Protein 8ZPU (pdb70)

Sequence (477 aa):
QSLEESGGRLVTPGTPLTLTCTVSGFSLNNNAMTWVRQAPGKGLEWIGLISRSGITHYANWAKGRFTISKTSTTVDLKITTSTTEDTATYFCARVDYDDYRDWGSFNVWGPGTLVTVSAAVLTQTPSSVSSAVGGTVTINCQASQSLYNNKNLAWYQQKPGQRPKLLIYSASTLASGVPSRFSGSGSGTQFTLTINGVQSDDAATYYCQGEFSCSSADCNAFGGGTEVVVKGFPQFYSQSLEESGGRLVTPGTPLTLTCTVSGFSLNNNAMTWVRQAPGKGLEWIGLISRSGITHYANWAKGRFTISKTSTTVDLKITTSTTEDTATYFCARVDYDDYRDWGSFNVWGPGTLVTVSAAVLTQTPSSVSSAVGGTVTINCQASQSLYNNKNLAWYQQKPGQRPKLLIYSASTLASGVPSRFSGSGSGTQFTLTINGVQSDDAATYYCQGEFSCSSADCNAFGGGTEVVVKGHFPQFYS

Foldseek 3Di:
DAKEKDAADEAEFFDKDKIKIFAPDAWLLFWKKFKWKAAPPFDIWGAWIAHNVGDIAGAPVNPPQWDWGDDGGMIMIMGNTDDQVNFTWMKMFIQDDGDPDGQRDTAYIYFTYGYGHCQKAWAKPDQEDEAEQQGKDKIKIFIPWQFVVFFQKWKWWAAPSGDTHTAGISFFRGDPPHDPQWGKHDTGGMIMIMRRRDHQVSQTKMKMKGAHPRVVGRRMTIHRIYGYHYDD/DPPVPD/DAKAKDAAEEDEFFDKDKIKIFAPDAWLLFWKKFKWKAAPPFAIWGAWIAHNVGDIAGAPVNPPQWDWGDDTGMIMIMGRTDDQVNFTWMKMFIQDDGDPDHQRDTAYIYFTYGYGHCAKAWAKPDQEDEAEQQGKDKIKIFIPWAFVVQQQKWKWWAAPSGDTHTAGISFFRGDPPRDPQWGKHDTTGIIMIMRRRDDQVSQTKMKMKTAHDRVPGRRMGIHRIYGYHYDD/DPPPVPD

Nearest PDB structures (foldseek):
  8zpu-assembly2_B  TM=1.004E+00  e=3.214E-50  Oryctolagus cuniculus
  8jow-assembly1_A  TM=9.549E-01  e=3.912E-35  Oryctolagus cuniculus
  8zxw-assembly2_B  TM=9.984E-01  e=8.115E-18  Oryctolagus cuniculus
  8zxw-assembly1_H  TM=5.656E-01  e=1.067E-22  Oryctolagus cuniculus
  8zxw-assembly2_A  TM=5.657E-01  e=1.394E-22  Oryctolagus cuniculus

Structure (mmCIF, N/CA/C/O backbone):
data_8ZPU
#
_entry.id   8ZPU
#
_cell.length_a   126.610
_cell.length_b   126.610
_cell.length_c   82.360
_cell.angle_alpha   90.000
_cell.angle_beta   90.000
_cell.angle_gamma   120.000
#
_symmetry.space_group_name_H-M   'P 32 2 1'
#
loop_
_entity.id
_entity.type
_entity.pdbx_description
1 polymer scFv
2 polymer PHE-PRO-GLN-PHE-SEP-TYR-SER
3 non-polymer 'SULFATE ION'
4 non-polymer 'CHLORIDE ION'
5 water water
#
loop_
_atom_site.group_PDB
_atom_site.id
_atom_site.type_symbol
_atom_site.label_atom_id
_atom_site.label_alt_id
_atom_site.label_comp_id
_atom_site.label_asym_id
_atom_site.label_entity_id
_atom_site.label_seq_id
_atom_site.pdbx_PDB_ins_code
_atom_site.Cartn_x
_atom_site.Cartn_y
_atom_site.Cartn_z
_atom_site.occupancy
_atom_site.B_iso_or_equiv
_atom_site.auth_seq_id
_atom_site.auth_comp_id
_atom_site.auth_asym_id
_atom_site.auth_atom_id
_atom_site.pdbx_PDB_model_num
ATOM 1 N N . GLN A 1 1 ? 43.879 -3.271 -4.465 1.000 69.684 1 GLN A N 1
ATOM 2 C CA . GLN A 1 1 ? 42.938 -4.293 -5.001 1.000 68.490 1 GLN A CA 1
ATOM 3 C C . GLN A 1 1 ? 43.545 -5.027 -6.198 1.000 64.768 1 GLN A C 1
ATOM 4 O O . GLN A 1 1 ? 42.975 -6.025 -6.636 1.000 63.168 1 GLN A O 1
ATOM 10 N N . SER A 1 2 ? 44.687 -4.547 -6.729 1.000 59.293 2 SER A N 1
ATOM 11 C CA . SER A 1 2 ? 45.371 -5.225 -7.821 1.000 53.220 2 SER A CA 1
ATOM 12 C C . SER A 1 2 ? 46.890 -5.091 -7.680 1.000 49.505 2 SER A C 1
ATOM 13 O O . SER A 1 2 ? 47.404 -4.076 -7.209 1.000 51.324 2 SER A O 1
ATOM 16 N N . LEU A 1 3 ? 47.596 -6.132 -8.134 1.000 44.738 3 LEU A N 1
ATOM 17 C CA . LEU A 1 3 ? 49.046 -6.172 -8.151 1.000 43.243 3 LEU A CA 1
ATOM 18 C C . LEU A 1 3 ? 49.552 -6.275 -9.586 1.000 44.482 3 LEU A C 1
ATOM 19 O O . LEU A 1 3 ? 48.994 -7.024 -10.379 1.000 43.158 3 LEU A O 1
ATOM 24 N N . GLU A 1 4 ? 50.650 -5.563 -9.878 1.000 48.104 4 GLU A N 1
ATOM 25 C CA . GLU A 1 4 ? 51.294 -5.576 -11.188 1.000 51.379 4 GLU A CA 1
ATOM 26 C C . GLU A 1 4 ? 52.751 -6.048 -11.088 1.000 47.793 4 GLU A C 1
ATOM 27 O O . GLU A 1 4 ? 53.441 -5.698 -10.123 1.000 46.121 4 GLU A O 1
ATOM 33 N N . GLU A 1 5 ? 53.198 -6.830 -12.088 1.000 43.682 5 GLU A N 1
ATOM 34 C CA . GLU A 1 5 ? 54.524 -7.429 -12.064 1.000 43.250 5 GLU A CA 1
ATOM 35 C C . GLU A 1 5 ? 55.289 -7.129 -13.345 1.000 42.204 5 GLU A C 1
ATOM 36 O O . GLU A 1 5 ? 54.697 -7.083 -14.418 1.000 39.077 5 GLU A O 1
ATOM 42 N N . SER A 1 6 ? 56.622 -7.061 -13.199 1.000 43.240 6 SER A N 1
ATOM 43 C CA . SER A 1 6 ? 57.551 -6.786 -14.289 1.000 44.218 6 SER A CA 1
ATOM 44 C C . SER A 1 6 ? 57.506 -7.883 -15.361 1.000 44.801 6 SER A C 1
ATOM 45 O O . SER A 1 6 ? 56.902 -8.945 -15.160 1.000 47.581 6 SER A O 1
ATOM 48 N N . GLY A 1 7 ? 58.175 -7.627 -16.496 1.000 41.846 7 GLY A N 1
ATOM 49 C CA . GLY A 1 7 ? 58.135 -8.536 -17.629 1.000 41.466 7 GLY A CA 1
ATOM 50 C C . GLY A 1 7 ? 58.963 -9.807 -17.421 1.000 41.314 7 GLY A C 1
ATOM 51 O O . GLY A 1 7 ? 59.607 -9.990 -16.380 1.000 47.000 7 GLY A O 1
ATOM 52 N N . GLY A 1 8 ? 58.930 -10.676 -18.441 1.000 38.904 8 GLY A N 1
ATOM 53 C CA . GLY A 1 8 ? 59.632 -11.947 -18.430 1.000 38.810 8 GLY A CA 1
ATOM 54 C C . GLY A 1 8 ? 61.107 -11.775 -18.791 1.000 40.589 8 GLY A C 1
ATOM 55 O O . GLY A 1 8 ? 61.430 -11.046 -19.720 1.000 40.619 8 GLY A O 1
ATOM 56 N N . ARG A 1 9 ? 61.996 -12.465 -18.053 1.000 41.048 9 ARG A N 1
ATOM 57 C CA . ARG A 1 9 ? 63.422 -12.196 -18.138 1.000 41.593 9 ARG A CA 1
ATOM 58 C C . ARG A 1 9 ? 64.176 -13.476 -18.493 1.000 40.380 9 ARG A C 1
ATOM 59 O O . ARG A 1 9 ? 64.051 -14.493 -17.830 1.000 36.560 9 ARG A O 1
ATOM 67 N N . LEU A 1 10 ? 64.905 -13.410 -19.612 1.000 43.775 10 LEU A N 1
ATOM 68 C CA . LEU A 1 10 ? 65.767 -14.489 -20.051 1.000 45.509 10 LEU A CA 1
ATOM 69 C C . LEU A 1 10 ? 67.187 -14.118 -19.667 1.000 44.478 10 LEU A C 1
ATOM 70 O O . LEU A 1 10 ? 67.719 -13.142 -20.181 1.000 46.726 10 LEU A O 1
ATOM 75 N N . VAL A 1 11 ? 67.779 -14.907 -18.773 1.000 43.490 11 VAL A N 1
ATOM 76 C CA . VAL A 1 11 ? 69.001 -14.519 -18.096 1.000 44.832 11 VAL A CA 1
ATOM 77 C C . VAL A 1 11 ? 70.033 -15.639 -18.231 1.000 46.808 11 VAL A C 1
ATOM 78 O O . VAL A 1 11 ? 69.673 -16.773 -18.572 1.000 45.312 11 VAL A O 1
ATOM 82 N N . THR A 1 12 ? 71.314 -15.299 -18.005 1.000 49.969 12 THR A N 1
ATOM 83 C CA . THR A 1 12 ? 72.395 -16.280 -17.947 1.000 53.443 12 THR A CA 1
ATOM 84 C C . THR A 1 12 ? 72.506 -16.820 -16.523 1.000 54.613 12 THR A C 1
ATOM 85 O O . THR A 1 12 ? 72.188 -16.111 -15.567 1.000 52.878 12 THR A O 1
ATOM 89 N N . PRO A 1 13 ? 72.960 -18.084 -16.340 1.000 58.317 13 PRO A N 1
ATOM 90 C CA . PRO A 1 13 ? 73.310 -18.593 -15.016 1.000 58.352 13 PRO A CA 1
ATOM 91 C C . PRO A 1 13 ? 74.355 -17.689 -14.382 1.000 57.718 13 PRO A C 1
ATOM 92 O O . PRO A 1 13 ? 75.300 -17.289 -15.044 1.000 57.195 13 PRO A O 1
ATOM 96 N N . GLY A 1 14 ? 74.120 -17.345 -13.111 1.000 56.874 14 GLY A N 1
ATOM 97 C CA . GLY A 1 14 ? 75.112 -16.694 -12.276 1.000 57.430 14 GLY A CA 1
ATOM 98 C C . GLY A 1 14 ? 74.892 -15.188 -12.183 1.000 55.869 14 GLY A C 1
ATOM 99 O O . GLY A 1 14 ? 75.664 -14.494 -11.541 1.000 56.941 14 GLY A O 1
ATOM 100 N N . THR A 1 15 ? 73.817 -14.682 -12.781 1.000 56.342 15 THR A N 1
ATOM 101 C CA . THR A 1 15 ? 73.655 -13.243 -12.908 1.000 59.191 15 THR A CA 1
ATOM 102 C C . THR A 1 15 ? 72.488 -12.759 -12.043 1.000 55.902 15 THR A C 1
ATOM 103 O O . THR A 1 15 ? 71.425 -13.369 -12.026 1.000 53.662 15 THR A O 1
ATOM 107 N N . PRO A 1 16 ? 72.673 -11.667 -11.261 1.000 57.276 16 PRO A N 1
ATOM 108 C CA . PRO A 1 16 ? 71.637 -11.173 -10.342 1.000 54.646 16 PRO A CA 1
ATOM 109 C C . PRO A 1 16 ? 70.489 -10.473 -11.056 1.000 48.554 16 PRO A C 1
ATOM 110 O O . PRO A 1 16 ? 70.692 -9.870 -12.096 1.000 47.949 16 PRO A O 1
ATOM 114 N N . LEU A 1 17 ? 69.311 -10.508 -10.439 1.000 44.404 17 LEU A N 1
ATOM 115 C CA . LEU A 1 17 ? 68.063 -10.234 -11.129 1.000 44.267 17 LEU A CA 1
ATOM 116 C C . LEU A 1 17 ? 67.022 -9.751 -10.119 1.000 42.580 17 LEU A C 1
ATOM 117 O O . LEU A 1 17 ? 66.950 -10.266 -9.013 1.000 41.824 17 LEU A O 1
ATOM 122 N N . THR A 1 18 ? 66.229 -8.739 -10.480 1.000 42.744 18 THR A N 1
ATOM 123 C CA . THR A 1 18 ? 65.285 -8.161 -9.530 1.000 42.451 18 THR A CA 1
ATOM 124 C C . THR A 1 18 ? 63.893 -8.188 -10.153 1.000 41.396 18 THR A C 1
ATOM 125 O O . THR A 1 18 ? 63.716 -7.716 -11.267 1.000 42.818 18 THR A O 1
ATOM 129 N N . LEU A 1 19 ? 62.921 -8.755 -9.431 1.000 39.812 19 LEU A N 1
ATOM 130 C CA . LEU A 1 19 ? 61.532 -8.771 -9.871 1.000 40.616 19 LEU A CA 1
ATOM 131 C C . LEU A 1 19 ? 60.738 -7.735 -9.076 1.000 40.909 19 LEU A C 1
ATOM 132 O O . LEU A 1 19 ? 60.900 -7.643 -7.863 1.000 39.152 19 LEU A O 1
ATOM 137 N N . THR A 1 20 ? 59.834 -7.011 -9.752 1.000 42.082 20 THR A N 1
ATOM 138 C CA . THR A 1 20 ? 59.053 -5.977 -9.093 1.000 43.716 20 THR A CA 1
ATOM 139 C C . THR A 1 20 ? 57.578 -6.355 -9.057 1.000 44.886 20 THR A C 1
ATOM 140 O O . THR A 1 20 ? 57.062 -6.934 -10.017 1.000 44.264 20 THR A O 1
ATOM 144 N N . CYS A 1 21 ? 56.937 -5.984 -7.935 1.000 44.566 21 CYS A N 1
ATOM 145 C CA . CYS A 1 21 ? 55.507 -6.143 -7.740 1.000 45.920 21 CYS A CA 1
ATOM 146 C C . CYS A 1 21 ? 54.873 -4.823 -7.305 1.000 47.212 21 CYS A C 1
ATOM 147 O O . CYS A 1 21 ? 55.007 -4.423 -6.146 1.000 47.836 21 CYS A O 1
ATOM 150 N N . THR A 1 22 ? 54.155 -4.185 -8.234 1.000 47.163 22 THR A N 1
ATOM 151 C CA . THR A 1 22 ? 53.588 -2.858 -8.036 1.000 48.896 22 THR A CA 1
ATOM 152 C C . THR A 1 22 ? 52.156 -2.989 -7.525 1.000 49.171 22 THR A C 1
ATOM 153 O O . THR A 1 22 ? 51.390 -3.812 -8.015 1.000 48.534 22 THR A O 1
ATOM 157 N N . VAL A 1 23 ? 51.784 -2.148 -6.560 1.000 50.238 23 VAL A N 1
ATOM 158 C CA . VAL A 1 23 ? 50.533 -2.325 -5.842 1.000 52.442 23 VAL A CA 1
ATOM 159 C C . VAL A 1 23 ? 49.579 -1.193 -6.200 1.000 57.650 23 VAL A C 1
ATOM 160 O O . VAL A 1 23 ? 49.949 -0.031 -6.086 1.000 64.020 23 VAL A O 1
ATOM 164 N N . SER A 1 24 ? 48.360 -1.534 -6.635 1.000 60.309 24 SER A N 1
ATOM 165 C CA . SER A 1 24 ? 47.327 -0.533 -6.868 1.000 67.538 24 SER A CA 1
ATOM 166 C C . SER A 1 24 ? 46.208 -0.697 -5.848 1.000 68.057 24 SER A C 1
ATOM 167 O O . SER A 1 24 ? 45.668 -1.788 -5.693 1.000 68.402 24 SER A O 1
ATOM 170 N N . GLY A 1 25 ? 45.888 0.393 -5.143 1.000 69.700 25 GLY A N 1
ATOM 171 C CA . GLY A 1 25 ? 44.682 0.460 -4.334 1.000 69.456 25 GLY A CA 1
ATOM 172 C C . GLY A 1 25 ? 44.876 -0.062 -2.911 1.000 66.728 25 GLY A C 1
ATOM 173 O O . GLY A 1 25 ? 43.931 -0.604 -2.340 1.000 66.605 25 GLY A O 1
ATOM 174 N N . PHE A 1 26 ? 46.089 0.109 -2.356 1.000 64.584 26 PHE A N 1
ATOM 175 C CA . PHE A 1 26 ? 46.344 -0.062 -0.928 1.000 63.596 26 PHE A CA 1
ATOM 176 C C . PHE A 1 26 ? 47.803 0.305 -0.674 1.000 61.886 26 PHE A C 1
ATOM 177 O O . PHE A 1 26 ? 48.556 0.468 -1.629 1.000 59.771 26 PHE A O 1
ATOM 185 N N . SER A 1 27 ? 48.171 0.481 0.606 1.000 61.364 27 SER A N 1
ATOM 186 C CA . SER A 1 27 ? 49.534 0.826 0.987 1.000 60.421 27 SER A CA 1
ATOM 187 C C . SER A 1 27 ? 50.207 -0.387 1.627 1.000 57.463 27 SER A C 1
ATOM 188 O O . SER A 1 27 ? 49.554 -1.144 2.344 1.000 56.130 27 SER A O 1
ATOM 191 N N . LEU A 1 28 ? 51.511 -0.566 1.359 1.000 56.149 28 LEU A N 1
ATOM 192 C CA . LEU A 1 28 ? 52.272 -1.653 1.958 1.000 53.308 28 LEU A CA 1
ATOM 193 C C . LEU A 1 28 ? 52.612 -1.287 3.401 1.000 54.868 28 LEU A C 1
ATOM 194 O O . LEU A 1 28 ? 53.068 -2.136 4.157 1.000 56.853 28 LEU A O 1
ATOM 199 N N . ASN A 1 29 ? 52.377 -0.029 3.781 1.000 56.743 29 ASN A N 1
ATOM 200 C CA . ASN A 1 29 ? 52.479 0.393 5.169 1.000 59.335 29 ASN A CA 1
ATOM 201 C C . ASN A 1 29 ? 51.535 -0.421 6.054 1.000 60.085 29 ASN A C 1
ATOM 202 O O . ASN A 1 29 ? 51.857 -0.682 7.209 1.000 59.897 29 ASN A O 1
ATOM 207 N N . ASN A 1 30 ? 50.370 -0.801 5.510 1.000 61.205 30 ASN A N 1
ATOM 208 C CA . ASN A 1 30 ? 49.340 -1.488 6.275 1.000 62.329 30 ASN A CA 1
ATOM 209 C C . ASN A 1 30 ? 49.141 -2.913 5.771 1.000 57.291 30 ASN A C 1
ATOM 210 O O . ASN A 1 30 ? 48.191 -3.577 6.176 1.000 56.742 30 ASN A O 1
ATOM 215 N N . ASN A 1 31 ? 50.035 -3.397 4.899 1.000 53.334 31 ASN A N 1
ATOM 216 C CA . ASN A 1 31 ? 49.854 -4.712 4.310 1.000 49.552 31 ASN A CA 1
ATOM 217 C C . ASN A 1 31 ? 51.194 -5.429 4.160 1.000 47.528 31 ASN A C 1
ATOM 218 O O . ASN A 1 31 ? 52.218 -4.825 3.842 1.000 46.332 31 ASN A O 1
ATOM 223 N N . ALA A 1 32 ? 51.164 -6.743 4.424 1.000 46.177 32 ALA A N 1
ATOM 224 C CA . ALA A 1 32 ? 52.321 -7.593 4.212 1.000 43.176 32 ALA A CA 1
ATOM 225 C C . ALA A 1 32 ? 52.241 -8.164 2.811 1.000 39.822 32 ALA A C 1
ATOM 226 O O . ALA A 1 32 ? 51.149 -8.430 2.321 1.000 39.122 32 ALA A O 1
ATOM 228 N N . MET A 1 33 ? 53.407 -8.348 2.189 1.000 38.192 33 MET A N 1
ATOM 229 C CA . MET A 1 33 ? 53.477 -8.935 0.863 1.000 36.887 33 MET A CA 1
ATOM 230 C C . MET A 1 33 ? 54.323 -10.207 0.922 1.000 35.928 33 MET A C 1
ATOM 231 O O . MET A 1 33 ? 55.249 -10.282 1.730 1.000 37.315 33 MET A O 1
ATOM 236 N N . THR A 1 34 ? 53.973 -11.209 0.090 1.000 34.135 34 THR A N 1
ATOM 237 C CA . THR A 1 34 ? 54.707 -12.466 0.032 1.000 33.991 34 THR A CA 1
ATOM 238 C C . THR A 1 34 ? 55.018 -12.813 -1.419 1.000 33.129 34 THR A C 1
ATOM 239 O O . THR A 1 34 ? 54.229 -12.488 -2.293 1.000 32.417 34 THR A O 1
ATOM 243 N N . TRP A 1 35 ? 56.144 -13.514 -1.635 1.000 33.092 35 TRP A N 1
ATOM 244 C CA . TRP A 1 35 ? 56.527 -14.083 -2.920 1.000 31.334 35 TRP A CA 1
ATOM 245 C C . TRP A 1 35 ? 56.404 -15.604 -2.915 1.000 32.305 35 TRP A C 1
ATOM 246 O O . TRP A 1 35 ? 56.714 -16.245 -1.915 1.000 34.594 35 TRP A O 1
ATOM 257 N N . VAL A 1 36 ? 55.982 -16.147 -4.070 1.000 32.496 36 VAL A N 1
ATOM 258 C CA . VAL A 1 36 ? 55.700 -17.556 -4.304 1.000 31.801 36 VAL A CA 1
ATOM 259 C C . VAL A 1 36 ? 56.201 -17.874 -5.708 1.000 31.233 36 VAL A C 1
ATOM 260 O O . VAL A 1 36 ? 55.924 -17.124 -6.625 1.000 31.960 36 VAL A O 1
ATOM 264 N N . ARG A 1 37 ? 56.909 -18.979 -5.908 1.000 32.708 37 ARG A N 1
ATOM 265 C CA . ARG A 1 37 ? 57.314 -19.308 -7.261 1.000 33.828 37 ARG A CA 1
ATOM 266 C C . ARG A 1 37 ? 56.681 -20.628 -7.692 1.000 33.122 37 ARG A C 1
ATOM 267 O O . ARG A 1 37 ? 56.200 -21.409 -6.870 1.000 31.737 37 ARG A O 1
ATOM 275 N N . GLN A 1 38 ? 56.719 -20.873 -9.002 1.000 32.241 38 GLN A N 1
ATOM 276 C CA . GLN A 1 38 ? 56.181 -22.091 -9.586 1.000 31.145 38 GLN A CA 1
ATOM 277 C C . GLN A 1 38 ? 56.976 -22.408 -10.843 1.000 30.952 38 GLN A C 1
ATOM 278 O O . GLN A 1 38 ? 56.870 -21.683 -11.823 1.000 31.068 38 GLN A O 1
ATOM 284 N N . ALA A 1 39 ? 57.803 -23.455 -10.782 1.000 31.295 39 ALA A N 1
ATOM 285 C CA . ALA A 1 39 ? 58.537 -23.904 -11.954 1.000 34.676 39 ALA A CA 1
ATOM 286 C C . ALA A 1 39 ? 57.570 -24.537 -12.952 1.000 36.375 39 ALA A C 1
ATOM 287 O O . ALA A 1 39 ? 56.515 -25.029 -12.560 1.000 37.356 39 ALA A O 1
ATOM 289 N N . PRO A 1 40 ? 57.892 -24.556 -14.267 1.000 37.967 40 PRO A N 1
ATOM 290 C CA . PRO A 1 40 ? 56.927 -25.013 -15.270 1.000 38.096 40 PRO A CA 1
ATOM 291 C C . PRO A 1 40 ? 56.497 -26.459 -15.004 1.000 36.707 40 PRO A 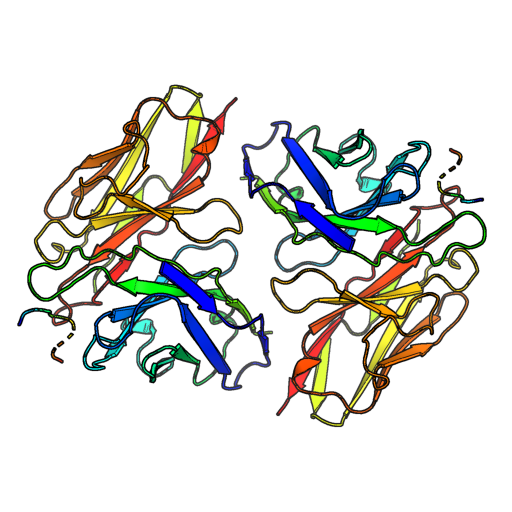C 1
ATOM 292 O O . PRO A 1 40 ? 57.344 -27.331 -14.753 1.000 36.669 40 PRO A O 1
ATOM 296 N N . GLY A 1 41 ? 55.168 -26.662 -14.997 1.000 33.311 41 GLY A N 1
ATOM 297 C CA . GLY A 1 41 ? 54.555 -27.969 -14.829 1.000 33.134 41 GLY A CA 1
ATOM 298 C C . GLY A 1 41 ? 54.452 -28.417 -13.369 1.000 31.267 41 GLY A C 1
ATOM 299 O O . GLY A 1 41 ? 53.879 -29.467 -13.087 1.000 29.431 41 GLY A O 1
ATOM 300 N N . LYS A 1 42 ? 55.008 -27.616 -12.453 1.000 29.847 42 LYS A N 1
ATOM 301 C CA . LYS A 1 42 ? 55.177 -28.011 -11.065 1.000 29.838 42 LYS A CA 1
ATOM 302 C C . LYS A 1 42 ? 54.224 -27.172 -10.217 1.000 28.558 42 LYS A C 1
ATOM 303 O O . LYS A 1 42 ? 53.373 -26.471 -10.779 1.000 27.359 42 LYS A O 1
ATOM 309 N N . GLY A 1 43 ? 54.408 -27.234 -8.888 1.000 27.702 43 GLY A N 1
ATOM 310 C CA . GLY A 1 43 ? 53.475 -26.663 -7.928 1.000 27.961 43 GLY A CA 1
ATOM 311 C C . GLY A 1 43 ? 53.991 -25.376 -7.284 1.000 27.013 43 GLY A C 1
ATOM 312 O O . GLY A 1 43 ? 55.111 -24.949 -7.521 1.000 25.395 43 GLY A O 1
ATOM 313 N N . LEU A 1 44 ? 53.133 -24.771 -6.466 1.000 28.543 44 LEU A N 1
ATOM 314 C CA . LEU A 1 44 ? 53.462 -23.564 -5.731 1.000 29.184 44 LEU A CA 1
ATOM 315 C C . LEU A 1 44 ? 54.410 -23.900 -4.588 1.000 31.017 44 LEU A C 1
ATOM 316 O O . LEU A 1 44 ? 54.223 -24.898 -3.891 1.000 30.975 44 LEU A O 1
ATOM 321 N N . GLU A 1 45 ? 55.365 -22.988 -4.376 1.000 32.928 45 GLU A N 1
ATOM 322 C CA . GLU A 1 45 ? 56.378 -23.093 -3.345 1.000 33.610 45 GLU A CA 1
ATOM 323 C C . GLU A 1 45 ? 56.594 -21.689 -2.781 1.000 34.413 45 GLU A C 1
ATOM 324 O O . GLU A 1 45 ? 56.802 -20.737 -3.539 1.000 34.518 45 GLU A O 1
ATOM 330 N N . TRP A 1 46 ? 56.522 -21.573 -1.449 1.000 35.437 46 TRP A N 1
ATOM 331 C CA . TRP A 1 46 ? 56.690 -20.299 -0.763 1.000 37.221 46 TRP A CA 1
ATOM 332 C C . TRP A 1 46 ? 58.161 -19.891 -0.719 1.000 38.927 46 TRP A C 1
ATOM 333 O O . TRP A 1 46 ? 59.015 -20.718 -0.423 1.000 41.552 46 TRP A O 1
ATOM 344 N N . ILE A 1 47 ? 58.435 -18.610 -1.003 1.000 41.020 47 ILE A N 1
ATOM 345 C CA . ILE A 1 47 ? 59.776 -18.035 -0.936 1.000 40.669 47 ILE A CA 1
ATOM 346 C C . ILE A 1 47 ? 59.949 -17.266 0.374 1.000 42.450 47 ILE A C 1
ATOM 347 O O . ILE A 1 47 ? 60.871 -17.553 1.130 1.000 42.424 47 ILE A O 1
ATOM 352 N N . GLY A 1 48 ? 59.096 -16.260 0.622 1.000 44.733 48 GLY A N 1
ATOM 353 C CA . GLY A 1 48 ? 59.219 -15.445 1.827 1.000 46.105 48 GLY A CA 1
ATOM 354 C C . GLY A 1 48 ? 58.195 -14.314 1.885 1.000 45.314 48 GLY A C 1
ATOM 355 O O . GLY A 1 48 ? 57.306 -14.244 1.044 1.000 46.830 48 GLY A O 1
ATOM 356 N N . LEU A 1 49 ? 58.295 -13.439 2.891 1.000 45.166 49 LEU A N 1
ATOM 357 C CA . LEU A 1 49 ? 57.362 -12.323 2.979 1.000 45.710 49 LEU A CA 1
ATOM 358 C C . LEU A 1 49 ? 57.968 -11.172 3.770 1.000 45.601 49 LEU A C 1
ATOM 359 O O . LEU A 1 49 ? 58.990 -11.337 4.437 1.000 45.422 49 LEU A O 1
ATOM 364 N N . ILE A 1 50 ? 57.309 -10.014 3.647 1.000 43.985 50 ILE A N 1
ATOM 365 C CA . ILE A 1 50 ? 57.725 -8.794 4.314 1.000 46.295 50 ILE A CA 1
ATOM 366 C C . ILE A 1 50 ? 56.545 -8.261 5.119 1.000 45.608 50 ILE A C 1
ATOM 367 O O . ILE A 1 50 ? 55.454 -8.087 4.585 1.000 45.869 50 ILE A O 1
ATOM 372 N N . SER A 1 51 ? 56.779 -8.015 6.409 1.000 46.355 51 SER A N 1
ATOM 373 C CA . SER A 1 51 ? 55.750 -7.506 7.302 1.000 47.950 51 SER A CA 1
ATOM 374 C C . SER A 1 51 ? 55.503 -6.013 7.040 1.000 48.601 51 SER A C 1
ATOM 375 O O . SER A 1 51 ? 56.185 -5.382 6.239 1.000 46.625 51 SER A O 1
ATOM 378 N N . ARG A 1 52 ? 54.509 -5.450 7.730 1.000 51.708 52 ARG A N 1
ATOM 379 C CA . ARG A 1 52 ? 54.100 -4.064 7.540 1.000 54.525 52 ARG A CA 1
ATOM 380 C C . ARG A 1 52 ? 55.240 -3.108 7.891 1.000 57.730 52 ARG A C 1
ATOM 381 O O . ARG A 1 52 ? 55.436 -2.104 7.200 1.000 57.996 52 ARG A O 1
ATOM 389 N N . SER A 1 53 ? 55.966 -3.418 8.975 1.000 58.983 53 SER A N 1
ATOM 390 C CA . SER A 1 53 ? 57.068 -2.589 9.433 1.000 61.081 53 SER A CA 1
ATOM 391 C C . SER A 1 53 ? 58.322 -2.853 8.598 1.000 61.489 53 SER A C 1
ATOM 392 O O . SER A 1 53 ? 59.197 -1.985 8.512 1.000 64.640 53 SER A O 1
ATOM 395 N N . GLY A 1 54 ? 58.414 -4.057 8.004 1.000 57.101 54 GLY A N 1
ATOM 396 C CA . GLY A 1 54 ? 59.435 -4.350 7.006 1.000 55.346 54 GLY A CA 1
ATOM 397 C C . GLY A 1 54 ? 60.324 -5.538 7.373 1.000 54.537 54 GLY A C 1
ATOM 398 O O . GLY A 1 54 ? 61.371 -5.721 6.756 1.000 52.523 54 GLY A O 1
ATOM 399 N N . ILE A 1 55 ? 59.887 -6.343 8.355 1.000 55.431 55 ILE A N 1
ATOM 400 C CA . ILE A 1 55 ? 60.606 -7.526 8.806 1.000 53.417 55 ILE A CA 1
ATOM 401 C C . ILE A 1 55 ? 60.441 -8.624 7.758 1.000 50.305 55 ILE A C 1
ATOM 402 O O . ILE A 1 55 ? 59.320 -8.930 7.367 1.000 50.737 55 ILE A O 1
ATOM 407 N N . THR A 1 56 ? 61.558 -9.223 7.322 1.000 49.645 56 THR A N 1
ATOM 408 C CA . THR A 1 56 ? 61.527 -10.262 6.304 1.000 48.219 56 THR A CA 1
ATOM 409 C C . THR A 1 56 ? 61.574 -11.650 6.947 1.000 46.416 56 THR A C 1
ATOM 410 O O . THR A 1 56 ? 62.120 -11.847 8.027 1.000 45.684 56 THR A O 1
ATOM 414 N N . HIS A 1 57 ? 60.951 -12.599 6.248 1.000 45.538 57 HIS A N 1
ATOM 415 C CA . HIS A 1 57 ? 60.930 -14.003 6.613 1.000 47.873 57 HIS A CA 1
ATOM 416 C C . HIS A 1 57 ? 61.055 -14.810 5.326 1.000 47.525 57 HIS A C 1
ATOM 417 O O . HIS A 1 57 ? 60.378 -14.502 4.354 1.000 50.550 57 HIS A O 1
ATOM 424 N N . TYR A 1 58 ? 61.914 -15.836 5.325 1.000 47.491 58 TYR A N 1
ATOM 425 C CA . TYR A 1 58 ? 62.127 -16.670 4.152 1.000 45.689 58 TYR A CA 1
ATOM 426 C C . TYR A 1 58 ? 61.840 -18.126 4.510 1.000 45.316 58 TYR A C 1
ATOM 427 O O . TYR A 1 58 ? 61.859 -18.512 5.673 1.000 47.976 58 TYR A O 1
ATOM 436 N N . ALA A 1 59 ? 61.524 -18.939 3.501 1.000 44.782 59 ALA A N 1
ATOM 437 C CA . ALA A 1 59 ? 61.635 -20.382 3.639 1.000 43.334 59 ALA A CA 1
ATOM 438 C C . ALA A 1 59 ? 63.109 -20.727 3.817 1.000 46.019 59 ALA A C 1
ATOM 439 O O . ALA A 1 59 ? 63.974 -19.964 3.406 1.000 47.505 59 ALA A O 1
ATOM 441 N N . ASN A 1 60 ? 63.377 -21.887 4.409 1.000 49.144 60 ASN A N 1
ATOM 442 C CA . ASN A 1 60 ? 64.725 -22.310 4.739 1.000 55.340 60 ASN A CA 1
ATOM 443 C C . ASN A 1 60 ? 65.543 -22.517 3.464 1.000 53.407 60 ASN A C 1
ATOM 444 O O . ASN A 1 60 ? 66.738 -22.222 3.445 1.000 54.407 60 ASN A O 1
ATOM 449 N N . TRP A 1 61 ? 64.900 -23.036 2.406 1.000 51.526 61 TRP A N 1
ATOM 450 C CA . TRP A 1 61 ? 65.585 -23.310 1.151 1.000 47.921 61 TRP A CA 1
ATOM 451 C C . TRP A 1 61 ? 66.105 -22.010 0.547 1.000 47.287 61 TRP A C 1
ATOM 452 O O . TRP A 1 61 ? 67.185 -21.986 -0.034 1.000 48.873 61 TRP A O 1
ATOM 463 N N . ALA A 1 62 ? 65.370 -20.916 0.775 1.000 47.593 62 ALA A N 1
ATOM 464 C CA . ALA A 1 62 ? 65.560 -19.674 0.046 1.000 45.931 62 ALA A CA 1
ATOM 465 C C . ALA A 1 62 ? 66.512 -18.735 0.775 1.000 46.621 62 ALA A C 1
ATOM 466 O O . ALA A 1 62 ? 67.078 -17.850 0.137 1.000 48.651 62 ALA A O 1
ATOM 468 N N . LYS A 1 63 ? 66.666 -18.913 2.096 1.000 46.642 63 LYS A N 1
ATOM 469 C CA . LYS A 1 63 ? 67.398 -17.963 2.925 1.000 47.352 63 LYS A CA 1
ATOM 470 C C . LYS A 1 63 ? 68.738 -17.643 2.263 1.000 51.441 63 LYS A C 1
ATOM 471 O O . LYS A 1 63 ? 69.507 -18.544 1.933 1.000 50.655 63 LYS A O 1
ATOM 477 N N . GLY A 1 64 ? 68.970 -16.348 2.018 1.000 58.243 64 GLY A N 1
ATOM 478 C CA . GLY A 1 64 ? 70.278 -15.844 1.621 1.000 65.489 64 GLY A CA 1
ATOM 479 C C . GLY A 1 64 ? 70.411 -15.630 0.112 1.000 69.812 64 GLY A C 1
ATOM 480 O O . GLY A 1 64 ? 71.168 -14.767 -0.332 1.000 67.763 64 GLY A O 1
ATOM 481 N N . ARG A 1 65 ? 69.690 -16.438 -0.676 1.000 77.296 65 ARG A N 1
ATOM 482 C CA . ARG A 1 65 ? 69.759 -16.353 -2.128 1.000 79.688 65 ARG A CA 1
ATOM 483 C C . ARG A 1 65 ? 68.610 -15.510 -2.697 1.000 66.839 65 ARG A C 1
ATOM 484 O O . ARG A 1 65 ? 68.584 -15.217 -3.892 1.000 59.563 65 ARG A O 1
ATOM 492 N N . PHE A 1 66 ? 67.669 -15.111 -1.835 1.000 59.473 66 PHE A N 1
ATOM 493 C CA . PHE A 1 66 ? 66.642 -14.153 -2.200 1.000 55.477 66 PHE A CA 1
ATOM 494 C C . PHE A 1 66 ? 66.591 -13.060 -1.144 1.000 54.290 66 PHE A C 1
ATOM 495 O O . PHE A 1 66 ? 66.749 -13.341 0.038 1.000 56.023 66 PHE A O 1
ATOM 503 N N . THR A 1 67 ? 66.367 -11.817 -1.591 1.000 54.415 67 THR A N 1
ATOM 504 C CA . THR A 1 67 ? 66.145 -10.683 -0.705 1.000 50.972 67 THR A CA 1
ATOM 505 C C . THR A 1 67 ? 64.831 -10.003 -1.086 1.000 47.068 67 THR A C 1
ATOM 506 O O . THR A 1 67 ? 64.575 -9.729 -2.253 1.000 43.826 67 THR A O 1
ATOM 510 N N . ILE A 1 68 ? 63.990 -9.747 -0.088 1.000 47.159 68 ILE A N 1
ATOM 511 C CA . ILE A 1 68 ? 62.758 -9.014 -0.299 1.000 47.457 68 ILE A CA 1
ATOM 512 C C . ILE A 1 68 ? 62.939 -7.630 0.299 1.000 46.995 68 ILE A C 1
ATOM 513 O O . ILE A 1 68 ? 63.301 -7.518 1.471 1.000 47.833 68 ILE A O 1
ATOM 518 N N . SER A 1 69 ? 62.685 -6.604 -0.520 1.000 45.760 69 SER A N 1
ATOM 519 C CA . SER A 1 69 ? 62.675 -5.228 -0.051 1.000 47.117 69 SER A CA 1
ATOM 520 C C . SER A 1 69 ? 61.434 -4.565 -0.628 1.000 48.741 69 SER A C 1
ATOM 521 O O . SER A 1 69 ? 60.777 -5.141 -1.503 1.000 47.783 69 SER A O 1
ATOM 524 N N . LYS A 1 70 ? 61.145 -3.351 -0.156 1.000 50.363 70 LYS A N 1
ATOM 525 C CA . LYS A 1 70 ? 59.962 -2.650 -0.619 1.000 50.603 70 LYS A CA 1
ATOM 526 C C . LYS A 1 70 ? 60.133 -1.141 -0.483 1.000 53.878 70 LYS A C 1
ATOM 527 O O . LYS A 1 70 ? 61.038 -0.680 0.206 1.000 54.237 70 LYS A O 1
ATOM 533 N N . THR A 1 71 ? 59.239 -0.413 -1.173 1.000 55.776 71 THR A N 1
ATOM 534 C CA . THR A 1 71 ? 58.775 0.904 -0.764 1.000 59.267 71 THR A CA 1
ATOM 535 C C . THR A 1 71 ? 57.272 0.787 -0.487 1.000 59.404 71 THR A C 1
ATOM 536 O O . THR A 1 71 ? 56.731 -0.318 -0.454 1.000 54.780 71 THR A O 1
ATOM 540 N N . SER A 1 72 ? 56.592 1.927 -0.301 1.000 64.623 72 SER A N 1
ATOM 541 C CA . SER A 1 72 ? 55.196 1.942 0.115 1.000 68.942 72 SER A CA 1
ATOM 542 C C . SER A 1 72 ? 54.260 1.364 -0.952 1.000 72.320 72 SER A C 1
ATOM 543 O O . SER A 1 72 ? 53.167 0.905 -0.627 1.000 75.136 72 SER A O 1
ATOM 546 N N . THR A 1 73 ? 54.682 1.360 -2.225 1.000 74.584 73 THR A N 1
ATOM 547 C CA . THR A 1 73 ? 53.810 0.996 -3.335 1.000 74.313 73 THR A CA 1
ATOM 548 C C . THR A 1 73 ? 54.324 -0.232 -4.095 1.000 68.589 73 THR A C 1
ATOM 549 O O . THR A 1 73 ? 53.603 -0.770 -4.939 1.000 67.230 73 THR A O 1
ATOM 553 N N . THR A 1 74 ? 55.575 -0.639 -3.836 1.000 64.130 74 THR A N 1
ATOM 554 C CA . THR A 1 74 ? 56.241 -1.657 -4.635 1.000 60.001 74 THR A CA 1
ATOM 555 C C . THR A 1 74 ? 57.030 -2.567 -3.704 1.000 55.882 74 THR A C 1
ATOM 556 O O . THR A 1 74 ? 57.653 -2.094 -2.758 1.000 56.613 74 THR A O 1
ATOM 560 N N . VAL A 1 75 ? 56.997 -3.871 -3.990 1.000 51.719 75 VAL A N 1
ATOM 561 C CA . VAL A 1 75 ? 57.850 -4.825 -3.305 1.000 51.078 75 VAL A CA 1
ATOM 562 C C . VAL A 1 75 ? 58.717 -5.516 -4.356 1.000 50.847 75 VAL A C 1
ATOM 563 O O . VAL A 1 75 ? 58.296 -5.676 -5.503 1.000 51.654 75 VAL A O 1
ATOM 567 N N . ASP A 1 76 ? 59.951 -5.866 -3.968 1.000 50.632 76 ASP A N 1
ATOM 568 C CA . ASP A 1 76 ? 60.911 -6.482 -4.878 1.000 49.477 76 ASP A CA 1
ATOM 569 C C . ASP A 1 76 ? 61.310 -7.874 -4.395 1.000 45.113 76 ASP A C 1
ATOM 570 O O . ASP A 1 76 ? 61.143 -8.219 -3.226 1.000 48.532 76 ASP A O 1
ATOM 575 N N . LEU A 1 77 ? 61.851 -8.655 -5.330 1.000 40.407 77 LEU A N 1
ATOM 576 C CA . LEU A 1 77 ? 62.523 -9.915 -5.059 1.000 36.639 77 LEU A CA 1
ATOM 577 C C . LEU A 1 77 ? 63.828 -9.888 -5.841 1.000 35.073 77 LEU A C 1
ATOM 578 O O . LEU A 1 77 ? 63.806 -9.977 -7.063 1.000 33.723 77 LEU A O 1
ATOM 583 N N . LYS A 1 78 ? 64.945 -9.667 -5.134 1.000 34.929 78 LYS A N 1
ATOM 584 C CA . LYS A 1 78 ? 66.257 -9.868 -5.712 1.000 34.259 78 LYS A CA 1
ATOM 585 C C . LYS A 1 78 ? 66.643 -11.345 -5.586 1.000 33.988 78 LYS A C 1
ATOM 586 O O . LYS A 1 78 ? 66.669 -11.910 -4.490 1.000 32.507 78 LYS A O 1
ATOM 592 N N . ILE A 1 79 ? 66.931 -11.949 -6.742 1.000 34.930 79 ILE A N 1
ATOM 593 C CA . ILE A 1 79 ? 67.625 -13.220 -6.839 1.000 36.675 79 ILE A CA 1
ATOM 594 C C . ILE A 1 79 ? 69.118 -12.920 -6.895 1.000 39.170 79 ILE A C 1
ATOM 595 O O . ILE A 1 79 ? 69.568 -12.314 -7.860 1.000 39.242 79 ILE A O 1
ATOM 600 N N . THR A 1 80 ? 69.866 -13.351 -5.867 1.000 42.851 80 THR A N 1
ATOM 601 C CA . THR A 1 80 ? 71.287 -13.049 -5.761 1.000 45.978 80 THR A CA 1
ATOM 602 C C . THR A 1 80 ? 72.011 -13.696 -6.937 1.000 47.331 80 THR A C 1
ATOM 603 O O . THR A 1 80 ? 72.629 -12.997 -7.726 1.000 47.947 80 THR A O 1
ATOM 607 N N . THR A 1 81 ? 71.914 -15.027 -7.053 1.000 49.874 81 THR A N 1
ATOM 608 C CA . THR A 1 81 ? 72.555 -15.770 -8.128 1.000 54.376 81 THR A CA 1
ATOM 609 C C . THR A 1 81 ? 71.509 -16.670 -8.766 1.000 53.578 81 THR A C 1
ATOM 610 O O . THR A 1 81 ? 70.759 -17.339 -8.057 1.000 59.932 81 THR A O 1
ATOM 614 N N . SER A 1 82 ? 71.475 -16.677 -10.099 1.000 51.292 82 SER A N 1
ATOM 615 C CA . SER A 1 82 ? 70.430 -17.391 -10.807 1.000 50.279 82 SER A CA 1
ATOM 616 C C . SER A 1 82 ? 70.985 -18.712 -11.333 1.000 50.714 82 SER A C 1
ATOM 617 O O . SER A 1 82 ? 72.003 -18.725 -12.026 1.000 50.539 82 SER A O 1
ATOM 620 N N . THR A 1 83 ? 70.320 -19.810 -10.938 1.000 48.382 83 THR A N 1
ATOM 621 C CA . THR A 1 83 ? 70.639 -21.157 -11.382 1.000 48.295 83 THR A CA 1
ATOM 622 C C . THR A 1 83 ? 69.481 -21.626 -12.251 1.000 46.283 83 THR A C 1
ATOM 623 O O . THR A 1 83 ? 68.461 -20.960 -12.291 1.000 44.416 83 THR A O 1
ATOM 627 N N . THR A 1 84 ? 69.631 -22.788 -12.892 1.000 48.720 84 THR A N 1
ATOM 628 C CA . THR A 1 84 ? 68.567 -23.368 -13.695 1.000 49.201 84 THR A CA 1
ATOM 629 C C . THR A 1 84 ? 67.346 -23.630 -12.825 1.000 46.609 84 THR A C 1
ATOM 630 O O . THR A 1 84 ? 66.231 -23.597 -13.339 1.000 47.623 84 THR A O 1
ATOM 634 N N . GLU A 1 85 ? 67.565 -23.858 -11.519 1.000 45.621 85 GLU A N 1
ATOM 635 C CA . GLU A 1 85 ? 66.500 -24.182 -10.581 1.000 45.786 85 GLU A CA 1
ATOM 636 C C . GLU A 1 85 ? 65.663 -22.939 -10.240 1.000 41.887 85 GLU A C 1
ATOM 637 O O . GLU A 1 85 ? 64.650 -23.042 -9.558 1.000 37.880 85 GLU A O 1
ATOM 643 N N . ASP A 1 86 ? 66.057 -21.764 -10.750 1.000 41.600 86 ASP A N 1
ATOM 644 C CA . ASP A 1 86 ? 65.291 -20.540 -10.575 1.000 39.242 86 ASP A CA 1
ATOM 645 C C . ASP A 1 86 ? 64.379 -20.291 -11.775 1.000 38.866 86 ASP A C 1
ATOM 646 O O . ASP A 1 86 ? 63.666 -19.285 -11.793 1.000 39.413 86 ASP A O 1
ATOM 651 N N . THR A 1 87 ? 64.378 -21.203 -12.760 1.000 37.171 87 THR A N 1
ATOM 652 C CA . THR A 1 87 ? 63.435 -21.114 -13.864 1.000 36.699 87 THR A CA 1
ATOM 653 C C . THR A 1 87 ? 62.033 -21.309 -13.304 1.000 36.967 87 THR A C 1
ATOM 654 O O . THR A 1 87 ? 61.639 -22.429 -12.995 1.000 38.273 87 THR A O 1
ATOM 658 N N . ALA A 1 88 ? 61.280 -20.215 -13.171 1.000 38.432 88 ALA A N 1
ATOM 659 C CA . ALA A 1 88 ? 59.925 -20.303 -12.646 1.000 36.952 88 ALA A CA 1
ATOM 660 C C . ALA A 1 88 ? 59.146 -19.029 -12.911 1.000 34.583 88 ALA A C 1
ATOM 661 O O . ALA A 1 88 ? 59.706 -17.998 -13.271 1.000 33.242 88 ALA A O 1
ATOM 663 N N . THR A 1 89 ? 57.830 -19.145 -12.723 1.000 36.749 89 THR A N 1
ATOM 664 C CA . THR A 1 89 ? 56.954 -17.992 -12.636 1.000 34.940 89 THR A CA 1
ATOM 665 C C . THR A 1 89 ? 56.932 -17.579 -11.177 1.000 34.548 89 THR A C 1
ATOM 666 O O . THR A 1 89 ? 56.732 -18.424 -10.303 1.000 37.423 89 THR A O 1
ATOM 670 N N . TYR A 1 90 ? 57.210 -16.297 -10.942 1.000 32.453 90 TYR A N 1
ATOM 671 C CA . TYR A 1 90 ? 57.240 -15.733 -9.604 1.000 32.401 90 TYR A CA 1
ATOM 672 C C . TYR A 1 90 ? 56.007 -14.849 -9.406 1.000 30.576 90 TYR A C 1
ATOM 673 O O . TYR A 1 90 ? 55.857 -13.848 -10.094 1.000 30.190 90 TYR A O 1
ATOM 682 N N . PHE A 1 91 ? 55.151 -15.210 -8.448 1.000 30.327 91 PHE A N 1
ATOM 683 C CA . PHE A 1 91 ? 53.991 -14.410 -8.090 1.000 33.775 91 PHE A CA 1
ATOM 684 C C . PHE A 1 91 ? 54.260 -13.667 -6.786 1.000 35.148 91 PHE A C 1
ATOM 685 O O . PHE A 1 91 ? 54.914 -14.190 -5.898 1.000 34.765 91 PHE A O 1
ATOM 693 N N . CYS A 1 92 ? 53.733 -12.445 -6.694 1.000 38.293 92 CYS A N 1
ATOM 694 C CA . CYS A 1 92 ? 53.585 -11.714 -5.446 1.000 40.796 92 CYS A CA 1
ATOM 695 C C . CYS A 1 92 ? 52.140 -11.857 -4.976 1.000 45.830 92 CYS A C 1
ATOM 696 O O . CYS A 1 92 ? 51.258 -12.176 -5.775 1.000 46.406 92 CYS A O 1
ATOM 699 N N . ALA A 1 93 ? 51.899 -11.630 -3.678 1.000 49.484 93 ALA A N 1
ATOM 700 C CA . ALA A 1 93 ? 50.548 -11.707 -3.142 1.000 49.377 93 ALA A CA 1
ATOM 701 C C . ALA A 1 93 ? 50.451 -10.962 -1.817 1.000 50.530 93 ALA A C 1
ATOM 702 O O . ALA A 1 93 ? 51.410 -10.924 -1.058 1.000 54.216 93 ALA A O 1
ATOM 704 N N . ARG A 1 94 ? 49.278 -10.376 -1.558 1.000 51.259 94 ARG A N 1
ATOM 705 C CA . ARG A 1 94 ? 48.987 -9.688 -0.309 1.000 52.264 94 ARG A CA 1
ATOM 706 C C . ARG A 1 94 ? 48.744 -10.726 0.780 1.000 51.414 94 ARG A C 1
ATOM 707 O O . ARG A 1 94 ? 48.023 -11.705 0.568 1.000 44.992 94 ARG A O 1
ATOM 715 N N . VAL A 1 95 ? 49.344 -10.489 1.950 1.000 54.638 95 VAL A N 1
ATOM 716 C CA . VAL A 1 95 ? 49.203 -11.409 3.061 1.000 59.292 95 VAL A CA 1
ATOM 717 C C . VAL A 1 95 ? 48.046 -10.918 3.921 1.000 59.966 95 VAL A C 1
ATOM 718 O O . VAL A 1 95 ? 48.051 -9.781 4.368 1.000 60.926 95 VAL A O 1
ATOM 722 N N . ASP A 1 96 ? 47.065 -11.804 4.121 1.000 63.168 96 ASP A N 1
ATOM 723 C CA . ASP A 1 96 ? 45.802 -11.475 4.759 1.000 66.236 96 ASP A CA 1
ATOM 724 C C . ASP A 1 96 ? 45.992 -11.530 6.281 1.000 65.823 96 ASP A C 1
ATOM 725 O O . ASP A 1 96 ? 45.827 -12.580 6.892 1.000 69.117 96 ASP A O 1
ATOM 730 N N . TYR A 1 97 ? 46.390 -10.400 6.883 1.000 61.308 97 TYR A N 1
ATOM 731 C CA . TYR A 1 97 ? 46.263 -10.196 8.321 1.000 59.827 97 TYR A CA 1
ATOM 732 C C . TYR A 1 97 ? 46.143 -8.699 8.621 1.000 60.731 97 TYR A C 1
ATOM 733 O O . TYR A 1 97 ? 46.379 -7.870 7.748 1.000 55.644 97 TYR A O 1
ATOM 742 N N . ASP A 1 98 ? 45.760 -8.381 9.866 1.000 64.968 98 ASP A N 1
ATOM 743 C CA . ASP A 1 98 ? 45.755 -7.019 10.390 1.000 69.892 98 ASP A CA 1
ATOM 744 C C . ASP A 1 98 ? 46.053 -7.069 11.893 1.000 73.765 98 ASP A C 1
ATOM 745 O O . ASP A 1 98 ? 46.530 -8.089 12.388 1.000 71.754 98 ASP A O 1
ATOM 750 N N . ASP A 1 99 ? 45.743 -5.978 12.617 1.000 79.267 99 ASP A N 1
ATOM 751 C CA . ASP A 1 99 ? 46.121 -5.828 14.015 1.000 81.834 99 ASP A CA 1
ATOM 752 C C . ASP A 1 99 ? 45.327 -6.749 14.938 1.000 85.819 99 ASP A C 1
ATOM 753 O O . ASP A 1 99 ? 45.775 -7.005 16.051 1.000 88.632 99 ASP A O 1
ATOM 758 N N . TYR A 1 100 ? 44.160 -7.237 14.501 1.000 88.638 100 TYR A N 1
ATOM 759 C CA . TYR A 1 100 ? 43.306 -8.024 15.384 1.000 94.516 100 TYR A CA 1
ATOM 760 C C . TYR A 1 100 ? 43.528 -9.517 15.123 1.000 93.595 100 TYR A C 1
ATOM 761 O O . TYR A 1 100 ? 43.784 -10.280 16.053 1.000 96.860 100 TYR A O 1
ATOM 770 N N . ARG A 1 101 ? 43.446 -9.941 13.858 1.000 90.413 101 ARG A N 1
ATOM 771 C CA . ARG A 1 101 ? 43.501 -11.360 13.553 1.000 87.457 101 ARG A CA 1
ATOM 772 C C . ARG A 1 101 ? 44.313 -11.603 12.284 1.000 77.345 101 ARG A C 1
ATOM 773 O O . ARG A 1 101 ? 44.563 -10.696 11.492 1.000 73.406 101 ARG A O 1
ATOM 781 N N . ASP A 1 102 ? 44.686 -12.875 12.125 1.000 71.250 102 ASP A N 1
ATOM 782 C CA . ASP A 1 102 ? 45.602 -13.339 11.101 1.000 66.079 102 ASP A CA 1
ATOM 783 C C . ASP A 1 102 ? 44.887 -14.491 10.402 1.000 64.068 102 ASP A C 1
ATOM 784 O O . ASP A 1 102 ? 44.699 -15.543 11.001 1.000 66.026 102 ASP A O 1
ATOM 789 N N . TRP A 1 103 ? 44.447 -14.265 9.159 1.000 61.546 103 TRP A N 1
ATOM 790 C CA . TRP A 1 103 ? 43.679 -15.248 8.405 1.000 60.902 103 TRP A CA 1
ATOM 791 C C . TRP A 1 103 ? 44.618 -16.280 7.769 1.000 56.421 103 TRP A C 1
ATOM 792 O O . TRP A 1 103 ? 44.191 -17.376 7.402 1.000 56.400 103 TRP A O 1
ATOM 803 N N . GLY A 1 104 ? 45.900 -15.912 7.621 1.000 51.815 104 GLY A N 1
ATOM 804 C CA . GLY A 1 104 ? 46.938 -16.833 7.182 1.000 46.794 104 GLY A CA 1
ATOM 805 C C . GLY A 1 104 ? 47.090 -16.863 5.666 1.000 42.128 104 GLY A C 1
ATOM 806 O O . GLY A 1 104 ? 48.133 -17.229 5.142 1.000 39.213 104 GLY A O 1
ATOM 807 N N . SER A 1 105 ? 46.054 -16.407 4.969 1.000 42.117 105 SER A N 1
ATOM 808 C CA . SER A 1 105 ? 45.920 -16.603 3.539 1.000 39.864 105 SER A CA 1
ATOM 809 C C . SER A 1 105 ? 46.592 -15.486 2.735 1.000 38.320 105 SER A C 1
ATOM 810 O O . SER A 1 105 ? 47.051 -14.476 3.271 1.000 35.561 105 SER A O 1
ATOM 813 N N . PHE A 1 106 ? 46.654 -15.727 1.420 1.000 37.490 106 PHE A N 1
ATOM 814 C CA . PHE A 1 106 ? 47.085 -14.756 0.431 1.000 39.345 106 PHE A CA 1
ATOM 815 C C . PHE A 1 106 ? 45.886 -14.519 -0.486 1.000 41.313 106 PHE A C 1
ATOM 816 O O . PHE A 1 106 ? 45.412 -15.467 -1.088 1.000 42.738 106 PHE A O 1
ATOM 824 N N . ASN A 1 107 ? 45.349 -13.293 -0.565 1.000 44.949 107 ASN A N 1
ATOM 825 C CA . ASN A 1 107 ? 44.013 -13.117 -1.138 1.000 45.422 107 ASN A CA 1
ATOM 826 C C . ASN A 1 107 ? 44.009 -12.253 -2.394 1.000 45.479 107 ASN A C 1
ATOM 827 O O . ASN A 1 107 ? 42.996 -12.212 -3.093 1.000 46.248 107 ASN A O 1
ATOM 832 N N . VAL A 1 108 ? 45.108 -11.534 -2.647 1.000 41.697 108 VAL A N 1
ATOM 833 C CA . VAL A 1 108 ? 45.236 -10.788 -3.881 1.000 39.267 108 VAL A CA 1
ATOM 834 C C . VAL A 1 108 ? 46.537 -11.243 -4.520 1.000 36.160 108 VAL A C 1
ATOM 835 O O . VAL A 1 108 ? 47.564 -11.315 -3.847 1.000 35.532 108 VAL A O 1
ATOM 839 N N . TRP A 1 109 ? 46.468 -11.561 -5.818 1.000 33.101 109 TRP A N 1
ATOM 840 C CA . TRP A 1 109 ? 47.606 -12.136 -6.510 1.000 29.109 109 TRP A CA 1
ATOM 841 C C . TRP A 1 109 ? 48.002 -11.311 -7.739 1.000 29.336 109 TRP A C 1
ATOM 842 O O . TRP A 1 109 ? 47.155 -10.793 -8.452 1.000 29.171 109 TRP A O 1
ATOM 853 N N . GLY A 1 110 ? 49.316 -11.206 -7.984 1.000 28.824 110 GLY A N 1
ATOM 854 C CA . GLY A 1 110 ? 49.820 -10.648 -9.225 1.000 28.904 110 GLY A CA 1
ATOM 855 C C . GLY A 1 110 ? 49.709 -11.671 -10.350 1.000 28.880 110 GLY A C 1
ATOM 856 O O . GLY A 1 110 ? 49.447 -12.848 -10.111 1.000 26.587 110 GLY A O 1
ATOM 857 N N . PRO A 1 111 ? 49.868 -11.249 -11.622 1.000 32.002 111 PRO A N 1
ATOM 858 C CA . PRO A 1 111 ? 49.745 -12.173 -12.752 1.000 33.107 111 PRO A CA 1
ATOM 859 C C . PRO A 1 111 ? 50.960 -13.067 -12.994 1.000 32.464 111 PRO A C 1
ATOM 860 O O . PRO A 1 111 ? 50.945 -13.910 -13.890 1.000 32.245 111 PRO A O 1
ATOM 864 N N . GLY A 1 112 ? 52.017 -12.852 -12.203 1.000 33.577 112 GLY A N 1
ATOM 865 C CA . GLY A 1 112 ? 53.231 -13.652 -12.298 1.000 32.756 112 GLY A CA 1
ATOM 866 C C . GLY A 1 112 ? 54.164 -13.143 -13.391 1.000 31.333 112 GLY A C 1
ATOM 867 O O . GLY A 1 112 ? 53.716 -12.603 -14.400 1.000 31.566 112 GLY A O 1
ATOM 868 N N . THR A 1 113 ? 55.458 -13.350 -13.166 1.000 30.325 113 THR A N 1
ATOM 869 C CA . THR A 1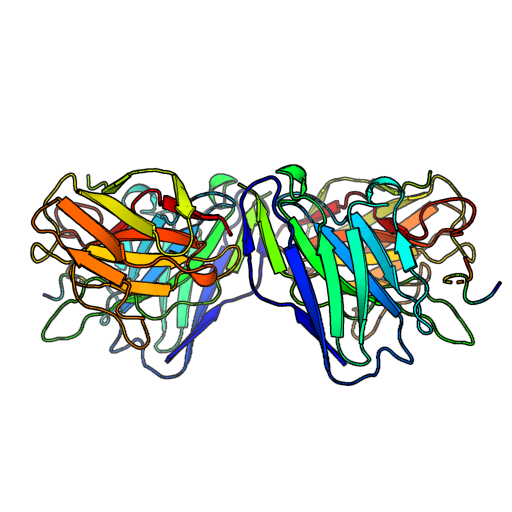 113 ? 56.494 -12.947 -14.101 1.000 31.511 113 THR A CA 1
ATOM 870 C C . THR A 1 113 ? 57.439 -14.134 -14.283 1.000 31.329 113 THR A C 1
ATOM 871 O O . THR A 1 113 ? 58.016 -14.633 -13.315 1.000 30.701 113 THR A O 1
ATOM 875 N N . LEU A 1 114 ? 57.532 -14.630 -15.525 1.000 33.554 114 LEU A N 1
ATOM 876 C CA . LEU A 1 114 ? 58.305 -15.830 -15.836 1.000 33.285 114 LEU A CA 1
ATOM 877 C C . LEU A 1 114 ? 59.784 -15.466 -15.882 1.000 32.522 114 LEU A C 1
ATOM 878 O O . LEU A 1 114 ? 60.163 -14.472 -16.489 1.000 32.481 114 LEU A O 1
ATOM 883 N N . VAL A 1 115 ? 60.598 -16.309 -15.248 1.000 33.192 115 VAL A N 1
ATOM 884 C CA . VAL A 1 115 ? 62.049 -16.204 -15.313 1.000 35.117 115 VAL A CA 1
ATOM 885 C C . VAL A 1 115 ? 62.582 -17.501 -15.912 1.000 36.109 115 VAL A C 1
ATOM 886 O O . VAL A 1 115 ? 62.456 -18.553 -15.298 1.000 34.680 115 VAL A O 1
ATOM 890 N N . THR A 1 116 ? 63.142 -17.420 -17.123 1.000 40.182 116 THR A N 1
ATOM 891 C CA . THR A 1 116 ? 63.827 -18.555 -17.725 1.000 41.314 116 THR A CA 1
ATOM 892 C C . THR A 1 116 ? 65.317 -18.335 -17.559 1.000 41.464 116 THR A C 1
ATOM 893 O O . THR A 1 116 ? 65.859 -17.432 -18.178 1.000 41.354 116 THR A O 1
ATOM 897 N N . VAL A 1 117 ? 65.945 -19.138 -16.692 1.000 42.009 117 VAL A N 1
ATOM 898 C CA . VAL A 1 117 ? 67.397 -19.166 -16.598 1.000 42.949 117 VAL A CA 1
ATOM 899 C C . VAL A 1 117 ? 67.875 -20.229 -17.570 1.000 43.639 117 VAL A C 1
ATOM 900 O O . VAL A 1 117 ? 67.470 -21.378 -17.471 1.000 43.364 117 VAL A O 1
ATOM 904 N N . SER A 1 118 ? 68.704 -19.852 -18.534 1.000 46.890 118 SER A N 1
ATOM 905 C CA . SER A 1 118 ? 69.171 -20.844 -19.488 1.000 51.041 118 SER A CA 1
ATOM 906 C C . SER A 1 118 ? 70.464 -20.379 -20.161 1.000 48.439 118 SER A C 1
ATOM 907 O O . SER A 1 118 ? 71.034 -21.230 -20.845 1.000 46.917 118 SER A O 1
ATOM 910 N N . ALA A 1 135 ? 60.787 -28.824 10.579 1.000 64.254 135 ALA A N 1
ATOM 911 C CA . ALA A 1 135 ? 60.320 -28.660 9.177 1.000 62.902 135 ALA A CA 1
ATOM 912 C C . ALA A 1 135 ? 58.803 -28.795 9.124 1.000 63.199 135 ALA A C 1
ATOM 913 O O . ALA A 1 135 ? 58.196 -29.418 9.993 1.000 64.622 135 ALA A O 1
ATOM 915 N N . ALA A 1 136 ? 58.208 -28.201 8.087 1.000 61.320 136 ALA A N 1
ATOM 916 C CA . ALA A 1 136 ? 56.762 -28.173 7.944 1.000 62.577 136 ALA A CA 1
ATOM 917 C C . ALA A 1 136 ? 56.387 -28.541 6.512 1.000 59.764 136 ALA A C 1
ATOM 918 O O . ALA A 1 136 ? 56.696 -27.788 5.599 1.000 66.721 136 ALA A O 1
ATOM 920 N N . VAL A 1 137 ? 55.695 -29.668 6.307 1.000 56.693 137 VAL A N 1
ATOM 921 C CA . VAL A 1 137 ? 55.231 -30.028 4.976 1.000 57.024 137 VAL A CA 1
ATOM 922 C C . VAL A 1 137 ? 53.720 -30.257 5.010 1.000 58.387 137 VAL A C 1
ATOM 923 O O . VAL A 1 137 ? 53.169 -30.641 6.035 1.000 64.167 137 VAL A O 1
ATOM 927 N N . LEU A 1 138 ? 53.068 -29.981 3.873 1.000 54.722 138 LEU A N 1
ATOM 928 C CA . LEU A 1 138 ? 51.683 -30.341 3.632 1.000 55.598 138 LEU A CA 1
ATOM 929 C C . LEU A 1 138 ? 51.690 -31.486 2.625 1.000 52.570 138 LEU A C 1
ATOM 930 O O . LEU A 1 138 ? 52.170 -31.317 1.512 1.000 56.393 138 LEU A O 1
ATOM 935 N N . THR A 1 139 ? 51.162 -32.650 3.006 1.000 50.111 139 THR A N 1
ATOM 936 C CA . THR A 1 139 ? 50.994 -33.734 2.055 1.000 49.531 139 THR A CA 1
ATOM 937 C C . THR A 1 139 ? 49.555 -33.680 1.554 1.000 47.820 139 THR A C 1
ATOM 938 O O . THR A 1 139 ? 48.610 -33.730 2.330 1.000 50.097 139 THR A O 1
ATOM 942 N N . GLN A 1 140 ? 49.408 -33.565 0.233 1.000 46.608 140 GLN A N 1
ATOM 943 C CA . GLN A 1 140 ? 48.114 -33.350 -0.388 1.000 42.882 140 GLN A CA 1
ATOM 944 C C . GLN A 1 140 ? 47.772 -34.534 -1.282 1.000 41.162 140 GLN A C 1
ATOM 945 O O . GLN A 1 140 ? 48.590 -34.945 -2.099 1.000 41.255 140 GLN A O 1
ATOM 951 N N . THR A 1 141 ? 46.568 -35.090 -1.100 1.000 40.475 141 THR A N 1
ATOM 952 C CA . THR A 1 141 ? 46.181 -36.304 -1.805 1.000 41.824 141 THR A CA 1
ATOM 953 C C . THR A 1 141 ? 44.712 -36.230 -2.208 1.000 43.110 141 THR A C 1
ATOM 954 O O . THR A 1 141 ? 43.869 -35.775 -1.432 1.000 44.491 141 THR A O 1
ATOM 958 N N . PRO A 1 142 ? 44.351 -36.722 -3.412 1.000 42.803 142 PRO A N 1
ATOM 959 C CA . PRO A 1 142 ? 45.291 -37.394 -4.313 1.000 43.065 142 PRO A CA 1
ATOM 960 C C . PRO A 1 142 ? 46.045 -36.381 -5.175 1.000 41.942 142 PRO A C 1
ATOM 961 O O . PRO A 1 142 ? 45.751 -35.188 -5.113 1.000 41.391 142 PRO A O 1
ATOM 965 N N . SER A 1 143 ? 47.011 -36.858 -5.975 1.000 39.286 143 SER A N 1
ATOM 966 C CA . SER A 1 143 ? 47.768 -35.961 -6.827 1.000 37.238 143 SER A CA 1
ATOM 967 C C . SER A 1 143 ? 46.926 -35.551 -8.039 1.000 35.758 143 SER A C 1
ATOM 968 O O . SER A 1 143 ? 47.187 -34.511 -8.660 1.000 33.410 143 SER A O 1
ATOM 971 N N . SER A 1 144 ? 45.905 -36.355 -8.346 1.000 36.350 144 SER A N 1
ATOM 972 C CA . SER A 1 144 ? 45.012 -36.078 -9.461 1.000 37.314 144 SER A CA 1
ATOM 973 C C . SER A 1 144 ? 43.713 -36.862 -9.298 1.000 39.818 144 SER A C 1
ATOM 974 O O . SER A 1 144 ? 43.693 -37.928 -8.693 1.000 41.294 144 SER A O 1
ATOM 977 N N . VAL A 1 145 ? 42.636 -36.354 -9.886 1.000 40.656 145 VAL A N 1
ATOM 978 C CA . VAL A 1 145 ? 41.356 -37.026 -9.787 1.000 43.776 145 VAL A CA 1
ATOM 979 C C . VAL A 1 145 ? 40.495 -36.566 -10.954 1.000 44.691 145 VAL A C 1
ATOM 980 O O . VAL A 1 145 ? 40.595 -35.427 -11.398 1.000 41.457 145 VAL A O 1
ATOM 984 N N . SER A 1 146 ? 39.664 -37.495 -11.429 1.000 47.869 146 SER A N 1
ATOM 985 C CA . SER A 1 146 ? 38.748 -37.268 -12.527 1.000 47.936 146 SER A CA 1
ATOM 986 C C . SER A 1 146 ? 37.343 -37.389 -11.959 1.000 48.787 146 SER A C 1
ATOM 987 O O . SER A 1 146 ? 37.063 -38.318 -11.213 1.000 50.599 146 SER A O 1
ATOM 990 N N . SER A 1 147 ? 36.475 -36.443 -12.315 1.000 49.683 147 SER A N 1
ATOM 991 C CA . SER A 1 147 ? 35.119 -36.421 -11.805 1.000 51.500 147 SER A CA 1
ATOM 992 C C . SER A 1 147 ? 34.104 -36.236 -12.929 1.000 51.415 147 SER A C 1
ATOM 993 O O . SER A 1 147 ? 34.302 -35.452 -13.853 1.000 49.143 147 SER A O 1
ATOM 996 N N . ALA A 1 148 ? 32.994 -36.966 -12.810 1.000 54.493 148 ALA A N 1
ATOM 997 C CA . ALA A 1 148 ? 31.818 -36.718 -13.623 1.000 55.253 148 ALA A CA 1
ATOM 998 C C . ALA A 1 148 ? 31.172 -35.418 -13.148 1.000 52.512 148 ALA A C 1
ATOM 999 O O . ALA A 1 148 ? 31.164 -35.113 -11.956 1.000 49.195 148 ALA A O 1
ATOM 1001 N N . VAL A 1 149 ? 30.680 -34.638 -14.116 1.000 51.642 149 VAL A N 1
ATOM 1002 C CA . VAL A 1 149 ? 29.934 -33.432 -13.830 1.000 49.916 149 VAL A CA 1
ATOM 1003 C C . VAL A 1 149 ? 28.807 -33.830 -12.884 1.000 49.942 149 VAL A C 1
ATOM 1004 O O . VAL A 1 149 ? 28.097 -34.795 -13.145 1.000 50.321 149 VAL A O 1
ATOM 1008 N N . GLY A 1 150 ? 28.694 -33.106 -11.768 1.000 49.279 150 GLY A N 1
ATOM 1009 C CA . GLY A 1 150 ? 27.673 -33.377 -10.773 1.000 50.586 150 GLY A CA 1
ATOM 1010 C C . GLY A 1 150 ? 28.205 -34.270 -9.661 1.000 50.484 150 GLY A C 1
ATOM 1011 O O . GLY A 1 150 ? 27.536 -34.423 -8.638 1.000 51.946 150 GLY A O 1
ATOM 1012 N N . GLY A 1 151 ? 29.403 -34.841 -9.868 1.000 49.413 151 GLY A N 1
ATOM 1013 C CA . GLY A 1 151 ? 30.046 -35.698 -8.881 1.000 49.522 151 GLY A CA 1
ATOM 1014 C C . GLY A 1 151 ? 30.582 -34.916 -7.678 1.000 48.504 151 GLY A C 1
ATOM 1015 O O . GLY A 1 151 ? 30.466 -33.689 -7.614 1.000 47.109 151 GLY A O 1
ATOM 1016 N N . THR A 1 152 ? 31.162 -35.658 -6.721 1.000 48.881 152 THR A N 1
ATOM 1017 C CA . THR A 1 152 ? 31.704 -35.079 -5.500 1.000 47.927 152 THR A CA 1
ATOM 1018 C C . THR A 1 152 ? 33.208 -35.330 -5.451 1.000 46.721 152 THR A C 1
ATOM 1019 O O . THR A 1 152 ? 33.661 -36.457 -5.652 1.000 45.563 152 THR A O 1
ATOM 1023 N N . VAL A 1 153 ? 33.974 -34.270 -5.164 1.000 46.559 153 VAL A N 1
ATOM 1024 C CA . VAL A 1 153 ? 35.423 -34.377 -5.141 1.000 46.232 153 VAL A CA 1
ATOM 1025 C C . VAL A 1 153 ? 35.922 -33.983 -3.763 1.000 42.804 153 VAL A C 1
ATOM 1026 O O . VAL A 1 153 ? 35.659 -32.873 -3.332 1.000 41.246 153 VAL A O 1
ATOM 1030 N N . THR A 1 154 ? 36.648 -34.896 -3.113 1.000 42.311 154 THR A N 1
ATOM 1031 C CA . THR A 1 154 ? 37.321 -34.586 -1.868 1.000 43.685 154 THR A CA 1
ATOM 1032 C C . THR A 1 154 ? 38.829 -34.558 -2.119 1.000 42.596 154 THR A C 1
ATOM 1033 O O . THR A 1 154 ? 39.374 -35.417 -2.821 1.000 44.384 154 THR A O 1
ATOM 1037 N N . ILE A 1 155 ? 39.487 -33.555 -1.528 1.000 39.784 155 ILE A N 1
ATOM 1038 C CA . ILE A 1 155 ? 40.933 -33.435 -1.533 1.000 38.269 155 ILE A CA 1
ATOM 1039 C C . ILE A 1 155 ? 41.411 -33.308 -0.091 1.000 39.303 155 ILE A C 1
ATOM 1040 O O . ILE A 1 155 ? 40.868 -32.530 0.691 1.000 40.481 155 ILE A O 1
ATOM 1045 N N . ASN A 1 156 ? 42.456 -34.063 0.250 1.000 41.563 156 ASN A N 1
ATOM 1046 C CA . ASN A 1 156 ? 42.950 -34.104 1.620 1.000 42.988 156 ASN A CA 1
ATOM 1047 C C . ASN A 1 156 ? 44.279 -33.367 1.717 1.000 42.051 156 ASN A C 1
ATOM 1048 O O . ASN A 1 156 ? 45.113 -33.444 0.812 1.000 43.066 156 ASN A O 1
ATOM 1053 N N . CYS A 1 157 ? 44.442 -32.641 2.819 1.000 42.577 157 CYS A N 1
ATOM 1054 C CA . CYS A 1 157 ? 45.682 -31.965 3.154 1.000 43.425 157 CYS A CA 1
ATOM 1055 C C . CYS A 1 157 ? 46.041 -32.322 4.586 1.000 42.225 157 CYS A C 1
ATOM 1056 O O . CYS A 1 157 ? 45.204 -32.174 5.472 1.000 42.225 157 CYS A O 1
ATOM 1059 N N . GLN A 1 158 ? 47.279 -32.780 4.777 1.000 41.927 158 GLN A N 1
ATOM 1060 C CA . GLN A 1 158 ? 47.739 -33.374 6.018 1.000 42.376 158 GLN A CA 1
ATOM 1061 C C . GLN A 1 158 ? 49.022 -32.688 6.468 1.000 41.223 158 GLN A C 1
ATOM 1062 O O . GLN A 1 158 ? 50.040 -32.780 5.794 1.000 40.445 158 GLN A O 1
ATOM 1068 N N . ALA A 1 159 ? 48.969 -31.994 7.606 1.000 43.016 159 ALA A N 1
ATOM 1069 C CA . ALA A 1 159 ? 50.130 -31.281 8.117 1.000 43.284 159 ALA A CA 1
ATOM 1070 C C . ALA A 1 159 ? 51.006 -32.246 8.908 1.000 44.070 159 ALA A C 1
ATOM 1071 O O . ALA A 1 159 ? 50.538 -33.283 9.371 1.000 43.624 159 ALA A O 1
ATOM 1073 N N . SER A 1 160 ? 52.287 -31.877 9.014 1.000 44.927 160 SER A N 1
ATOM 1074 C CA . SER A 1 160 ? 53.297 -32.602 9.775 1.000 46.399 160 SER A CA 1
ATOM 1075 C C . SER A 1 160 ? 53.451 -31.980 11.158 1.000 47.119 160 SER A C 1
ATOM 1076 O O . SER A 1 160 ? 54.284 -32.399 11.948 1.000 47.329 160 SER A O 1
ATOM 1079 N N . GLN A 1 161 ? 52.656 -30.938 11.404 1.000 48.778 161 GLN A N 1
ATOM 1080 C CA . GLN A 1 161 ? 52.754 -30.079 12.573 1.000 51.889 161 GLN A CA 1
ATOM 1081 C C . GLN A 1 161 ? 51.533 -29.160 12.545 1.000 51.075 161 GLN A C 1
ATOM 1082 O O . GLN A 1 161 ? 51.144 -28.698 11.469 1.000 49.371 161 GLN A O 1
ATOM 1088 N N . SER A 1 162 ? 50.967 -28.888 13.726 1.000 52.229 162 SER A N 1
ATOM 1089 C CA . SER A 1 162 ? 49.759 -28.088 13.822 1.000 51.649 162 SER A CA 1
ATOM 1090 C C . SER A 1 162 ? 50.028 -26.691 13.278 1.000 50.418 162 SER A C 1
ATOM 1091 O O . SER A 1 162 ? 51.144 -26.181 13.324 1.000 50.320 162 SER A O 1
ATOM 1094 N N . LEU A 1 163 ? 48.986 -26.104 12.702 1.000 51.011 163 LEU A N 1
ATOM 1095 C CA . LEU A 1 163 ? 49.120 -24.855 11.977 1.000 54.554 163 LEU A CA 1
ATOM 1096 C C . LEU A 1 163 ? 48.893 -23.695 12.936 1.000 55.630 163 LEU A C 1
ATOM 1097 O O . LEU A 1 163 ? 48.267 -23.858 13.976 1.000 52.849 163 LEU A O 1
ATOM 1102 N N . TYR A 1 164 ? 49.368 -22.512 12.528 1.000 56.709 164 TYR A N 1
ATOM 1103 C CA . TYR A 1 164 ? 49.201 -21.295 13.306 1.000 58.741 164 TYR A CA 1
ATOM 1104 C C . TYR A 1 164 ? 47.713 -21.040 13.531 1.000 59.479 164 TYR A C 1
ATOM 1105 O O . TYR A 1 164 ? 46.942 -20.986 12.573 1.000 58.182 164 TYR A O 1
ATOM 1114 N N . ASN A 1 165 ? 47.328 -20.902 14.807 1.000 60.222 165 ASN A N 1
ATOM 1115 C CA . ASN A 1 165 ? 45.944 -20.704 15.190 1.000 63.708 165 ASN A CA 1
ATOM 1116 C C . ASN A 1 165 ? 45.160 -22.017 15.106 1.000 67.045 165 ASN A C 1
ATOM 1117 O O . ASN A 1 165 ? 43.972 -22.036 15.421 1.000 71.827 165 ASN A O 1
ATOM 1122 N N . ASN A 1 166 ? 45.810 -23.119 14.708 1.000 66.047 166 ASN A N 1
ATOM 1123 C CA . ASN A 1 166 ? 45.175 -24.430 14.661 1.000 66.491 166 ASN A CA 1
ATOM 1124 C C . ASN A 1 166 ? 44.419 -24.653 13.354 1.000 65.355 166 ASN A C 1
ATOM 1125 O O . ASN A 1 166 ? 44.006 -25.794 13.086 1.000 64.396 166 ASN A O 1
ATOM 1130 N N . LYS A 1 167 ? 44.211 -23.581 12.567 1.000 62.197 167 LYS A N 1
ATOM 1131 C CA . LYS A 1 167 ? 43.223 -23.641 11.500 1.000 60.738 167 LYS A CA 1
ATOM 1132 C C . LYS A 1 167 ? 43.559 -22.769 10.289 1.000 56.023 167 LYS A C 1
ATOM 1133 O O . LYS A 1 167 ? 42.721 -22.655 9.396 1.000 53.627 167 LYS A O 1
ATOM 1139 N N . ASN A 1 168 ? 44.768 -22.194 10.210 1.000 53.162 168 ASN A N 1
ATOM 1140 C CA . ASN A 1 168 ? 45.095 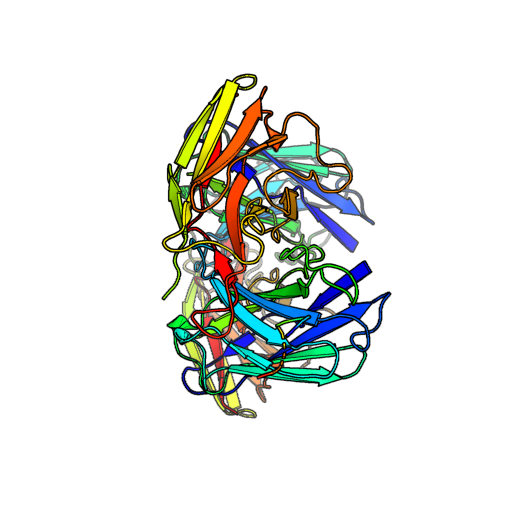-21.317 9.097 1.000 50.550 168 ASN A CA 1
ATOM 1141 C C . ASN A 1 168 ? 45.594 -22.124 7.905 1.000 47.076 168 ASN A C 1
ATOM 1142 O O . ASN A 1 168 ? 46.711 -21.935 7.433 1.000 46.045 168 ASN A O 1
ATOM 1147 N N . LEU A 1 169 ? 44.688 -22.966 7.404 1.000 45.963 169 LEU A N 1
ATOM 1148 C CA . LEU A 1 169 ? 44.848 -23.740 6.190 1.000 43.101 169 LEU A CA 1
ATOM 1149 C C . LEU A 1 169 ? 43.914 -23.122 5.151 1.000 41.203 169 LEU A C 1
ATOM 1150 O O . LEU A 1 169 ? 42.727 -22.942 5.422 1.000 42.283 169 LEU A O 1
ATOM 1155 N N . ALA A 1 170 ? 44.468 -22.758 3.990 1.000 38.141 170 ALA A N 1
ATOM 1156 C CA . ALA A 1 170 ? 43.700 -22.129 2.933 1.000 35.489 170 ALA A CA 1
ATOM 1157 C C . ALA A 1 170 ? 43.821 -22.993 1.689 1.000 33.343 170 ALA A C 1
ATOM 1158 O O . ALA A 1 170 ? 44.796 -23.728 1.551 1.000 31.216 170 ALA A O 1
ATOM 1160 N N . TRP A 1 171 ? 42.801 -22.917 0.826 1.000 33.225 171 TRP A N 1
ATOM 1161 C CA . TRP A 1 171 ? 42.807 -23.609 -0.449 1.000 32.089 171 TRP A CA 1
ATOM 1162 C C . TRP A 1 171 ? 42.822 -22.576 -1.567 1.000 31.544 171 TRP A C 1
ATOM 1163 O O . TRP A 1 171 ? 42.144 -21.556 -1.464 1.000 33.637 171 TRP A O 1
ATOM 1174 N N . TYR A 1 172 ? 43.603 -22.848 -2.619 1.000 31.691 172 TYR A N 1
ATOM 1175 C CA . TYR A 1 172 ? 43.609 -22.031 -3.829 1.000 31.618 172 TYR A CA 1
ATOM 1176 C C . TYR A 1 172 ? 43.300 -22.897 -5.045 1.000 31.163 172 TYR A C 1
ATOM 1177 O O . TYR A 1 172 ? 43.664 -24.059 -5.089 1.000 29.347 172 TYR A O 1
ATOM 1186 N N . GLN A 1 173 ? 42.647 -22.276 -6.028 1.000 34.597 173 GLN A N 1
ATOM 1187 C CA . GLN A 1 173 ? 42.365 -22.843 -7.335 1.000 34.125 173 GLN A CA 1
ATOM 1188 C C . GLN A 1 173 ? 43.334 -22.190 -8.319 1.000 34.271 173 GLN A C 1
ATOM 1189 O O . GLN A 1 173 ? 43.634 -21.012 -8.164 1.000 33.901 173 GLN A O 1
ATOM 1195 N N . GLN A 1 174 ? 43.837 -22.959 -9.298 1.000 35.123 174 GLN A N 1
ATOM 1196 C CA . GLN A 1 174 ? 44.694 -22.427 -10.350 1.000 37.019 174 GLN A CA 1
ATOM 1197 C C . GLN A 1 174 ? 44.435 -23.157 -11.670 1.000 38.042 174 GLN A C 1
ATOM 1198 O O . GLN A 1 174 ? 44.848 -24.312 -11.841 1.000 35.425 174 GLN A O 1
ATOM 1204 N N . LYS A 1 175 ? 43.762 -22.455 -12.598 1.000 39.879 175 LYS A N 1
ATOM 1205 C CA . LYS A 1 175 ? 43.526 -22.949 -13.946 1.000 41.667 175 LYS A CA 1
ATOM 1206 C C . LYS A 1 175 ? 44.828 -22.756 -14.731 1.000 40.548 175 LYS A C 1
ATOM 1207 O O . LYS A 1 175 ? 45.589 -21.829 -14.442 1.000 40.424 175 LYS A O 1
ATOM 1213 N N . PRO A 1 176 ? 45.115 -23.597 -15.756 1.000 38.812 176 PRO A N 1
ATOM 1214 C CA . PRO A 1 176 ? 46.411 -23.586 -16.443 1.000 35.692 176 PRO A CA 1
ATOM 1215 C C . PRO A 1 176 ? 46.780 -22.229 -17.023 1.000 35.239 176 PRO A C 1
ATOM 1216 O O . PRO A 1 176 ? 46.043 -21.696 -17.850 1.000 38.666 176 PRO A O 1
ATOM 1220 N N . GLY A 1 177 ? 47.932 -21.690 -16.597 1.000 32.199 177 GLY A N 1
ATOM 1221 C CA . GLY A 1 177 ? 48.478 -20.474 -17.184 1.000 31.095 177 GLY A CA 1
ATOM 1222 C C . GLY A 1 177 ? 47.903 -19.209 -16.547 1.000 30.849 177 GLY A C 1
ATOM 1223 O O . GLY A 1 177 ? 48.238 -18.107 -16.959 1.000 28.159 177 GLY A O 1
ATOM 1224 N N . GLN A 1 178 ? 47.042 -19.384 -15.529 1.000 32.295 178 GLN A N 1
ATOM 1225 C CA . GLN A 1 178 ? 46.462 -18.293 -14.762 1.000 33.013 178 GLN A CA 1
ATOM 1226 C C . GLN A 1 178 ? 47.046 -18.336 -13.355 1.000 30.921 178 GLN A C 1
ATOM 1227 O O . GLN A 1 178 ? 47.609 -19.349 -12.957 1.000 31.046 178 GLN A O 1
ATOM 1233 N N . ARG A 1 179 ? 46.945 -17.223 -12.622 1.000 30.615 179 ARG A N 1
ATOM 1234 C CA . ARG A 1 179 ? 47.463 -17.140 -11.268 1.000 30.758 179 ARG A CA 1
ATOM 1235 C C . ARG A 1 179 ? 46.587 -17.979 -10.344 1.000 31.582 179 ARG A C 1
ATOM 1236 O O . ARG A 1 179 ? 45.525 -18.411 -10.750 1.000 33.006 179 ARG A O 1
ATOM 1244 N N . PRO A 1 180 ? 47.000 -18.249 -9.090 1.000 34.147 180 PRO A N 1
ATOM 1245 C CA . PRO A 1 180 ? 46.127 -18.882 -8.100 1.000 35.957 180 PRO A CA 1
ATOM 1246 C C . PRO A 1 180 ? 45.022 -17.969 -7.583 1.000 37.396 180 PRO A C 1
ATOM 1247 O O . PRO A 1 180 ? 45.244 -16.778 -7.424 1.000 41.923 180 PRO A O 1
ATOM 1251 N N . LYS A 1 181 ? 43.848 -18.548 -7.314 1.000 38.642 181 LYS A N 1
ATOM 1252 C CA . LYS A 1 181 ? 42.708 -17.823 -6.766 1.000 40.707 181 LYS A CA 1
ATOM 1253 C C . LYS A 1 181 ? 42.275 -18.449 -5.443 1.000 38.387 181 LYS A C 1
ATOM 1254 O O . LYS A 1 181 ? 42.052 -19.658 -5.370 1.000 35.039 181 LYS A O 1
ATOM 1260 N N . LEU A 1 182 ? 42.093 -17.592 -4.425 1.000 40.099 182 LEU A N 1
ATOM 1261 C CA . LEU A 1 182 ? 41.738 -18.022 -3.075 1.000 40.411 182 LEU A CA 1
ATOM 1262 C C . LEU A 1 182 ? 40.262 -18.422 -2.997 1.000 40.525 182 LEU A C 1
ATOM 1263 O O . LEU A 1 182 ? 39.396 -17.674 -3.455 1.000 40.679 182 LEU A O 1
ATOM 1268 N N . LEU A 1 183 ? 39.997 -19.597 -2.397 1.000 40.701 183 LEU A N 1
ATOM 1269 C CA . LEU A 1 183 ? 38.654 -20.143 -2.256 1.000 42.128 183 LEU A CA 1
ATOM 1270 C C . LEU A 1 183 ? 38.237 -20.164 -0.788 1.000 43.036 183 LEU A C 1
ATOM 1271 O O . LEU A 1 183 ? 37.164 -19.682 -0.450 1.000 45.705 183 LEU A O 1
ATOM 1276 N N . ILE A 1 184 ? 39.053 -20.815 0.049 1.000 42.710 184 ILE A N 1
ATOM 1277 C CA . ILE A 1 184 ? 38.743 -21.122 1.439 1.000 43.570 184 ILE A CA 1
ATOM 1278 C C . ILE A 1 184 ? 39.904 -20.610 2.296 1.000 44.591 184 ILE A C 1
ATOM 1279 O O . ILE A 1 184 ? 41.063 -20.831 1.942 1.000 45.406 184 ILE A O 1
ATOM 1284 N N . TYR A 1 185 ? 39.606 -19.955 3.425 1.000 44.789 185 TYR A N 1
ATOM 1285 C CA . TYR A 1 185 ? 40.646 -19.582 4.373 1.000 44.235 185 TYR A CA 1
ATOM 1286 C C . TYR A 1 185 ? 40.129 -19.792 5.798 1.000 47.347 185 TYR A C 1
ATOM 1287 O O . TYR A 1 185 ? 38.922 -19.757 6.051 1.000 47.417 185 TYR A O 1
ATOM 1296 N N . SER A 1 186 ? 41.089 -20.021 6.706 1.000 47.364 186 SER A N 1
ATOM 1297 C CA . SER A 1 186 ? 40.841 -20.493 8.064 1.000 50.250 186 SER A CA 1
ATOM 1298 C C . SER A 1 186 ? 40.132 -21.851 8.080 1.000 50.007 186 SER A C 1
ATOM 1299 O O . SER A 1 186 ? 39.419 -22.161 9.035 1.000 48.772 186 SER A O 1
ATOM 1302 N N . ALA A 1 187 ? 40.383 -22.673 7.047 1.000 47.293 187 ALA A N 1
ATOM 1303 C CA . ALA A 1 187 ? 39.914 -24.051 7.000 1.000 47.850 187 ALA A CA 1
ATOM 1304 C C . ALA A 1 187 ? 38.546 -24.149 6.334 1.000 47.218 187 ALA A C 1
ATOM 1305 O O . ALA A 1 187 ? 38.341 -25.034 5.516 1.000 48.716 187 ALA A O 1
ATOM 1307 N N . SER A 1 188 ? 37.615 -23.259 6.690 1.000 48.849 188 SER A N 1
ATOM 1308 C CA . SER A 1 188 ? 36.220 -23.448 6.318 1.000 50.099 188 SER A CA 1
ATOM 1309 C C . SER A 1 188 ? 35.512 -22.161 5.874 1.000 51.179 188 SER A C 1
ATOM 1310 O O . SER A 1 188 ? 34.299 -22.185 5.656 1.000 51.024 188 SER A O 1
ATOM 1313 N N . THR A 1 189 ? 36.244 -21.054 5.694 1.000 49.587 189 THR A N 1
ATOM 1314 C CA . THR A 1 189 ? 35.598 -19.805 5.332 1.000 52.007 189 THR A CA 1
ATOM 1315 C C . THR A 1 189 ? 35.731 -19.579 3.825 1.000 50.520 189 THR A C 1
ATOM 1316 O O . THR A 1 189 ? 36.821 -19.500 3.276 1.000 48.393 189 THR A O 1
ATOM 1320 N N . LEU A 1 190 ? 34.572 -19.461 3.177 1.000 52.434 190 LEU A N 1
ATOM 1321 C CA . LEU A 1 190 ? 34.437 -19.253 1.750 1.000 51.943 190 LEU A CA 1
ATOM 1322 C C . LEU A 1 190 ? 34.794 -17.808 1.416 1.000 53.841 190 LEU A C 1
ATOM 1323 O O . LEU A 1 190 ? 34.227 -16.883 1.994 1.000 56.810 190 LEU A O 1
ATOM 1328 N N . ALA A 1 191 ? 35.729 -17.627 0.479 1.000 52.684 191 ALA A N 1
ATOM 1329 C CA . ALA A 1 191 ? 36.170 -16.301 0.070 1.000 53.043 191 ALA A CA 1
ATOM 1330 C C . ALA A 1 191 ? 35.078 -15.613 -0.730 1.000 57.016 191 ALA A C 1
ATOM 1331 O O . ALA A 1 191 ? 34.168 -16.261 -1.240 1.000 58.104 191 ALA A O 1
ATOM 1333 N N . SER A 1 192 ? 35.261 -14.301 -0.889 1.000 60.496 192 SER A N 1
ATOM 1334 C CA . SER A 1 192 ? 34.408 -13.446 -1.694 1.000 65.417 192 SER A CA 1
ATOM 1335 C C . SER A 1 192 ? 34.230 -14.007 -3.109 1.000 66.669 192 SER A C 1
ATOM 1336 O O . SER A 1 192 ? 35.213 -14.330 -3.777 1.000 66.788 192 SER A O 1
ATOM 1339 N N . GLY A 1 193 ? 32.965 -14.115 -3.545 1.000 64.879 193 GLY A N 1
ATOM 1340 C CA . GLY A 1 193 ? 32.623 -14.468 -4.914 1.000 65.882 193 GLY A CA 1
ATOM 1341 C C . GLY A 1 193 ? 32.874 -15.942 -5.241 1.000 65.783 193 GLY A C 1
ATOM 1342 O O . GLY A 1 193 ? 32.917 -16.320 -6.416 1.000 70.490 193 GLY A O 1
ATOM 1343 N N . VAL A 1 194 ? 33.032 -16.782 -4.209 1.000 61.453 194 VAL A N 1
ATOM 1344 C CA . VAL A 1 194 ? 33.307 -18.196 -4.418 1.000 55.933 194 VAL A CA 1
ATOM 1345 C C . VAL A 1 194 ? 31.998 -18.966 -4.271 1.000 52.630 194 VAL A C 1
ATOM 1346 O O . VAL A 1 194 ? 31.277 -18.783 -3.293 1.000 49.925 194 VAL A O 1
ATOM 1350 N N . PRO A 1 195 ? 31.686 -19.888 -5.206 1.000 50.159 195 PRO A N 1
ATOM 1351 C CA . PRO A 1 195 ? 30.422 -20.619 -5.179 1.000 50.929 195 PRO A CA 1
ATOM 1352 C C . PRO A 1 195 ? 30.362 -21.538 -3.965 1.000 50.458 195 PRO A C 1
ATOM 1353 O O . PRO A 1 195 ? 31.376 -22.091 -3.543 1.000 46.415 195 PRO A O 1
ATOM 1357 N N . SER A 1 196 ? 29.151 -21.701 -3.420 1.000 51.951 196 SER A N 1
ATOM 1358 C CA . SER A 1 196 ? 28.969 -22.395 -2.155 1.000 51.736 196 SER A CA 1
ATOM 1359 C C . SER A 1 196 ? 29.130 -23.905 -2.341 1.000 49.543 196 SER A C 1
ATOM 1360 O O . SER A 1 196 ? 29.130 -24.657 -1.366 1.000 50.357 196 SER A O 1
ATOM 1363 N N . ARG A 1 197 ? 29.276 -24.343 -3.599 1.000 46.857 197 ARG A N 1
ATOM 1364 C CA . ARG A 1 197 ? 29.500 -25.748 -3.904 1.000 44.747 197 ARG A CA 1
ATOM 1365 C C . ARG A 1 197 ? 30.866 -26.193 -3.368 1.000 41.807 197 ARG A C 1
ATOM 1366 O O . ARG A 1 197 ? 31.082 -27.389 -3.161 1.000 40.115 197 ARG A O 1
ATOM 1374 N N . PHE A 1 198 ? 31.764 -25.228 -3.131 1.000 40.180 198 PHE A N 1
ATOM 1375 C CA . PHE A 1 198 ? 33.020 -25.480 -2.438 1.000 40.851 198 PHE A CA 1
ATOM 1376 C C . PHE A 1 198 ? 32.791 -25.366 -0.928 1.000 42.065 198 PHE A C 1
ATOM 1377 O O . PHE A 1 198 ? 32.091 -24.460 -0.479 1.000 42.788 198 PHE A O 1
ATOM 1385 N N . SER A 1 199 ? 33.365 -26.302 -0.163 1.000 42.292 199 SER A N 1
ATOM 1386 C CA . SER A 1 199 ? 33.422 -26.170 1.286 1.000 45.263 199 SER A CA 1
ATOM 1387 C C . SER A 1 199 ? 34.620 -26.940 1.827 1.000 43.993 199 SER A C 1
ATOM 1388 O O . SER A 1 199 ? 35.001 -27.969 1.287 1.000 44.969 199 SER A O 1
ATOM 1391 N N . GLY A 1 200 ? 35.156 -26.457 2.946 1.000 43.450 200 GLY A N 1
ATOM 1392 C CA . GLY A 1 200 ? 36.383 -26.982 3.511 1.000 41.393 200 GLY A CA 1
ATOM 1393 C C . GLY A 1 200 ? 36.204 -27.284 4.988 1.000 41.273 200 GLY A C 1
ATOM 1394 O O . GLY A 1 200 ? 35.418 -26.643 5.663 1.000 41.711 200 GLY A O 1
ATOM 1395 N N . SER A 1 201 ? 36.949 -28.268 5.479 1.000 41.700 201 SER A N 1
ATOM 1396 C CA . SER A 1 201 ? 36.807 -28.684 6.861 1.000 43.275 201 SER A CA 1
ATOM 1397 C C . SER A 1 201 ? 38.149 -29.190 7.382 1.000 42.594 201 SER A C 1
ATOM 1398 O O . SER A 1 201 ? 39.133 -29.196 6.643 1.000 40.350 201 SER A O 1
ATOM 1401 N N . GLY A 1 202 ? 38.174 -29.567 8.669 1.000 44.007 202 GLY A N 1
ATOM 1402 C CA . GLY A 1 202 ? 39.367 -30.075 9.320 1.000 44.625 202 GLY A CA 1
ATOM 1403 C C . GLY A 1 202 ? 39.799 -29.223 10.515 1.000 46.313 202 GLY A C 1
ATOM 1404 O O . GLY A 1 202 ? 39.191 -28.209 10.825 1.000 46.533 202 GLY A O 1
ATOM 1405 N N . SER A 1 203 ? 40.885 -29.655 11.166 1.000 48.186 203 SER A N 1
ATOM 1406 C CA . SER A 1 203 ? 41.418 -29.032 12.367 1.000 50.345 203 SER A CA 1
ATOM 1407 C C . SER A 1 203 ? 42.702 -29.751 12.773 1.000 51.594 203 SER A C 1
ATOM 1408 O O . SER A 1 203 ? 42.868 -30.934 12.493 1.000 51.289 203 SER A O 1
ATOM 1411 N N . GLY A 1 204 ? 43.604 -29.040 13.447 1.000 54.146 204 GLY A N 1
ATOM 1412 C CA . GLY A 1 204 ? 44.889 -29.620 13.802 1.000 54.647 204 GLY A CA 1
ATOM 1413 C C . GLY A 1 204 ? 45.767 -29.796 12.566 1.000 52.211 204 GLY A C 1
ATOM 1414 O O . GLY A 1 204 ? 46.407 -28.840 12.130 1.000 53.287 204 GLY A O 1
ATOM 1415 N N . THR A 1 205 ? 45.773 -31.011 12.002 1.000 50.202 205 THR A N 1
ATOM 1416 C CA . THR A 1 205 ? 46.694 -31.348 10.926 1.000 47.607 205 THR A CA 1
ATOM 1417 C C . THR A 1 205 ? 45.987 -32.102 9.803 1.000 48.068 205 THR A C 1
ATOM 1418 O O . THR A 1 205 ? 46.660 -32.593 8.901 1.000 47.342 205 THR A O 1
ATOM 1422 N N . GLN A 1 206 ? 44.649 -32.208 9.851 1.000 50.903 206 GLN A N 1
ATOM 1423 C CA . GLN A 1 206 ? 43.885 -32.823 8.768 1.000 51.154 206 GLN A CA 1
ATOM 1424 C C . GLN A 1 206 ? 42.807 -31.851 8.298 1.000 50.769 206 GLN A C 1
ATOM 1425 O O . GLN A 1 206 ? 42.026 -31.353 9.099 1.000 52.085 206 GLN A O 1
ATOM 1431 N N . PHE A 1 207 ? 42.804 -31.574 6.986 1.000 51.816 207 PHE A N 1
ATOM 1432 C CA . PHE A 1 207 ? 41.857 -30.659 6.355 1.000 50.693 207 PHE A CA 1
ATOM 1433 C C . PHE A 1 207 ? 41.408 -31.286 5.037 1.000 49.351 207 PHE A C 1
ATOM 1434 O O . PHE A 1 207 ? 42.192 -31.976 4.400 1.000 48.497 207 PHE A O 1
ATOM 1442 N N . THR A 1 208 ? 40.148 -31.063 4.643 1.000 49.525 208 THR A N 1
ATOM 1443 C CA . THR A 1 208 ? 39.667 -31.516 3.346 1.000 47.798 208 THR A CA 1
ATOM 1444 C C . THR A 1 208 ? 38.956 -30.369 2.625 1.000 43.660 208 THR A C 1
ATOM 1445 O O . THR A 1 208 ? 38.283 -29.549 3.245 1.000 41.637 208 THR A O 1
ATOM 1449 N N . LEU A 1 209 ? 39.168 -30.321 1.306 1.000 41.226 209 LEU A N 1
ATOM 1450 C CA . LEU A 1 209 ? 38.382 -29.517 0.384 1.000 40.821 209 LEU A CA 1
ATOM 1451 C C . LEU A 1 209 ? 37.392 -30.447 -0.308 1.000 39.649 209 LEU A C 1
ATOM 1452 O O . LEU A 1 209 ? 37.778 -31.501 -0.800 1.000 42.465 209 LEU A O 1
ATOM 1457 N N . THR A 1 210 ? 36.110 -30.072 -0.294 1.000 37.934 210 THR A N 1
ATOM 1458 C CA . THR A 1 210 ? 35.075 -30.839 -0.955 1.000 37.345 210 THR A CA 1
ATOM 1459 C C . THR A 1 210 ? 34.475 -29.945 -2.033 1.000 37.352 210 THR A C 1
ATOM 1460 O O . THR A 1 210 ? 34.326 -28.740 -1.815 1.000 37.096 210 THR A O 1
ATOM 1464 N N . ILE A 1 211 ? 34.160 -30.552 -3.184 1.000 37.685 211 ILE A N 1
ATOM 1465 C CA . ILE A 1 211 ? 33.376 -29.917 -4.230 1.000 39.655 211 ILE A CA 1
ATOM 1466 C C . ILE A 1 211 ? 32.093 -30.743 -4.402 1.000 43.156 211 ILE A C 1
ATOM 1467 O O . ILE A 1 211 ? 32.139 -31.856 -4.928 1.000 43.268 211 ILE A O 1
ATOM 1472 N N . ASN A 1 212 ? 30.948 -30.205 -3.938 1.000 46.893 212 ASN A N 1
ATOM 1473 C CA . ASN A 1 212 ? 29.664 -30.898 -4.013 1.000 48.744 212 ASN A CA 1
ATOM 1474 C C . ASN A 1 212 ? 28.874 -30.492 -5.257 1.000 50.195 212 ASN A C 1
ATOM 1475 O O . ASN A 1 212 ? 28.202 -29.466 -5.240 1.000 51.449 212 ASN A O 1
ATOM 1480 N N . GLY A 1 213 ? 28.924 -31.315 -6.311 1.000 50.014 213 GLY A N 1
ATOM 1481 C CA . GLY A 1 213 ? 28.363 -30.937 -7.599 1.000 51.366 213 GLY A CA 1
ATOM 1482 C C . GLY A 1 213 ? 29.413 -30.215 -8.443 1.000 51.551 213 GLY A C 1
ATOM 1483 O O . GLY A 1 213 ? 29.365 -28.998 -8.622 1.000 52.411 213 GLY A O 1
ATOM 1484 N N . VAL A 1 214 ? 30.374 -30.998 -8.945 1.000 51.740 214 VAL A N 1
ATOM 1485 C CA . VAL A 1 214 ? 31.505 -30.476 -9.700 1.000 51.138 214 VAL A CA 1
ATOM 1486 C C . VAL A 1 214 ? 31.032 -30.057 -11.089 1.000 53.252 214 VAL A C 1
ATOM 1487 O O . VAL A 1 214 ? 30.217 -30.756 -11.700 1.000 53.060 214 VAL A O 1
ATOM 1491 N N . GLN A 1 215 ? 31.577 -28.925 -11.566 1.000 51.116 215 GLN A N 1
ATOM 1492 C CA . GLN A 1 215 ? 31.183 -28.337 -12.832 1.000 53.484 215 GLN A CA 1
ATOM 1493 C C . GLN A 1 215 ? 32.405 -28.205 -13.733 1.000 53.332 215 GLN A C 1
ATOM 1494 O O . GLN A 1 215 ? 33.533 -28.131 -13.247 1.000 50.965 215 GLN A O 1
ATOM 1500 N N . SER A 1 216 ? 32.154 -28.154 -15.050 1.000 54.382 216 SER A N 1
ATOM 1501 C CA . SER A 1 216 ? 33.200 -28.157 -16.062 1.000 54.726 216 SER A CA 1
ATOM 1502 C C . SER A 1 216 ? 34.229 -27.060 -15.812 1.000 50.904 216 SER A C 1
ATOM 1503 O O . SER A 1 216 ? 35.407 -27.222 -16.116 1.000 49.549 216 SER A O 1
ATOM 1506 N N . ASP A 1 217 ? 33.763 -25.948 -15.248 1.000 49.874 217 ASP A N 1
ATOM 1507 C CA . ASP A 1 217 ? 34.613 -24.814 -14.922 1.000 46.497 217 ASP A CA 1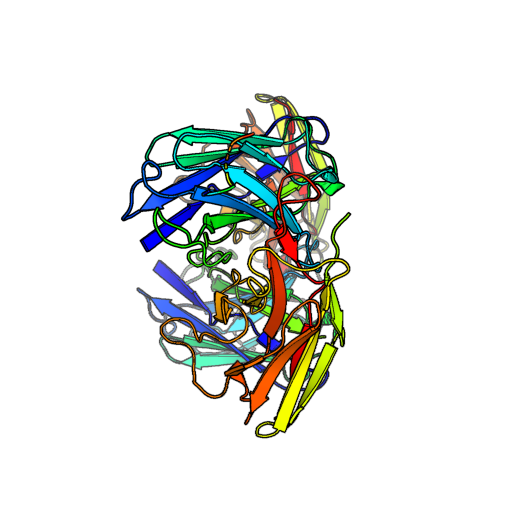
ATOM 1508 C C . ASP A 1 217 ? 35.411 -25.057 -13.641 1.000 40.829 217 ASP A C 1
ATOM 1509 O O . ASP A 1 217 ? 36.251 -24.233 -13.307 1.000 40.047 217 ASP A O 1
ATOM 1514 N N . ASP A 1 218 ? 35.195 -26.170 -12.931 1.000 38.152 218 ASP A N 1
ATOM 1515 C CA . ASP A 1 218 ? 35.976 -26.429 -11.726 1.000 35.934 218 ASP A CA 1
ATOM 1516 C C . ASP A 1 218 ? 37.262 -27.170 -12.086 1.000 35.188 218 ASP A C 1
ATOM 1517 O O . ASP A 1 218 ? 38.102 -27.389 -11.220 1.000 33.073 218 ASP A O 1
ATOM 1522 N N . ALA A 1 219 ? 37.430 -27.532 -13.366 1.000 35.924 219 ALA A N 1
ATOM 1523 C CA . ALA A 1 219 ? 38.665 -28.165 -13.796 1.000 35.425 219 ALA A CA 1
ATOM 1524 C C . ALA A 1 219 ? 39.849 -27.229 -13.530 1.000 33.825 219 ALA A C 1
ATOM 1525 O O . ALA A 1 219 ? 39.997 -26.182 -14.185 1.000 32.949 219 ALA A O 1
ATOM 1527 N N . ALA A 1 220 ? 40.676 -27.622 -12.554 1.000 31.918 220 ALA A N 1
ATOM 1528 C CA . ALA A 1 220 ? 41.871 -26.872 -12.205 1.000 31.422 220 ALA A CA 1
ATOM 1529 C C . ALA A 1 220 ? 42.811 -27.719 -11.354 1.000 31.652 220 ALA A C 1
ATOM 1530 O O . ALA A 1 220 ? 42.552 -28.891 -11.104 1.000 33.605 220 ALA A O 1
ATOM 1532 N N . THR A 1 221 ? 43.914 -27.105 -10.930 1.000 32.174 221 THR A N 1
ATOM 1533 C CA . THR A 1 221 ? 44.760 -27.641 -9.877 1.000 33.424 221 THR A CA 1
ATOM 1534 C C . THR A 1 221 ? 44.421 -26.914 -8.577 1.000 35.271 221 THR A C 1
ATOM 1535 O O . THR A 1 221 ? 44.277 -25.696 -8.562 1.000 36.994 221 THR A O 1
ATOM 1539 N N . TYR A 1 222 ? 44.304 -27.661 -7.477 1.000 35.428 222 TYR A N 1
ATOM 1540 C CA . TYR A 1 222 ? 43.996 -27.081 -6.180 1.000 31.482 222 TYR A CA 1
ATOM 1541 C C . TYR A 1 222 ? 45.181 -27.266 -5.237 1.000 30.399 222 TYR A C 1
ATOM 1542 O O . TYR A 1 222 ? 45.649 -28.379 -5.048 1.000 30.549 222 TYR A O 1
ATOM 1551 N N . TYR A 1 223 ? 45.629 -26.168 -4.627 1.000 31.121 223 TYR A N 1
ATOM 1552 C CA . TYR A 1 223 ? 46.678 -26.199 -3.618 1.000 32.059 223 TYR A CA 1
ATOM 1553 C C . TYR A 1 223 ? 46.092 -25.884 -2.239 1.000 34.127 223 TYR A C 1
ATOM 1554 O O . TYR A 1 223 ? 45.280 -24.971 -2.123 1.000 37.405 223 TYR A O 1
ATOM 1563 N N . CYS A 1 224 ? 46.500 -26.654 -1.218 1.000 34.302 224 CYS A N 1
ATOM 1564 C CA . CYS A 1 224 ? 46.333 -26.265 0.176 1.000 36.132 224 CYS A CA 1
ATOM 1565 C C . CYS A 1 224 ? 47.551 -25.461 0.618 1.000 34.734 224 CYS A C 1
ATOM 1566 O O . CYS A 1 224 ? 48.625 -25.624 0.061 1.000 36.348 224 CYS A O 1
ATOM 1569 N N . GLN A 1 225 ? 47.358 -24.544 1.575 1.000 35.185 225 GLN A N 1
ATOM 1570 C CA . GLN A 1 225 ? 48.444 -23.733 2.128 1.000 34.041 225 GLN A CA 1
ATOM 1571 C C . GLN A 1 225 ? 48.185 -23.464 3.614 1.000 32.967 225 GLN A C 1
ATOM 1572 O O . GLN A 1 225 ? 47.086 -23.061 4.000 1.000 29.738 225 GLN A O 1
ATOM 1578 N N . GLY A 1 226 ? 49.237 -23.713 4.413 1.000 32.770 226 GLY A N 1
ATOM 1579 C CA . GLY A 1 226 ? 49.190 -23.648 5.861 1.000 33.462 226 GLY A CA 1
ATOM 1580 C C . GLY A 1 226 ? 50.184 -22.609 6.366 1.000 34.331 226 GLY A C 1
ATOM 1581 O O . GLY A 1 226 ? 51.306 -22.537 5.868 1.000 34.025 226 GLY A O 1
ATOM 1582 N N . GLU A 1 227 ? 49.735 -21.785 7.322 1.000 35.674 227 GLU A N 1
ATOM 1583 C CA . GLU A 1 227 ? 50.603 -20.903 8.081 1.000 36.717 227 GLU A CA 1
ATOM 1584 C C . GLU A 1 227 ? 51.051 -21.653 9.327 1.000 38.919 227 GLU A C 1
ATOM 1585 O O . GLU A 1 227 ? 50.221 -22.202 10.054 1.000 40.578 227 GLU A O 1
ATOM 1591 N N . PHE A 1 228 ? 52.366 -21.677 9.559 1.000 39.691 228 PHE A N 1
ATOM 1592 C CA . PHE A 1 228 ? 52.931 -22.325 10.729 1.000 41.845 228 PHE A CA 1
ATOM 1593 C C . PHE A 1 228 ? 53.404 -21.228 11.669 1.000 44.428 228 PHE A C 1
ATOM 1594 O O . PHE A 1 228 ? 53.168 -20.052 11.394 1.000 44.719 228 PHE A O 1
ATOM 1602 N N . SER A 1 229 ? 54.039 -21.627 12.780 1.000 46.602 229 SER A N 1
ATOM 1603 C CA . SER A 1 229 ? 54.710 -20.684 13.657 1.000 48.584 229 SER A CA 1
ATOM 1604 C C . SER A 1 229 ? 56.113 -20.415 13.121 1.000 49.560 229 SER A C 1
ATOM 1605 O O . SER A 1 229 ? 56.912 -21.349 12.999 1.000 51.643 229 SER A O 1
ATOM 1608 N N . CYS A 1 230 ? 56.406 -19.135 12.834 1.000 48.634 230 CYS A N 1
ATOM 1609 C CA . CYS A 1 230 ? 57.645 -18.738 12.189 1.000 47.959 230 CYS A CA 1
ATOM 1610 C C . CYS A 1 230 ? 58.875 -19.221 12.965 1.000 48.497 230 CYS A C 1
ATOM 1611 O O . CYS A 1 230 ? 59.851 -19.618 12.326 1.000 46.737 230 CYS A O 1
ATOM 1614 N N . SER A 1 231 ? 58.806 -19.239 14.314 1.000 49.835 231 SER A N 1
ATOM 1615 C CA . SER A 1 231 ? 59.964 -19.510 15.168 1.000 51.250 231 SER A CA 1
ATOM 1616 C C . SER A 1 231 ? 60.221 -21.011 15.383 1.000 53.143 231 SER A C 1
ATOM 1617 O O . SER A 1 231 ? 61.099 -21.381 16.170 1.000 54.462 231 SER A O 1
ATOM 1620 N N . SER A 1 232 ? 59.495 -21.886 14.669 1.000 52.762 232 SER A N 1
ATOM 1621 C CA . SER A 1 232 ? 59.766 -23.317 14.727 1.000 54.118 232 SER A CA 1
ATOM 1622 C C . SER A 1 232 ? 59.739 -23.958 13.337 1.000 53.381 232 SER A C 1
ATOM 1623 O O . SER A 1 232 ? 59.825 -25.180 13.241 1.000 51.611 232 SER A O 1
ATOM 1626 N N . ALA A 1 233 ? 59.612 -23.149 12.273 1.000 54.158 233 ALA A N 1
ATOM 1627 C CA . ALA A 1 233 ? 59.350 -23.671 10.934 1.000 53.667 233 ALA A CA 1
ATOM 1628 C C . ALA A 1 233 ? 59.290 -22.532 9.917 1.000 53.442 233 ALA A C 1
ATOM 1629 O O . ALA A 1 233 ? 59.406 -21.357 10.270 1.000 51.615 233 ALA A O 1
ATOM 1631 N N . ASP A 1 234 ? 59.143 -22.914 8.643 1.000 53.946 234 ASP A N 1
ATOM 1632 C CA . ASP A 1 234 ? 58.805 -21.980 7.583 1.000 51.699 234 ASP A CA 1
ATOM 1633 C C . ASP A 1 234 ? 57.427 -21.416 7.889 1.000 50.940 234 ASP A C 1
ATOM 1634 O O . ASP A 1 234 ? 56.540 -22.160 8.292 1.000 50.331 234 ASP A O 1
ATOM 1639 N N . CYS A 1 235 ? 57.259 -20.104 7.691 1.000 51.143 235 CYS A N 1
ATOM 1640 C CA . CYS A 1 235 ? 56.037 -19.428 8.101 1.000 51.180 235 CYS A CA 1
ATOM 1641 C C . CYS A 1 235 ? 54.828 -19.912 7.311 1.000 49.725 235 CYS A C 1
ATOM 1642 O O . CYS A 1 235 ? 53.700 -19.838 7.817 1.000 50.968 235 CYS A O 1
ATOM 1645 N N . ASN A 1 236 ? 55.084 -20.361 6.070 1.000 45.801 236 ASN A N 1
ATOM 1646 C CA . ASN A 1 236 ? 54.058 -20.930 5.214 1.000 42.934 236 ASN A CA 1
ATOM 1647 C C . ASN A 1 236 ? 54.640 -22.086 4.410 1.000 41.716 236 ASN A C 1
ATOM 1648 O O . ASN A 1 236 ? 55.848 -22.185 4.221 1.000 41.620 236 ASN A O 1
ATOM 1653 N N . ALA A 1 237 ? 53.753 -22.983 3.968 1.000 41.693 237 ALA A N 1
ATOM 1654 C CA . ALA A 1 237 ? 54.094 -23.972 2.961 1.000 40.779 237 ALA A CA 1
ATOM 1655 C C . ALA A 1 237 ? 52.824 -24.387 2.216 1.000 39.977 237 ALA A C 1
ATOM 1656 O O . ALA A 1 237 ? 51.706 -24.168 2.696 1.000 41.981 237 ALA A O 1
ATOM 1658 N N . PHE A 1 238 ? 53.013 -24.958 1.019 1.000 37.995 238 PHE A N 1
ATOM 1659 C CA . PHE A 1 238 ? 51.906 -25.411 0.196 1.000 36.825 238 PHE A CA 1
ATOM 1660 C C . PHE A 1 238 ? 51.999 -26.922 0.041 1.000 34.630 238 PHE A C 1
ATOM 1661 O O . PHE A 1 238 ? 53.077 -27.488 0.102 1.000 32.664 238 PHE A O 1
ATOM 1669 N N . GLY A 1 239 ? 50.853 -27.553 -0.202 1.000 35.517 239 GLY A N 1
ATOM 1670 C CA . GLY A 1 239 ? 50.813 -28.925 -0.672 1.000 36.759 239 GLY A CA 1
ATOM 1671 C C . GLY A 1 239 ? 51.340 -29.005 -2.100 1.000 35.279 239 GLY A C 1
ATOM 1672 O O . GLY A 1 239 ? 51.667 -27.980 -2.699 1.000 35.319 239 GLY A O 1
ATOM 1673 N N . GLY A 1 240 ? 51.437 -30.235 -2.614 1.000 32.929 240 GLY A N 1
ATOM 1674 C CA . GLY A 1 240 ? 51.946 -30.489 -3.949 1.000 32.128 240 GLY A CA 1
ATOM 1675 C C . GLY A 1 240 ? 50.867 -30.318 -5.020 1.000 30.473 240 GLY A C 1
ATOM 1676 O O . GLY A 1 240 ? 51.162 -30.409 -6.222 1.000 28.339 240 GLY A O 1
ATOM 1677 N N . GLY A 1 241 ? 49.622 -30.110 -4.564 1.000 29.120 241 GLY A N 1
ATOM 1678 C CA . GLY A 1 241 ? 48.516 -29.788 -5.443 1.000 29.750 241 GLY A CA 1
ATOM 1679 C C . GLY A 1 241 ? 47.771 -31.034 -5.922 1.000 32.604 241 GLY A C 1
ATOM 1680 O O . GLY A 1 241 ? 48.299 -32.150 -5.895 1.000 36.747 241 GLY A O 1
ATOM 1681 N N . THR A 1 242 ? 46.531 -30.816 -6.376 1.000 33.252 242 THR A N 1
ATOM 1682 C CA . THR A 1 242 ? 45.693 -31.863 -6.936 1.000 32.555 242 THR A CA 1
ATOM 1683 C C . THR A 1 242 ? 45.181 -31.396 -8.288 1.000 32.403 242 THR A C 1
ATOM 1684 O O . THR A 1 242 ? 44.572 -30.332 -8.394 1.000 30.904 242 THR A O 1
ATOM 1688 N N . GLU A 1 243 ? 45.421 -32.208 -9.313 1.000 34.315 243 GLU A N 1
ATOM 1689 C CA . GLU A 1 243 ? 44.849 -31.943 -10.617 1.000 36.665 243 GLU A CA 1
ATOM 1690 C C . GLU A 1 243 ? 43.446 -32.531 -10.672 1.000 39.848 243 GLU A C 1
ATOM 1691 O O . GLU A 1 243 ? 43.273 -33.733 -10.486 1.000 40.867 243 GLU A O 1
ATOM 1697 N N . VAL A 1 244 ? 42.456 -31.665 -10.920 1.000 42.117 244 VAL A N 1
ATOM 1698 C CA . VAL A 1 244 ? 41.067 -32.093 -11.006 1.000 45.074 244 VAL A CA 1
ATOM 1699 C C . VAL A 1 244 ? 40.601 -31.883 -12.440 1.000 42.520 244 VAL A C 1
ATOM 1700 O O . VAL A 1 244 ? 40.592 -30.762 -12.921 1.000 38.706 244 VAL A O 1
ATOM 1704 N N . VAL A 1 245 ? 40.240 -32.997 -13.081 1.000 43.220 245 VAL A N 1
ATOM 1705 C CA . VAL A 1 245 ? 39.671 -33.055 -14.413 1.000 46.216 245 VAL A CA 1
ATOM 1706 C C . VAL A 1 245 ? 38.171 -33.267 -14.256 1.000 46.819 245 VAL A C 1
ATOM 1707 O O . VAL A 1 245 ? 37.764 -33.980 -13.341 1.000 51.254 245 VAL A O 1
ATOM 1711 N N . VAL A 1 246 ? 37.370 -32.740 -15.187 1.000 46.407 246 VAL A N 1
ATOM 1712 C CA . VAL A 1 246 ? 35.932 -32.938 -15.148 1.000 49.085 246 VAL A CA 1
ATOM 1713 C C . VAL A 1 246 ? 35.464 -33.564 -16.462 1.000 51.300 246 VAL A C 1
ATOM 1714 O O . VAL A 1 246 ? 35.535 -32.939 -17.511 1.000 49.120 246 VAL A O 1
ATOM 1718 N N . LYS A 1 247 ? 34.981 -34.812 -16.386 1.000 57.873 247 LYS A N 1
ATOM 1719 C CA . LYS A 1 247 ? 34.508 -35.559 -17.547 1.000 60.553 247 LYS A CA 1
ATOM 1720 C C . LYS A 1 247 ? 33.090 -35.101 -17.902 1.000 62.705 247 LYS A C 1
ATOM 1721 O O . LYS A 1 247 ? 32.200 -35.144 -17.057 1.000 61.931 247 LYS A O 1
ATOM 1727 N N . GLY A 1 248 ? 32.881 -34.672 -19.156 1.000 61.767 248 GLY A N 1
ATOM 1728 C CA . GLY A 1 248 ? 31.554 -34.316 -19.651 1.000 60.733 248 GLY A CA 1
ATOM 1729 C C . GLY A 1 248 ? 31.339 -34.769 -21.090 1.000 61.905 248 GLY A C 1
ATOM 1730 O O . GLY A 1 248 ? 30.311 -35.443 -21.354 1.000 59.289 248 GLY A O 1
ATOM 1731 N N . PHE B 2 4 ? 52.558 -11.217 18.022 1.000 69.554 4 PHE C N 1
ATOM 1732 C CA . PHE B 2 4 ? 51.465 -10.963 17.077 1.000 70.238 4 PHE C CA 1
ATOM 1733 C C . PHE B 2 4 ? 51.553 -9.542 16.515 1.000 67.996 4 PHE C C 1
ATOM 1734 O O . PHE B 2 4 ? 51.782 -8.600 17.271 1.000 65.004 4 PHE C O 1
ATOM 1742 N N . PRO B 2 5 ? 51.384 -9.338 15.180 1.000 67.620 5 PRO C N 1
ATOM 1743 C CA . PRO B 2 5 ? 51.364 -10.434 14.205 1.000 65.083 5 PRO C CA 1
ATOM 1744 C C . PRO B 2 5 ? 52.747 -11.080 14.193 1.000 61.652 5 PRO C C 1
ATOM 1745 O O . PRO B 2 5 ? 53.747 -10.385 14.309 1.000 65.663 5 PRO C O 1
ATOM 1749 N N . GLN B 2 6 ? 52.813 -12.407 14.057 1.000 60.288 6 GLN C N 1
ATOM 1750 C CA . GLN B 2 6 ? 54.072 -13.107 14.254 1.000 55.253 6 GLN C CA 1
ATOM 1751 C C . GLN B 2 6 ? 55.065 -12.654 13.189 1.000 55.916 6 GLN C C 1
ATOM 1752 O O . GLN B 2 6 ? 56.268 -12.840 13.338 1.000 55.967 6 GLN C O 1
ATOM 1758 N N . PHE B 2 7 ? 54.551 -12.034 12.124 1.000 56.975 7 PHE C N 1
ATOM 1759 C CA . PHE B 2 7 ? 55.393 -11.560 11.040 1.000 57.797 7 PHE C CA 1
ATOM 1760 C C . PHE B 2 7 ? 56.204 -10.341 11.475 1.000 56.379 7 PHE C C 1
ATOM 1761 O O . PHE B 2 7 ? 57.301 -10.147 10.963 1.000 59.984 7 PHE C O 1
ATOM 1779 N N . TYR B 2 9 ? 57.848 -9.692 14.111 1.000 66.726 9 TYR C N 1
ATOM 1780 C CA . TYR B 2 9 ? 58.871 -9.990 15.103 1.000 72.683 9 TYR C CA 1
ATOM 1781 C C . TYR B 2 9 ? 59.814 -11.075 14.572 1.000 74.949 9 TYR C C 1
ATOM 1782 O O . TYR B 2 9 ? 59.386 -12.024 13.912 1.000 70.096 9 TYR C O 1
ATOM 1791 N N . SER B 2 10 ? 61.106 -10.936 14.904 1.000 80.142 10 SER C N 1
ATOM 1792 C CA . SER B 2 10 ? 62.172 -11.734 14.310 1.000 82.197 10 SER C CA 1
ATOM 1793 C C . SER B 2 10 ? 62.611 -12.868 15.253 1.000 81.502 10 SER C C 1
ATOM 1794 O O . SER B 2 10 ? 61.744 -13.405 15.980 1.000 74.072 10 SER C O 1
ATOM 1797 N N . GLN C 1 1 ? 42.836 -4.078 -33.838 1.000 73.296 1 GLN B N 1
ATOM 1798 C CA . GLN C 1 1 ? 44.209 -3.815 -33.334 1.000 69.419 1 GLN B CA 1
ATOM 1799 C C . GLN C 1 1 ? 44.522 -4.671 -32.108 1.000 61.529 1 GLN B C 1
ATOM 1800 O O . GLN C 1 1 ? 45.671 -4.683 -31.682 1.000 61.840 1 GLN B O 1
ATOM 1806 N N . SER C 1 2 ? 43.525 -5.371 -31.542 1.000 56.727 2 SER B N 1
ATOM 1807 C CA . SER C 1 2 ? 43.769 -6.263 -30.415 1.000 52.017 2 SER B CA 1
ATOM 1808 C C . SER C 1 2 ? 42.970 -7.565 -30.541 1.000 49.202 2 SER B C 1
ATOM 1809 O O . SER C 1 2 ? 41.843 -7.584 -31.029 1.000 47.736 2 SER B O 1
ATOM 1812 N N . LEU C 1 3 ? 43.603 -8.652 -30.097 1.000 47.346 3 LEU B N 1
ATOM 1813 C CA . LEU C 1 3 ? 43.038 -9.992 -30.121 1.000 49.904 3 LEU B CA 1
ATOM 1814 C C . LEU C 1 3 ? 42.975 -10.506 -28.690 1.000 50.060 3 LEU B C 1
ATOM 1815 O O . LEU C 1 3 ? 43.905 -10.245 -27.916 1.000 43.853 3 LEU B O 1
ATOM 1820 N N . GLU C 1 4 ? 41.917 -11.259 -28.352 1.000 54.858 4 GLU B N 1
ATOM 1821 C CA . GLU C 1 4 ? 41.942 -11.999 -27.100 1.000 58.583 4 GLU B CA 1
ATOM 1822 C C . GLU C 1 4 ? 41.415 -13.413 -27.292 1.000 52.580 4 GLU B C 1
ATOM 1823 O O . GLU C 1 4 ? 40.470 -13.621 -28.041 1.000 51.525 4 GLU B O 1
ATOM 1829 N N . GLU C 1 5 ? 42.019 -14.372 -26.572 1.000 46.863 5 GLU B N 1
ATOM 1830 C CA . GLU C 1 5 ? 41.506 -15.729 -26.535 1.000 45.650 5 GLU B CA 1
ATOM 1831 C C . GLU C 1 5 ? 40.883 -16.020 -25.173 1.000 40.930 5 GLU B C 1
ATOM 1832 O O . GLU C 1 5 ? 41.117 -15.320 -24.210 1.000 38.934 5 GLU B O 1
ATOM 1838 N N . SER C 1 6 ? 40.102 -17.096 -25.107 1.000 40.590 6 SER B N 1
ATOM 1839 C CA . SER C 1 6 ? 39.536 -17.616 -23.874 1.000 41.692 6 SER B CA 1
ATOM 1840 C C . SER C 1 6 ? 40.626 -18.065 -22.885 1.000 41.837 6 SER B C 1
ATOM 1841 O O . SER C 1 6 ? 41.804 -18.102 -23.194 1.000 37.453 6 SER B O 1
ATOM 1844 N N . GLY C 1 7 ? 40.221 -18.393 -21.651 1.000 46.146 7 GLY B N 1
ATOM 1845 C CA . GLY C 1 7 ? 41.142 -18.807 -20.600 1.000 44.900 7 GLY B CA 1
ATOM 1846 C C . GLY C 1 7 ? 41.642 -20.246 -20.790 1.000 43.332 7 GLY B C 1
ATOM 1847 O O . GLY C 1 7 ? 41.370 -20.900 -21.799 1.000 41.491 7 GLY B O 1
ATOM 1848 N N . GLY C 1 8 ? 42.351 -20.737 -19.767 1.000 41.769 8 GLY B N 1
ATOM 1849 C CA . GLY C 1 8 ? 43.075 -21.993 -19.812 1.000 40.559 8 GLY B CA 1
ATOM 1850 C C . GLY C 1 8 ? 42.187 -23.188 -19.479 1.000 42.052 8 GLY B C 1
ATOM 1851 O O . GLY C 1 8 ? 41.227 -23.095 -18.708 1.000 44.042 8 GLY B O 1
ATOM 1852 N N . ARG C 1 9 ? 42.546 -24.339 -20.052 1.000 40.917 9 ARG B N 1
ATOM 1853 C CA . ARG C 1 9 ? 41.650 -25.486 -20.100 1.000 40.679 9 ARG B CA 1
ATOM 1854 C C . ARG C 1 9 ? 42.394 -26.737 -19.649 1.000 37.286 9 ARG B C 1
ATOM 1855 O O . ARG C 1 9 ? 43.390 -27.109 -20.260 1.000 35.901 9 ARG B O 1
ATOM 1863 N N . LEU C 1 10 ? 41.923 -27.353 -18.564 1.000 37.125 10 LEU B N 1
ATOM 1864 C CA . LEU C 1 10 ? 42.489 -28.599 -18.082 1.000 37.369 10 LEU B CA 1
ATOM 1865 C C . LEU C 1 10 ? 41.539 -29.703 -18.488 1.000 38.019 10 LEU B C 1
ATOM 1866 O O . LEU C 1 10 ? 40.421 -29.761 -17.992 1.000 41.941 10 LEU B O 1
ATOM 1871 N N . VAL C 1 11 ? 41.995 -30.579 -19.376 1.000 36.756 11 VAL B N 1
ATOM 1872 C CA . VAL C 1 11 ? 41.112 -31.548 -19.992 1.000 36.936 11 VAL B CA 1
ATOM 1873 C C . VAL C 1 11 ? 41.698 -32.941 -19.803 1.000 38.350 11 VAL B C 1
ATOM 1874 O O . VAL C 1 11 ? 42.874 -33.094 -19.455 1.000 36.012 11 VAL B O 1
ATOM 1878 N N . THR C 1 12 ? 40.810 -33.925 -19.999 1.000 41.490 12 THR B N 1
ATOM 1879 C CA . THR C 1 12 ? 41.160 -35.334 -20.038 1.000 44.277 12 THR B CA 1
ATOM 1880 C C . THR C 1 12 ? 41.601 -35.692 -21.456 1.000 45.159 12 THR B C 1
ATOM 1881 O O . THR C 1 12 ? 41.148 -35.079 -22.430 1.000 42.402 12 THR B O 1
ATOM 1885 N N . PRO C 1 13 ? 42.483 -36.711 -21.620 1.000 48.723 13 PRO B N 1
ATOM 1886 C CA . PRO C 1 13 ? 42.776 -37.264 -22.940 1.000 48.066 13 PRO B CA 1
ATOM 1887 C C . PRO C 1 13 ? 41.475 -37.757 -23.570 1.000 49.199 13 PRO B C 1
ATOM 1888 O O . PRO C 1 13 ? 40.654 -38.389 -22.901 1.000 48.446 13 PRO B O 1
ATOM 1892 N N . GLY C 1 14 ? 41.298 -37.401 -24.849 1.000 48.855 14 GLY B N 1
ATOM 1893 C CA . GLY C 1 14 ? 40.256 -37.969 -25.680 1.000 50.760 14 GLY B CA 1
ATOM 1894 C C . GLY C 1 14 ? 39.027 -37.069 -25.782 1.000 50.775 14 GLY B C 1
ATOM 1895 O O . GLY C 1 14 ? 38.026 -37.458 -26.381 1.000 54.181 14 GLY B O 1
ATOM 1896 N N . THR C 1 15 ? 39.107 -35.862 -25.222 1.000 48.951 15 THR B N 1
ATOM 1897 C CA . THR C 1 15 ? 37.920 -35.035 -25.097 1.000 49.375 15 THR B CA 1
ATOM 1898 C C . THR C 1 15 ? 38.046 -33.798 -25.987 1.000 45.183 15 THR B C 1
ATOM 1899 O O . THR C 1 15 ? 39.078 -33.143 -25.998 1.000 41.274 15 THR B O 1
ATOM 1903 N N . PRO C 1 16 ? 36.994 -33.459 -26.777 1.000 46.366 16 PRO B N 1
ATOM 1904 C CA . PRO C 1 16 ? 37.023 -32.319 -27.693 1.000 44.831 16 PRO B CA 1
ATOM 1905 C C . PRO C 1 16 ? 36.943 -30.981 -26.974 1.000 44.411 16 PRO B C 1
ATOM 1906 O O . PRO C 1 16 ? 36.336 -30.885 -25.910 1.000 47.757 16 PRO B O 1
ATOM 1910 N N . LEU C 1 17 ? 37.484 -29.953 -27.629 1.000 41.371 17 LEU B N 1
ATOM 1911 C CA . LEU C 1 17 ? 37.768 -28.683 -26.998 1.000 41.255 17 LEU B CA 1
ATOM 1912 C C . LEU C 1 17 ? 37.771 -27.595 -28.063 1.000 38.734 17 LEU B C 1
ATOM 1913 O O . LEU C 1 17 ? 38.258 -27.815 -29.167 1.000 36.272 17 LEU B O 1
ATOM 1918 N N . THR C 1 18 ? 37.234 -26.414 -27.732 1.000 39.353 18 THR B N 1
ATOM 1919 C CA . THR C 1 18 ? 37.231 -25.304 -28.672 1.000 38.772 18 THR B CA 1
ATOM 1920 C C . THR C 1 18 ? 37.887 -24.101 -28.009 1.000 38.254 18 THR B C 1
ATOM 1921 O O . THR C 1 18 ? 37.493 -23.717 -26.923 1.000 39.273 18 THR B O 1
ATOM 1925 N N . LEU C 1 19 ? 38.876 -23.514 -28.684 1.000 39.464 19 LEU B N 1
ATOM 1926 C CA . LEU C 1 19 ? 39.533 -22.298 -28.231 1.000 40.185 19 LEU B CA 1
ATOM 1927 C C . LEU C 1 19 ? 39.021 -21.124 -29.058 1.000 42.173 19 LEU B C 1
ATOM 1928 O O . LEU C 1 19 ? 38.881 -21.250 -30.277 1.000 40.497 19 LEU B O 1
ATOM 1933 N N . THR C 1 20 ? 38.793 -19.975 -28.398 1.000 44.279 20 THR B N 1
ATOM 1934 C CA . THR C 1 20 ? 38.239 -18.818 -29.081 1.000 46.208 20 THR B CA 1
ATOM 1935 C C . THR C 1 20 ? 39.244 -17.677 -29.104 1.000 46.165 20 THR B C 1
ATOM 1936 O O . THR C 1 20 ? 39.961 -17.469 -28.137 1.000 46.382 20 THR B O 1
ATOM 1940 N N . CYS C 1 21 ? 39.242 -16.941 -30.221 1.000 47.303 21 CYS B N 1
ATOM 1941 C CA . CYS C 1 21 ? 40.024 -15.733 -30.401 1.000 48.171 21 CYS B CA 1
ATOM 1942 C C . CYS C 1 21 ? 39.114 -14.597 -30.854 1.000 52.739 21 CYS B C 1
ATOM 1943 O O . CYS C 1 21 ? 38.692 -14.573 -32.005 1.000 54.820 21 CYS B O 1
ATOM 1946 N N . THR C 1 22 ? 38.840 -13.651 -29.946 1.000 54.610 22 THR B N 1
ATOM 1947 C CA . THR C 1 22 ? 37.946 -12.533 -30.208 1.000 55.789 22 THR B CA 1
ATOM 1948 C C . THR C 1 22 ? 38.759 -11.337 -30.709 1.000 57.687 22 THR B C 1
ATOM 1949 O O . THR C 1 22 ? 39.853 -11.043 -30.213 1.000 62.350 22 THR B O 1
ATOM 1953 N N . VAL C 1 23 ? 38.204 -10.640 -31.699 1.000 59.519 23 VAL B N 1
ATOM 1954 C CA . VAL C 1 23 ? 38.937 -9.620 -32.428 1.000 61.582 23 VAL B CA 1
ATOM 1955 C C . VAL C 1 23 ? 38.340 -8.252 -32.119 1.000 59.682 23 VAL B C 1
ATOM 1956 O O . VAL C 1 23 ? 37.151 -8.061 -32.292 1.000 58.607 23 VAL B O 1
ATOM 1960 N N . SER C 1 24 ? 39.174 -7.298 -31.690 1.000 60.673 24 SER B N 1
ATOM 1961 C CA . SER C 1 24 ? 38.745 -5.913 -31.547 1.000 62.549 24 SER B CA 1
ATOM 1962 C C . SER C 1 24 ? 39.442 -5.029 -32.574 1.000 59.618 24 SER B C 1
ATOM 1963 O O . SER C 1 24 ? 40.657 -5.058 -32.692 1.000 57.360 24 SER B O 1
ATOM 1966 N N . GLY C 1 25 ? 38.653 -4.231 -33.297 1.000 63.614 25 GLY B N 1
ATOM 1967 C CA . GLY C 1 25 ? 39.173 -3.112 -34.070 1.000 64.123 25 GLY B CA 1
ATOM 1968 C C . GLY C 1 25 ? 39.586 -3.506 -35.489 1.000 63.490 25 GLY B C 1
ATOM 1969 O O . GLY C 1 25 ? 40.521 -2.940 -36.042 1.000 58.776 25 GLY B O 1
ATOM 1970 N N . PHE C 1 26 ? 38.876 -4.487 -36.060 1.000 65.034 26 PHE B N 1
ATOM 1971 C CA . PHE C 1 26 ? 38.951 -4.837 -37.470 1.000 63.296 26 PHE B CA 1
ATOM 1972 C C . PHE C 1 26 ? 37.971 -5.985 -37.685 1.000 61.232 26 PHE B C 1
ATOM 1973 O O . PHE C 1 26 ? 37.484 -6.555 -36.713 1.000 62.016 26 PHE B O 1
ATOM 1981 N N . SER C 1 27 ? 37.665 -6.285 -38.952 1.000 60.589 27 SER B N 1
ATOM 1982 C CA . SER C 1 27 ? 36.719 -7.337 -39.297 1.000 60.606 27 SER B CA 1
ATOM 1983 C C . SER C 1 27 ? 37.480 -8.519 -39.894 1.000 56.804 27 SER B C 1
ATOM 1984 O O . SER C 1 27 ? 38.467 -8.314 -40.600 1.000 55.489 27 SER B O 1
ATOM 1987 N N . LEU C 1 28 ? 37.031 -9.749 -39.593 1.000 54.420 28 LEU B N 1
ATOM 1988 C CA . LEU C 1 28 ? 37.646 -10.939 -40.162 1.000 53.041 28 LEU B CA 1
ATOM 1989 C C . LEU C 1 28 ? 37.173 -11.109 -41.605 1.000 56.074 28 LEU B C 1
ATOM 1990 O O . LEU C 1 28 ? 37.740 -11.910 -42.343 1.000 53.557 28 LEU B O 1
ATOM 1995 N N . ASN C 1 29 ? 36.157 -10.328 -42.005 1.000 58.852 29 ASN B N 1
ATOM 1996 C CA . ASN C 1 29 ? 35.748 -10.231 -43.396 1.000 61.675 29 ASN B CA 1
ATOM 1997 C C . ASN C 1 29 ? 36.920 -9.793 -44.271 1.000 60.672 29 ASN B C 1
ATOM 1998 O O . ASN C 1 29 ? 37.025 -10.219 -45.418 1.000 60.934 29 ASN B O 1
ATOM 2003 N N . ASN C 1 30 ? 37.780 -8.916 -43.738 1.000 60.837 30 ASN B N 1
ATOM 2004 C CA . ASN C 1 30 ? 38.863 -8.320 -44.509 1.000 62.708 30 ASN B CA 1
ATOM 2005 C C . ASN C 1 30 ? 40.227 -8.790 -43.997 1.000 60.042 30 ASN B C 1
ATOM 2006 O O . ASN C 1 30 ? 41.257 -8.251 -44.402 1.000 58.850 30 ASN B O 1
ATOM 2011 N N . ASN C 1 31 ? 40.246 -9.805 -43.122 1.000 58.066 31 ASN B N 1
ATOM 2012 C CA . ASN C 1 31 ? 41.498 -10.251 -42.530 1.000 56.336 31 ASN B CA 1
ATOM 2013 C C . ASN C 1 31 ? 41.507 -11.773 -42.361 1.000 53.365 31 ASN B C 1
ATOM 2014 O O . ASN C 1 31 ? 40.500 -12.387 -42.000 1.000 54.929 31 ASN B O 1
ATOM 2019 N N . ALA C 1 32 ? 42.674 -12.370 -42.625 1.000 48.782 32 ALA B N 1
ATOM 2020 C CA . ALA C 1 32 ? 42.894 -13.786 -42.397 1.000 45.287 32 ALA B CA 1
ATOM 2021 C C . ALA C 1 32 ? 43.449 -13.967 -40.992 1.000 41.319 32 ALA B C 1
ATOM 2022 O O . ALA C 1 32 ? 44.209 -13.127 -40.511 1.000 40.756 32 ALA B O 1
ATOM 2024 N N . MET C 1 33 ? 43.065 -15.074 -40.357 1.000 39.526 33 MET B N 1
ATOM 2025 C CA . MET C 1 33 ? 43.559 -15.407 -39.033 1.000 38.354 33 MET B CA 1
ATOM 2026 C C . MET C 1 33 ? 44.301 -16.746 -39.086 1.000 36.821 33 MET B C 1
ATOM 2027 O O . MET C 1 33 ? 43.952 -17.613 -39.889 1.000 36.415 33 MET B O 1
ATOM 2032 N N . THR C 1 34 ? 45.360 -16.882 -38.266 1.000 34.478 34 THR B N 1
ATOM 2033 C CA . THR C 1 34 ? 46.143 -18.108 -38.196 1.000 32.086 34 THR B CA 1
ATOM 2034 C C . THR C 1 34 ? 46.298 -18.524 -36.745 1.000 30.381 34 THR B C 1
ATOM 2035 O O . THR C 1 34 ? 46.411 -17.659 -35.886 1.000 30.530 34 THR B O 1
ATOM 2039 N N . TRP C 1 35 ? 46.347 -19.846 -36.519 1.000 31.169 35 TRP B N 1
ATOM 2040 C CA . TRP C 1 35 ? 46.635 -20.437 -35.220 1.000 30.699 35 TRP B CA 1
ATOM 2041 C C . TRP C 1 35 ? 48.032 -21.059 -35.206 1.000 29.101 35 TRP B C 1
ATOM 2042 O O . TRP C 1 35 ? 48.468 -21.636 -36.192 1.000 27.065 35 TRP B O 1
ATOM 2053 N N . VAL C 1 36 ? 48.704 -20.907 -34.056 1.000 29.628 36 VAL B N 1
ATOM 2054 C CA . VAL C 1 36 ? 50.076 -21.314 -33.801 1.000 28.454 36 VAL B CA 1
ATOM 2055 C C . VAL C 1 36 ? 50.105 -21.866 -32.376 1.000 31.176 36 VAL B C 1
ATOM 2056 O O . VAL C 1 36 ? 49.559 -21.244 -31.470 1.000 30.485 36 VAL B O 1
ATOM 2060 N N . ARG C 1 37 ? 50.755 -23.009 -32.146 1.000 32.666 37 ARG B N 1
ATOM 2061 C CA . ARG C 1 37 ? 50.863 -23.477 -30.781 1.000 35.135 37 ARG B CA 1
ATOM 2062 C C . ARG C 1 37 ? 52.325 -23.476 -30.337 1.000 34.122 37 ARG B C 1
ATOM 2063 O O . ARG C 1 37 ? 53.224 -23.358 -31.159 1.000 37.487 37 ARG B O 1
ATOM 2071 N N . GLN C 1 38 ? 52.529 -23.649 -29.027 1.000 31.469 38 GLN B N 1
ATOM 2072 C CA . GLN C 1 38 ? 53.855 -23.756 -28.442 1.000 30.213 38 GLN B CA 1
ATOM 2073 C C . GLN C 1 38 ? 53.766 -24.578 -27.154 1.000 29.801 38 GLN B C 1
ATOM 2074 O O . GLN C 1 38 ? 53.165 -24.126 -26.172 1.000 31.225 38 GLN B O 1
ATOM 2080 N N . ALA C 1 39 ? 54.331 -25.791 -27.183 1.000 27.483 39 ALA B N 1
ATOM 2081 C CA . ALA C 1 39 ? 54.452 -26.615 -25.989 1.000 29.606 39 ALA B CA 1
ATOM 2082 C C . ALA C 1 39 ? 55.432 -25.977 -25.001 1.000 31.291 39 ALA B C 1
ATOM 2083 O O . ALA C 1 39 ? 56.358 -25.272 -25.408 1.000 28.049 39 ALA B O 1
ATOM 2085 N N . PRO C 1 40 ? 55.300 -26.237 -23.679 1.000 33.164 40 PRO B N 1
ATOM 2086 C CA . PRO C 1 40 ? 56.196 -25.630 -22.692 1.000 36.338 40 PRO B CA 1
ATOM 2087 C C . PRO C 1 40 ? 57.652 -26.008 -22.961 1.000 38.365 40 PRO B C 1
ATOM 2088 O O . PRO C 1 40 ? 57.966 -27.174 -23.198 1.000 43.838 40 PRO B O 1
ATOM 2092 N N . GLY C 1 41 ? 58.523 -24.999 -22.960 1.000 37.943 41 GLY B N 1
ATOM 2093 C CA . GLY C 1 41 ? 59.946 -25.184 -23.183 1.000 38.771 41 GLY B CA 1
ATOM 2094 C C . GLY C 1 41 ? 60.323 -25.209 -24.667 1.000 38.582 41 GLY B C 1
ATOM 2095 O O . GLY C 1 41 ? 61.508 -25.196 -24.995 1.000 40.030 41 GLY B O 1
ATOM 2096 N N . LYS C 1 42 ? 59.323 -25.249 -25.554 1.000 37.072 42 LYS B N 1
ATOM 2097 C CA . LYS C 1 42 ? 59.554 -25.542 -26.957 1.000 36.269 42 LYS B CA 1
ATOM 2098 C C . LYS C 1 42 ? 59.286 -24.297 -27.787 1.000 31.365 42 LYS B C 1
ATOM 2099 O O . LYS C 1 42 ? 59.110 -23.218 -27.231 1.000 30.173 42 LYS B O 1
ATOM 2105 N N . GLY C 1 43 ? 59.230 -24.502 -29.110 1.000 27.745 43 GLY B N 1
ATOM 2106 C CA . GLY C 1 43 ? 59.180 -23.439 -30.094 1.000 25.228 43 GLY B CA 1
ATOM 2107 C C . GLY C 1 43 ? 57.808 -23.330 -30.750 1.000 23.115 43 GLY B C 1
ATOM 2108 O O . GLY C 1 43 ? 56.905 -24.102 -30.482 1.000 22.831 43 GLY B O 1
ATOM 2109 N N . LEU C 1 44 ? 57.668 -22.321 -31.600 1.000 23.661 44 LEU B N 1
ATOM 2110 C CA . LEU C 1 44 ? 56.437 -22.067 -32.325 1.000 24.301 44 LEU B CA 1
ATOM 2111 C C . LEU C 1 44 ? 56.274 -23.102 -33.437 1.000 27.790 44 LEU B C 1
ATOM 2112 O O . LEU C 1 44 ? 57.232 -23.483 -34.134 1.000 27.624 44 LEU B O 1
ATOM 2117 N N . GLU C 1 45 ? 55.015 -23.499 -33.629 1.000 29.729 45 GLU B N 1
ATOM 2118 C CA . GLU C 1 45 ? 54.641 -24.494 -34.616 1.000 29.828 45 GLU B CA 1
ATOM 2119 C C . GLU C 1 45 ? 53.307 -24.050 -35.210 1.000 29.080 45 GLU B C 1
ATOM 2120 O O . GLU C 1 45 ? 52.353 -23.818 -34.471 1.000 29.261 45 GLU B O 1
ATOM 2126 N N . TRP C 1 46 ? 53.278 -23.917 -36.542 1.000 28.972 46 TRP B N 1
ATOM 2127 C CA . TRP C 1 46 ? 52.115 -23.485 -37.297 1.000 28.141 46 TRP B CA 1
ATOM 2128 C C . TRP C 1 46 ? 51.079 -24.607 -37.346 1.000 29.859 46 TRP B C 1
ATOM 2129 O O . TRP C 1 46 ? 51.434 -25.754 -37.613 1.000 29.984 46 TRP B O 1
ATOM 2140 N N . ILE C 1 47 ? 49.807 -24.255 -37.094 1.000 29.801 47 ILE B N 1
ATOM 2141 C CA . ILE C 1 47 ? 48.682 -25.177 -37.154 1.000 29.726 47 ILE B CA 1
ATOM 2142 C C . ILE C 1 47 ? 47.961 -24.980 -38.486 1.000 32.831 47 ILE B C 1
ATOM 2143 O O . ILE C 1 47 ? 47.800 -25.928 -39.249 1.000 34.367 47 ILE B O 1
ATOM 2148 N N . GLY C 1 48 ? 47.480 -23.756 -38.751 1.000 34.619 48 GLY B N 1
ATOM 2149 C CA . GLY C 1 48 ? 46.703 -23.507 -39.958 1.000 37.305 48 GLY B CA 1
ATOM 2150 C C . GLY C 1 48 ? 46.185 -22.076 -40.025 1.000 37.309 48 GLY B C 1
ATOM 2151 O O . GLY C 1 48 ? 46.543 -21.254 -39.194 1.000 39.019 48 GLY B O 1
ATOM 2152 N N . LEU C 1 49 ? 45.350 -21.772 -41.024 1.000 38.609 49 LEU B N 1
ATOM 2153 C CA . LEU C 1 49 ? 44.763 -20.443 -41.090 1.000 39.701 49 LEU B CA 1
ATOM 2154 C C . LEU C 1 49 ? 43.465 -20.455 -41.890 1.000 41.192 49 LEU B C 1
ATOM 2155 O O . LEU C 1 49 ? 43.137 -21.443 -42.561 1.000 42.012 49 LEU B O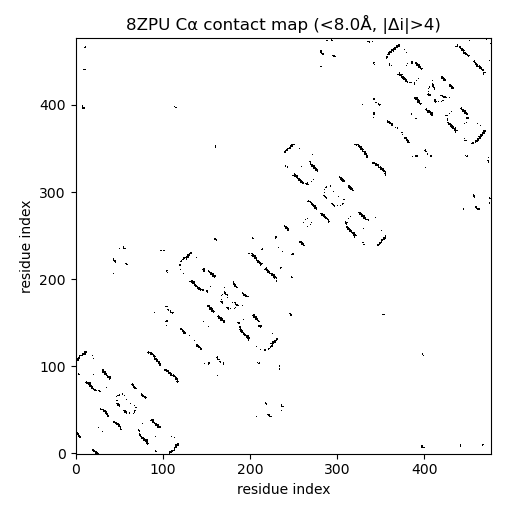 1
ATOM 2160 N N . ILE C 1 50 ? 42.743 -19.328 -41.779 1.000 38.868 50 ILE B N 1
ATOM 2161 C CA . ILE C 1 50 ? 41.468 -19.137 -42.447 1.000 40.268 50 ILE B CA 1
ATOM 2162 C C . ILE C 1 50 ? 41.546 -17.847 -43.264 1.000 42.587 50 ILE B C 1
ATOM 2163 O O . ILE C 1 50 ? 41.914 -16.791 -42.741 1.000 42.681 50 ILE B O 1
ATOM 2168 N N . SER C 1 51 ? 41.191 -17.947 -44.554 1.000 43.422 51 SER B N 1
ATOM 2169 C CA . SER C 1 51 ? 41.277 -16.815 -45.461 1.000 45.031 51 SER B CA 1
ATOM 2170 C C . SER C 1 51 ? 40.104 -15.861 -45.220 1.000 47.694 51 SER B C 1
ATOM 2171 O O . SER C 1 51 ? 39.219 -16.160 -44.427 1.000 49.839 51 SER B O 1
ATOM 2174 N N . ARG C 1 52 ? 40.110 -14.709 -45.900 1.000 49.405 52 ARG B N 1
ATOM 2175 C CA . ARG C 1 52 ? 39.084 -13.682 -45.739 1.000 51.745 52 ARG B CA 1
ATOM 2176 C C . ARG C 1 52 ? 37.701 -14.229 -46.080 1.000 52.582 52 ARG B C 1
ATOM 2177 O O . ARG C 1 52 ? 36.731 -13.919 -45.407 1.000 52.871 52 ARG B O 1
ATOM 2185 N N . SER C 1 53 ? 37.614 -15.020 -47.150 1.000 53.958 53 SER B N 1
ATOM 2186 C CA . SER C 1 53 ? 36.353 -15.583 -47.594 1.000 55.719 53 SER B CA 1
ATOM 2187 C C . SER C 1 53 ? 36.001 -16.820 -46.762 1.000 54.326 53 SER B C 1
ATOM 2188 O O . SER C 1 53 ? 34.828 -17.167 -46.645 1.000 55.439 53 SER B O 1
ATOM 2191 N N . GLY C 1 54 ? 37.022 -17.490 -46.201 1.000 51.341 54 GLY B N 1
ATOM 2192 C CA . GLY C 1 54 ? 36.799 -18.548 -45.216 1.000 49.597 54 GLY B CA 1
ATOM 2193 C C . GLY C 1 54 ? 37.413 -19.899 -45.595 1.000 47.370 54 GLY B C 1
ATOM 2194 O O . GLY C 1 54 ? 37.082 -20.912 -44.988 1.000 45.541 54 GLY B O 1
ATOM 2195 N N . ILE C 1 55 ? 38.328 -19.890 -46.570 1.000 47.259 55 ILE B N 1
ATOM 2196 C CA . ILE C 1 55 ? 39.059 -21.068 -47.008 1.000 46.803 55 ILE B CA 1
ATOM 2197 C C . ILE C 1 55 ? 40.081 -21.458 -45.943 1.000 45.150 55 ILE B C 1
ATOM 2198 O O . ILE C 1 55 ? 40.857 -20.606 -45.510 1.000 45.204 55 ILE B O 1
ATOM 2203 N N . THR C 1 56 ? 40.094 -22.739 -45.533 1.000 45.602 56 THR B N 1
ATOM 2204 C CA . THR C 1 56 ? 41.015 -23.193 -44.492 1.000 44.972 56 THR B CA 1
ATOM 2205 C C . THR C 1 56 ? 42.247 -23.859 -45.108 1.000 44.421 56 THR B C 1
ATOM 2206 O O . THR C 1 56 ? 42.192 -24.408 -46.211 1.000 48.271 56 THR B O 1
ATOM 2210 N N . HIS C 1 57 ? 43.372 -23.742 -44.386 1.000 39.987 57 HIS B N 1
ATOM 2211 C CA . HIS C 1 57 ? 44.627 -24.383 -44.736 1.000 36.565 57 HIS B CA 1
ATOM 2212 C C . HIS C 1 57 ? 45.277 -24.868 -43.446 1.000 34.514 57 HIS B C 1
ATOM 2213 O O . HIS C 1 57 ? 45.304 -24.130 -42.463 1.000 32.987 57 HIS B O 1
ATOM 2220 N N . TYR C 1 58 ? 45.783 -26.105 -43.454 1.000 35.676 58 TYR B N 1
ATOM 2221 C CA . TYR C 1 58 ? 46.406 -26.695 -42.277 1.000 35.971 58 TYR B CA 1
ATOM 2222 C C . TYR C 1 58 ? 47.833 -27.119 -42.621 1.000 36.708 58 TYR B C 1
ATOM 2223 O O . TYR C 1 58 ? 48.165 -27.348 -43.784 1.000 36.441 58 TYR B O 1
ATOM 2232 N N . ALA C 1 59 ? 48.689 -27.194 -41.593 1.000 37.511 59 ALA B N 1
ATOM 2233 C CA . ALA C 1 59 ? 49.925 -27.958 -41.699 1.000 37.531 59 ALA B CA 1
ATOM 2234 C C . ALA C 1 59 ? 49.545 -29.420 -41.858 1.000 39.159 59 ALA B C 1
ATOM 2235 O O . ALA C 1 59 ? 48.455 -29.814 -41.441 1.000 41.512 59 ALA B O 1
ATOM 2237 N N . ASN C 1 60 ? 50.445 -30.214 -42.440 1.000 38.926 60 ASN B N 1
ATOM 2238 C CA . ASN C 1 60 ? 50.110 -31.586 -42.752 1.000 41.353 60 ASN B CA 1
ATOM 2239 C C . ASN C 1 60 ? 49.965 -32.398 -41.467 1.000 43.142 60 ASN B C 1
ATOM 2240 O O . ASN C 1 60 ? 49.147 -33.319 -41.423 1.000 44.527 60 ASN B O 1
ATOM 2245 N N . TRP C 1 61 ? 50.741 -32.044 -40.424 1.000 42.158 61 TRP B N 1
ATOM 2246 C CA . TRP C 1 61 ? 50.678 -32.754 -39.157 1.000 44.502 61 TRP B CA 1
ATOM 2247 C C . TRP C 1 61 ? 49.288 -32.594 -38.541 1.000 45.636 61 TRP B C 1
ATOM 2248 O O . TRP C 1 61 ? 48.770 -33.527 -37.930 1.000 50.698 61 TRP B O 1
ATOM 2259 N N . ALA C 1 62 ? 48.664 -31.438 -38.793 1.000 45.455 62 ALA B N 1
ATOM 2260 C CA . ALA C 1 62 ? 47.486 -30.999 -38.065 1.000 44.649 62 ALA B CA 1
ATOM 2261 C C . ALA C 1 62 ? 46.199 -31.431 -38.762 1.000 46.446 62 ALA B C 1
ATOM 2262 O O . ALA C 1 62 ? 45.162 -31.539 -38.101 1.000 44.741 62 ALA B O 1
ATOM 2264 N N . LYS C 1 63 ? 46.277 -31.663 -40.082 1.000 46.861 63 LYS B N 1
ATOM 2265 C CA . LYS C 1 63 ? 45.095 -31.906 -40.898 1.000 49.088 63 LYS B CA 1
ATOM 2266 C C . LYS C 1 63 ? 44.208 -32.948 -40.213 1.000 49.484 63 LYS B C 1
ATOM 2267 O O . LYS C 1 63 ? 44.661 -34.044 -39.877 1.000 45.047 63 LYS B O 1
ATOM 2273 N N . GLY C 1 64 ? 42.952 -32.553 -39.952 1.000 53.602 64 GLY B N 1
ATOM 2274 C CA . GLY C 1 64 ? 41.903 -33.477 -39.548 1.000 55.139 64 GLY B CA 1
ATOM 2275 C C . GLY C 1 64 ? 41.670 -33.497 -38.038 1.000 54.177 64 GLY B C 1
ATOM 2276 O O . GLY C 1 64 ? 40.570 -33.803 -37.587 1.000 56.587 64 GLY B O 1
ATOM 2277 N N . ARG C 1 65 ? 42.708 -33.180 -37.258 1.000 54.170 65 ARG B N 1
ATOM 2278 C CA . ARG C 1 65 ? 42.586 -33.143 -35.809 1.000 53.936 65 ARG B CA 1
ATOM 2279 C C . ARG C 1 65 ? 42.328 -31.721 -35.297 1.000 48.407 65 ARG B C 1
ATOM 2280 O O . ARG C 1 65 ? 42.077 -31.531 -34.112 1.000 44.774 65 ARG B O 1
ATOM 2288 N N . PHE C 1 66 ? 42.377 -30.729 -36.193 1.000 45.968 66 PHE B N 1
ATOM 2289 C CA . PHE C 1 66 ? 42.022 -29.362 -35.863 1.000 42.237 66 PHE B CA 1
ATOM 2290 C C . PHE C 1 66 ? 41.053 -28.837 -36.910 1.000 41.738 66 PHE B C 1
ATOM 2291 O O . PHE C 1 66 ? 41.206 -29.142 -38.087 1.000 42.201 66 PHE B O 1
ATOM 2299 N N . THR C 1 67 ? 40.081 -28.034 -36.470 1.000 43.164 67 THR B N 1
ATOM 2300 C CA . THR C 1 67 ? 39.174 -27.325 -37.364 1.000 45.064 67 THR B CA 1
ATOM 2301 C C . THR C 1 67 ? 39.191 -25.837 -37.019 1.000 44.704 67 THR B C 1
ATOM 2302 O O . THR C 1 67 ? 39.049 -25.454 -35.860 1.000 43.964 67 THR B O 1
ATOM 2306 N N . ILE C 1 68 ? 39.380 -24.994 -38.032 1.000 45.470 68 ILE B N 1
ATOM 2307 C CA . ILE C 1 68 ? 39.333 -23.555 -37.826 1.000 44.512 68 ILE B CA 1
ATOM 2308 C C . ILE C 1 68 ? 38.048 -23.054 -38.463 1.000 48.453 68 ILE B C 1
ATOM 2309 O O . ILE C 1 68 ? 37.790 -23.342 -39.630 1.000 52.468 68 ILE B O 1
ATOM 2314 N N . SER C 1 69 ? 37.253 -22.324 -37.680 1.000 49.134 69 SER B N 1
ATOM 2315 C CA . SER C 1 69 ? 36.045 -21.683 -38.168 1.000 49.101 69 SER B CA 1
ATOM 2316 C C . SER C 1 69 ? 36.029 -20.281 -37.587 1.000 49.644 69 SER B C 1
ATOM 2317 O O . SER C 1 69 ? 36.830 -19.978 -36.702 1.000 46.010 69 SER B O 1
ATOM 2320 N N . LYS C 1 70 ? 35.097 -19.458 -38.079 1.000 51.849 70 LYS B N 1
ATOM 2321 C CA . LYS C 1 70 ? 34.980 -18.102 -37.595 1.000 51.644 70 LYS B CA 1
ATOM 2322 C C . LYS C 1 70 ? 33.563 -17.576 -37.771 1.000 57.995 70 LYS B C 1
ATOM 2323 O O . LYS C 1 70 ? 32.756 -18.165 -38.489 1.000 59.076 70 LYS B O 1
ATOM 2329 N N . THR C 1 71 ? 33.303 -16.453 -37.082 1.000 63.153 71 THR B N 1
ATOM 2330 C CA . THR C 1 71 ? 32.345 -15.438 -37.497 1.000 66.029 71 THR B CA 1
ATOM 2331 C C . THR C 1 71 ? 33.140 -14.146 -37.747 1.000 70.412 71 THR B C 1
ATOM 2332 O O . THR C 1 71 ? 34.379 -14.177 -37.772 1.000 68.077 71 THR B O 1
ATOM 2336 N N . SER C 1 72 ? 32.441 -13.014 -37.928 1.000 74.484 72 SER B N 1
ATOM 2337 C CA . SER C 1 72 ? 33.079 -11.771 -38.349 1.000 76.223 72 SER B CA 1
ATOM 2338 C C . SER C 1 72 ? 33.999 -11.189 -37.268 1.000 76.274 72 SER B C 1
ATOM 2339 O O . SER C 1 72 ? 34.937 -10.459 -37.603 1.000 77.945 72 SER B O 1
ATOM 2342 N N . THR C 1 73 ? 33.755 -11.522 -35.988 1.000 72.140 73 THR B N 1
ATOM 2343 C CA . THR C 1 73 ? 34.537 -10.945 -34.898 1.000 66.983 73 THR B CA 1
ATOM 2344 C C . THR C 1 73 ? 35.329 -11.999 -34.122 1.000 59.729 73 THR B C 1
ATOM 2345 O O . THR C 1 73 ? 36.159 -11.631 -33.305 1.000 55.774 73 THR B O 1
ATOM 2349 N N . THR C 1 74 ? 35.097 -13.290 -34.371 1.000 59.071 74 THR B N 1
ATOM 2350 C CA . THR C 1 74 ? 35.699 -14.353 -33.571 1.000 56.882 74 THR B CA 1
ATOM 2351 C C . THR C 1 74 ? 36.163 -15.495 -34.474 1.000 52.666 74 THR B C 1
ATOM 2352 O O . THR C 1 74 ? 35.489 -15.829 -35.445 1.000 55.635 74 THR B O 1
ATOM 2356 N N . VAL C 1 75 ? 37.317 -16.081 -34.149 1.000 47.136 75 VAL B N 1
ATOM 2357 C CA . VAL C 1 75 ? 37.799 -17.265 -34.845 1.000 44.977 75 VAL B CA 1
ATOM 2358 C C . VAL C 1 75 ? 38.015 -18.356 -33.799 1.000 43.743 75 VAL B C 1
ATOM 2359 O O . VAL C 1 75 ? 38.346 -18.059 -32.656 1.000 42.607 75 VAL B O 1
ATOM 2363 N N . ASP C 1 76 ? 37.767 -19.611 -34.197 1.000 44.369 76 ASP B N 1
ATOM 2364 C CA . ASP C 1 76 ? 37.850 -20.748 -33.295 1.000 43.409 76 ASP B CA 1
ATOM 2365 C C . ASP C 1 76 ? 38.910 -21.742 -33.752 1.000 40.712 76 ASP B C 1
ATOM 2366 O O . ASP C 1 76 ? 39.306 -21.760 -34.910 1.000 40.042 76 ASP B O 1
ATOM 2371 N N . LEU C 1 77 ? 39.354 -22.558 -32.790 1.000 40.624 77 LEU B N 1
ATOM 2372 C CA . LEU C 1 77 ? 40.170 -23.736 -33.036 1.000 38.527 77 LEU B CA 1
ATOM 2373 C C . LEU C 1 77 ? 39.538 -24.880 -32.256 1.000 37.887 77 LEU B C 1
ATOM 2374 O O . LEU C 1 77 ? 39.630 -24.898 -31.031 1.000 35.358 77 LEU B O 1
ATOM 2379 N N . LYS C 1 78 ? 38.851 -25.774 -32.984 1.000 39.196 78 LYS B N 1
ATOM 2380 C CA . LYS C 1 78 ? 38.401 -27.039 -32.436 1.000 40.449 78 LYS B CA 1
ATOM 2381 C C . LYS C 1 78 ? 39.542 -28.050 -32.504 1.000 39.786 78 LYS B C 1
ATOM 2382 O O . LYS C 1 78 ? 40.096 -28.310 -33.577 1.000 36.753 78 LYS B O 1
ATOM 2388 N N . ILE C 1 79 ? 39.892 -28.584 -31.324 1.000 40.564 79 ILE B N 1
ATOM 2389 C CA . ILE C 1 79 ? 40.699 -29.783 -31.207 1.000 41.626 79 ILE B CA 1
ATOM 2390 C C . ILE C 1 79 ? 39.746 -30.967 -31.154 1.000 43.690 79 ILE B C 1
ATOM 2391 O O . ILE C 1 79 ? 38.968 -31.070 -30.211 1.000 43.214 79 ILE B O 1
ATOM 2396 N N . THR C 1 80 ? 39.809 -31.841 -32.174 1.000 45.970 80 THR B N 1
ATOM 2397 C CA . THR C 1 80 ? 38.910 -32.981 -32.269 1.000 48.919 80 THR B CA 1
ATOM 2398 C C . THR C 1 80 ? 39.134 -33.893 -31.060 1.000 50.371 80 THR B C 1
ATOM 2399 O O . THR C 1 80 ? 38.214 -34.109 -30.277 1.000 53.170 80 THR B O 1
ATOM 2403 N N . THR C 1 81 ? 40.363 -34.408 -30.913 1.000 49.472 81 THR B N 1
ATOM 2404 C CA . THR C 1 81 ? 40.703 -35.319 -29.829 1.000 48.631 81 THR B CA 1
ATOM 2405 C C . THR C 1 81 ? 41.977 -34.803 -29.184 1.000 46.690 81 THR B C 1
ATOM 2406 O O . THR C 1 81 ? 42.919 -34.443 -29.888 1.000 47.572 81 THR B O 1
ATOM 2410 N N . SER C 1 82 ? 41.996 -34.780 -27.850 1.000 44.824 82 SER B N 1
ATOM 2411 C CA . SER C 1 82 ? 43.110 -34.196 -27.133 1.000 43.001 82 SER B CA 1
ATOM 2412 C C . SER C 1 82 ? 44.011 -35.307 -26.603 1.000 43.925 82 SER B C 1
ATOM 2413 O O . SER C 1 82 ? 43.542 -36.212 -25.920 1.000 43.756 82 SER B O 1
ATOM 2416 N N . THR C 1 83 ? 45.292 -35.233 -26.997 1.000 43.967 83 THR B N 1
ATOM 2417 C CA . THR C 1 83 ? 46.338 -36.126 -26.532 1.000 45.049 83 THR B CA 1
ATOM 2418 C C . THR C 1 83 ? 47.274 -35.309 -25.657 1.000 43.499 83 THR B C 1
ATOM 2419 O O . THR C 1 83 ? 47.156 -34.093 -25.624 1.000 43.965 83 THR B O 1
ATOM 2423 N N . THR C 1 84 ? 48.228 -35.974 -25.004 1.000 45.384 84 THR B N 1
ATOM 2424 C CA . THR C 1 84 ? 49.207 -35.282 -24.184 1.000 46.468 84 THR B CA 1
ATOM 2425 C C . THR C 1 84 ? 50.029 -34.332 -25.044 1.000 44.895 84 THR B C 1
ATOM 2426 O O . THR C 1 84 ? 50.485 -33.309 -24.537 1.000 45.396 84 THR B O 1
ATOM 2430 N N . GLU C 1 85 ? 50.177 -34.656 -26.337 1.000 46.057 85 GLU B N 1
ATOM 2431 C CA . GLU C 1 85 ? 50.987 -33.838 -27.238 1.000 45.274 85 GLU B CA 1
ATOM 2432 C C . GLU C 1 85 ? 50.249 -32.559 -27.657 1.000 38.020 85 GLU B C 1
ATOM 2433 O O . GLU C 1 85 ? 50.807 -31.753 -28.391 1.000 33.906 85 GLU B O 1
ATOM 2439 N N . ASP C 1 86 ? 49.028 -32.346 -27.153 1.000 37.130 86 ASP B N 1
ATOM 2440 C CA . ASP C 1 86 ? 48.307 -31.098 -27.358 1.000 38.085 86 ASP B CA 1
ATOM 2441 C C . ASP C 1 86 ? 48.540 -30.119 -26.205 1.000 38.256 86 ASP B C 1
ATOM 2442 O O . ASP C 1 86 ? 47.976 -29.020 -26.222 1.000 37.080 86 ASP B O 1
ATOM 2447 N N . THR C 1 87 ? 49.346 -30.522 -25.206 1.000 36.594 87 THR B N 1
ATOM 2448 C CA . THR C 1 87 ? 49.667 -29.632 -24.105 1.000 36.134 87 THR B CA 1
ATOM 2449 C C . THR C 1 87 ? 50.477 -28.464 -24.652 1.000 34.294 87 THR B C 1
ATOM 2450 O O . THR C 1 87 ? 51.666 -28.619 -24.908 1.000 33.326 87 THR B O 1
ATOM 2454 N N . ALA C 1 88 ? 49.832 -27.308 -24.832 1.000 34.155 88 ALA B N 1
ATOM 2455 C CA . ALA C 1 88 ? 50.529 -26.147 -25.350 1.000 33.099 88 ALA B CA 1
ATOM 2456 C C . ALA C 1 88 ? 49.745 -24.861 -25.120 1.000 32.481 88 ALA B C 1
ATOM 2457 O O . ALA C 1 88 ? 48.561 -24.883 -24.804 1.000 32.406 88 ALA B O 1
ATOM 2459 N N . THR C 1 89 ? 50.451 -23.740 -25.314 1.000 31.913 89 THR B N 1
ATOM 2460 C CA . THR C 1 89 ? 49.817 -22.446 -25.464 1.000 28.410 89 THR B CA 1
ATOM 2461 C C . THR C 1 89 ? 49.482 -22.275 -26.935 1.000 27.129 89 THR B C 1
ATOM 2462 O O . THR C 1 89 ? 50.351 -22.481 -27.768 1.000 26.022 89 THR B O 1
ATOM 2466 N N . TYR C 1 90 ? 48.218 -21.932 -27.197 1.000 27.129 90 TYR B N 1
ATOM 2467 C CA . TYR C 1 90 ? 47.703 -21.721 -28.534 1.000 26.705 90 TYR B CA 1
ATOM 2468 C C . TYR C 1 90 ? 47.476 -20.222 -28.738 1.000 27.782 90 TYR B C 1
ATOM 2469 O O . TYR C 1 90 ? 46.614 -19.634 -28.083 1.000 29.625 90 TYR B O 1
ATOM 2478 N N . PHE C 1 91 ? 48.211 -19.623 -29.683 1.000 28.600 91 PHE B N 1
ATOM 2479 C CA . PHE C 1 91 ? 48.025 -18.233 -30.065 1.000 29.640 91 PHE B CA 1
ATOM 2480 C C . PHE C 1 91 ? 47.247 -18.151 -31.375 1.000 30.253 91 PHE B C 1
ATOM 2481 O O . PHE C 1 91 ? 47.428 -18.985 -32.257 1.000 31.296 91 PHE B O 1
ATOM 2489 N N . CYS C 1 92 ? 46.409 -17.114 -31.481 1.000 31.626 92 CYS B N 1
ATOM 2490 C CA . CYS C 1 92 ? 45.870 -16.652 -32.749 1.000 33.665 92 CYS B CA 1
ATOM 2491 C C . CYS C 1 92 ? 46.692 -15.458 -33.218 1.000 32.929 92 CYS B C 1
ATOM 2492 O O . CYS C 1 92 ? 47.348 -14.803 -32.410 1.000 36.714 92 CYS B O 1
ATOM 2495 N N . ALA C 1 93 ? 46.670 -15.184 -34.525 1.000 32.676 93 ALA B N 1
ATOM 2496 C CA . ALA C 1 93 ? 47.360 -14.016 -35.057 1.000 31.878 93 ALA B CA 1
ATOM 2497 C C . ALA C 1 93 ? 46.774 -13.605 -36.404 1.000 31.691 93 ALA B C 1
ATOM 2498 O O . ALA C 1 93 ? 46.297 -14.441 -37.156 1.000 31.833 93 ALA B O 1
ATOM 2500 N N . ARG C 1 94 ? 46.804 -12.302 -36.670 1.000 34.121 94 ARG B N 1
ATOM 2501 C CA . ARG C 1 94 ? 46.330 -11.734 -37.922 1.000 39.051 94 ARG B CA 1
ATOM 2502 C C . ARG C 1 94 ? 47.367 -11.993 -39.011 1.000 39.573 94 ARG B C 1
ATOM 2503 O O . ARG C 1 94 ? 48.566 -11.786 -38.811 1.000 35.680 94 ARG B O 1
ATOM 2511 N N . VAL C 1 95 ? 46.882 -12.430 -40.176 1.000 42.242 95 VAL B N 1
ATOM 2512 C CA . VAL C 1 95 ? 47.768 -12.765 -41.272 1.000 43.654 95 VAL B CA 1
ATOM 2513 C C . VAL C 1 95 ? 47.876 -11.532 -42.156 1.000 46.557 95 VAL B C 1
ATOM 2514 O O . VAL C 1 95 ? 46.866 -10.988 -42.599 1.000 45.043 95 VAL B O 1
ATOM 2518 N N . ASP C 1 96 ? 49.123 -11.110 -42.379 1.000 50.920 96 ASP B N 1
ATOM 2519 C CA . ASP C 1 96 ? 49.426 -9.868 -43.062 1.000 58.479 96 ASP B CA 1
ATOM 2520 C C . ASP C 1 96 ? 49.396 -10.119 -44.575 1.000 56.498 96 ASP B C 1
ATOM 2521 O O . ASP C 1 96 ? 50.423 -10.463 -45.175 1.000 54.927 96 ASP B O 1
ATOM 2526 N N . TYR C 1 97 ? 48.199 -9.970 -45.170 1.000 53.678 97 TYR B N 1
ATOM 2527 C CA . TYR C 1 97 ? 48.065 -9.828 -46.610 1.000 54.372 97 TYR B CA 1
ATOM 2528 C C . TYR C 1 97 ? 46.769 -9.082 -46.933 1.000 56.844 97 TYR B C 1
ATOM 2529 O O . TYR C 1 97 ? 45.882 -8.950 -46.088 1.000 56.158 97 TYR B O 1
ATOM 2538 N N . ASP C 1 98 ? 46.692 -8.596 -48.182 1.000 59.657 98 ASP B N 1
ATOM 2539 C CA . ASP C 1 98 ? 45.496 -7.970 -48.739 1.000 61.145 98 ASP B CA 1
ATOM 2540 C C . ASP C 1 98 ? 45.472 -8.235 -50.246 1.000 60.620 98 ASP B C 1
ATOM 2541 O O . ASP C 1 98 ? 46.192 -9.107 -50.726 1.000 57.511 98 ASP B O 1
ATOM 2546 N N . ASP C 1 99 ? 44.662 -7.469 -50.989 1.000 63.292 99 ASP B N 1
ATOM 2547 C CA . ASP C 1 99 ? 44.408 -7.750 -52.395 1.000 66.047 99 ASP B CA 1
ATOM 2548 C C . ASP C 1 99 ? 45.616 -7.421 -53.271 1.000 66.872 99 ASP B C 1
ATOM 2549 O O . ASP C 1 99 ? 45.695 -7.910 -54.392 1.000 67.228 99 ASP B O 1
ATOM 2554 N N . TYR C 1 100 ? 46.552 -6.599 -52.776 1.000 66.809 100 TYR B N 1
ATOM 2555 C CA . TYR C 1 100 ? 47.667 -6.160 -53.597 1.000 68.408 100 TYR B CA 1
ATOM 2556 C C . TYR C 1 100 ? 48.911 -7.001 -53.315 1.000 68.038 100 TYR B C 1
ATOM 2557 O O . TYR C 1 100 ? 49.523 -7.514 -54.249 1.000 69.541 100 TYR B O 1
ATOM 2566 N N . ARG C 1 101 ? 49.285 -7.159 -52.044 1.000 66.609 101 ARG B N 1
ATOM 2567 C CA . ARG C 1 101 ? 50.486 -7.911 -51.733 1.000 68.143 101 ARG B CA 1
ATOM 2568 C C . ARG C 1 101 ? 50.281 -8.783 -50.499 1.000 64.987 101 ARG B C 1
ATOM 2569 O O . ARG C 1 101 ? 49.358 -8.586 -49.712 1.000 61.187 101 ARG B O 1
ATOM 2577 N N . ASP C 1 102 ? 51.215 -9.723 -50.360 1.000 63.931 102 ASP B N 1
ATOM 2578 C CA . ASP C 1 102 ? 51.224 -10.729 -49.324 1.000 63.562 102 ASP B CA 1
ATOM 2579 C C . ASP C 1 102 ? 52.594 -10.631 -48.654 1.000 64.759 102 ASP B C 1
ATOM 2580 O O . ASP C 1 102 ? 53.609 -10.971 -49.260 1.000 65.804 102 ASP B O 1
ATOM 2585 N N . TRP C 1 103 ? 52.607 -10.121 -47.416 1.000 64.471 103 TRP B N 1
ATOM 2586 C CA . TRP C 1 103 ? 53.833 -9.906 -46.671 1.000 63.127 103 TRP B CA 1
ATOM 2587 C C . TRP C 1 103 ? 54.310 -11.208 -46.030 1.000 60.705 103 TRP B C 1
ATOM 2588 O O . TRP C 1 103 ? 55.475 -11.332 -45.639 1.000 60.029 103 TRP B O 1
ATOM 2599 N N . GLY C 1 104 ? 53.384 -12.164 -45.885 1.000 55.070 104 GLY B N 1
ATOM 2600 C CA . GLY C 1 104 ? 53.711 -13.488 -45.390 1.000 49.581 104 GLY B CA 1
ATOM 2601 C C . GLY C 1 104 ? 53.611 -13.554 -43.870 1.000 47.861 104 GLY B C 1
ATOM 2602 O O . GLY C 1 104 ? 53.452 -14.632 -43.312 1.000 53.086 104 GLY B O 1
ATOM 2603 N N . SER C 1 105 ? 53.670 -12.392 -43.209 1.000 45.426 105 SER B N 1
ATOM 2604 C CA . SER C 1 105 ? 53.904 -12.319 -41.776 1.000 40.747 105 SER B CA 1
ATOM 2605 C C . SER C 1 105 ? 52.601 -12.379 -40.972 1.000 38.386 105 SER B C 1
ATOM 2606 O O . SER C 1 105 ? 51.494 -12.328 -41.526 1.000 36.103 105 SER B O 1
ATOM 2609 N N . PHE C 1 106 ? 52.782 -12.526 -39.647 1.000 34.850 106 PHE B N 1
ATOM 2610 C CA . PHE C 1 106 ? 51.715 -12.448 -38.663 1.000 33.495 106 PHE B CA 1
ATOM 2611 C C . PHE C 1 106 ? 52.060 -11.265 -37.764 1.000 32.664 106 PHE B C 1
ATOM 2612 O O . PHE C 1 106 ? 53.122 -11.284 -37.158 1.000 32.173 106 PHE B O 1
ATOM 2620 N N . ASN C 1 107 ? 51.215 -10.225 -37.696 1.000 33.523 107 ASN B N 1
ATOM 2621 C CA . ASN C 1 107 ? 51.682 -8.959 -37.146 1.000 37.084 107 ASN B CA 1
ATOM 2622 C C . ASN C 1 107 ? 50.925 -8.533 -35.899 1.000 36.399 107 ASN B C 1
ATOM 2623 O O . ASN C 1 107 ? 51.369 -7.620 -35.224 1.000 38.866 107 ASN B O 1
ATOM 2628 N N . VAL C 1 108 ? 49.779 -9.151 -35.622 1.000 38.167 108 VAL B N 1
ATOM 2629 C CA . VAL C 1 108 ? 49.058 -8.884 -34.390 1.000 37.034 108 VAL B CA 1
ATOM 2630 C C . VAL C 1 108 ? 48.811 -10.224 -33.720 1.000 35.467 108 VAL B C 1
ATOM 2631 O O . VAL C 1 108 ? 48.362 -11.159 -34.374 1.000 36.279 108 VAL B O 1
ATOM 2635 N N . TRP C 1 109 ? 49.128 -10.302 -32.425 1.000 34.410 109 TRP B N 1
ATOM 2636 C CA . TRP C 1 109 ? 49.084 -11.565 -31.708 1.000 31.836 109 TRP B CA 1
ATOM 2637 C C . TRP C 1 109 ? 48.175 -11.473 -30.474 1.000 32.262 109 TRP B C 1
ATOM 2638 O O . TRP C 1 109 ? 48.150 -10.472 -29.764 1.000 30.367 109 TRP B O 1
ATOM 2649 N N . GLY C 1 110 ? 47.432 -12.553 -30.217 1.000 32.738 110 GLY B N 1
ATOM 2650 C CA . GLY C 1 110 ? 46.689 -12.704 -28.982 1.000 32.273 110 GLY B CA 1
ATOM 2651 C C . GLY C 1 110 ? 47.614 -13.102 -27.843 1.000 31.442 110 GLY B C 1
ATOM 2652 O O . GLY C 1 110 ? 48.774 -13.438 -28.067 1.000 32.200 110 GLY B O 1
ATOM 2653 N N . PRO C 1 111 ? 47.136 -13.062 -26.577 1.000 32.474 111 PRO B N 1
ATOM 2654 C CA . PRO C 1 111 ? 47.975 -13.410 -25.429 1.000 31.584 111 PRO B CA 1
ATOM 2655 C C . PRO C 1 111 ? 48.176 -14.905 -25.178 1.000 30.706 111 PRO B C 1
ATOM 2656 O O . PRO C 1 111 ? 48.899 -15.307 -24.267 1.000 30.354 111 PRO B O 1
ATOM 2660 N N . GLY C 1 112 ? 47.511 -15.730 -25.982 1.000 32.123 112 GLY B N 1
ATOM 2661 C CA . GLY C 1 112 ? 47.647 -17.175 -25.894 1.000 33.926 112 GLY B CA 1
ATOM 2662 C C . GLY C 1 112 ? 46.749 -17.774 -24.814 1.000 35.702 112 GLY B C 1
ATOM 2663 O O . GLY C 1 112 ? 46.487 -17.139 -23.794 1.000 39.285 112 GLY B O 1
ATOM 2664 N N . THR C 1 113 ? 46.293 -19.005 -25.053 1.000 34.916 113 THR B N 1
ATOM 2665 C CA . THR C 1 113 ? 45.475 -19.735 -24.097 1.000 35.602 113 THR B CA 1
ATOM 2666 C C . THR C 1 113 ? 46.074 -21.131 -23.899 1.000 33.819 113 THR B C 1
ATOM 2667 O O . THR C 1 113 ? 46.283 -21.870 -24.860 1.000 31.909 113 THR B O 1
ATOM 2671 N N . LEU C 1 114 ? 46.454 -21.426 -22.646 1.000 31.752 114 LEU B N 1
ATOM 2672 C CA . LEU C 1 114 ? 47.197 -22.628 -22.310 1.000 30.007 114 LEU B CA 1
ATOM 2673 C C . LEU C 1 114 ? 46.223 -23.788 -22.230 1.000 31.882 114 LEU B C 1
ATOM 2674 O O . LEU C 1 114 ? 45.156 -23.671 -21.633 1.000 35.402 114 LEU B O 1
ATOM 2679 N N . VAL C 1 115 ? 46.625 -24.906 -22.833 1.000 32.004 115 VAL B N 1
ATOM 2680 C CA . VAL C 1 115 ? 45.874 -26.146 -22.780 1.000 34.419 115 VAL B CA 1
ATOM 2681 C C . VAL C 1 115 ? 46.769 -27.200 -22.147 1.000 34.150 115 VAL B C 1
ATOM 2682 O O . VAL C 1 115 ? 47.781 -27.575 -22.735 1.000 31.045 115 VAL B O 1
ATOM 2686 N N . THR C 1 116 ? 46.406 -27.639 -20.934 1.000 36.901 116 THR B N 1
ATOM 2687 C CA . THR C 1 116 ? 47.103 -28.734 -20.273 1.000 38.086 116 THR B CA 1
ATOM 2688 C C . THR C 1 116 ? 46.261 -29.984 -20.428 1.000 40.352 116 THR B C 1
ATOM 2689 O O . THR C 1 116 ? 45.184 -30.055 -19.852 1.000 41.174 116 THR B O 1
ATOM 2693 N N . VAL C 1 117 ? 46.715 -30.915 -21.270 1.000 44.008 117 VAL B N 1
ATOM 2694 C CA . VAL C 1 117 ? 46.064 -32.213 -21.387 1.000 47.930 117 VAL B CA 1
ATOM 2695 C C . VAL C 1 117 ? 46.782 -33.122 -20.404 1.000 51.040 117 VAL B C 1
ATOM 2696 O O . VAL C 1 117 ? 48.005 -33.273 -20.484 1.000 51.327 117 VAL B O 1
ATOM 2700 N N . SER C 1 118 ? 46.026 -33.724 -19.487 1.000 54.494 118 SER B N 1
ATOM 2701 C CA . SER C 1 118 ? 46.685 -34.478 -18.438 1.000 59.920 118 SER B CA 1
ATOM 2702 C C . SER C 1 118 ? 45.995 -35.833 -18.164 1.000 56.998 118 SER B C 1
ATOM 2703 O O . SER C 1 118 ? 45.112 -35.867 -17.311 1.000 56.821 118 SER B O 1
ATOM 2706 N N . ALA C 1 135 ? 57.949 -31.627 -48.085 1.000 70.190 135 ALA B N 1
ATOM 2707 C CA . ALA C 1 135 ? 57.701 -30.822 -46.862 1.000 64.987 135 ALA B CA 1
ATOM 2708 C C . ALA C 1 135 ? 58.697 -29.672 -46.801 1.000 63.003 135 ALA B C 1
ATOM 2709 O O . ALA C 1 135 ? 59.753 -29.737 -47.425 1.000 62.599 135 ALA B O 1
ATOM 2711 N N . ALA C 1 136 ? 58.352 -28.656 -46.001 1.000 62.767 136 ALA B N 1
ATOM 2712 C CA . ALA C 1 136 ? 59.102 -27.415 -45.914 1.000 59.717 136 ALA B CA 1
ATOM 2713 C C . ALA C 1 136 ? 59.533 -27.150 -44.473 1.000 56.716 136 ALA B C 1
ATOM 2714 O O . ALA C 1 136 ? 58.680 -27.015 -43.606 1.000 56.174 136 ALA B O 1
ATOM 2716 N N . VAL C 1 137 ? 60.851 -27.083 -44.218 1.000 57.857 137 VAL B N 1
ATOM 2717 C CA . VAL C 1 137 ? 61.340 -26.814 -42.871 1.000 55.978 137 VAL B CA 1
ATOM 2718 C C . VAL C 1 137 ? 62.293 -25.623 -42.911 1.000 53.614 137 VAL B C 1
ATOM 2719 O O . VAL C 1 137 ? 62.919 -25.365 -43.942 1.000 57.652 137 VAL B O 1
ATOM 2723 N N . LEU C 1 138 ? 62.358 -24.901 -41.779 1.000 48.400 138 LEU B N 1
ATOM 2724 C CA . LEU C 1 138 ? 63.351 -23.865 -41.550 1.000 44.747 138 LEU B CA 1
ATOM 2725 C C . LEU C 1 138 ? 64.354 -24.408 -40.539 1.000 41.074 138 LEU B C 1
ATOM 2726 O O . LEU C 1 138 ? 63.985 -24.707 -39.414 1.000 38.578 138 LEU B O 1
ATOM 2731 N N . THR C 1 139 ? 65.623 -24.524 -40.933 1.000 41.652 139 THR B N 1
ATOM 2732 C CA . THR C 1 139 ? 66.669 -24.872 -39.984 1.000 40.365 139 THR B CA 1
ATOM 2733 C C . THR C 1 139 ? 67.316 -23.576 -39.494 1.000 37.884 139 THR B C 1
ATOM 2734 O O . THR C 1 139 ? 67.819 -22.787 -40.289 1.000 35.775 139 THR B O 1
ATOM 2738 N N . GLN C 1 140 ? 67.278 -23.383 -38.169 1.000 37.310 140 GLN B N 1
ATOM 2739 C CA . GLN C 1 140 ? 67.696 -22.145 -37.527 1.000 35.974 140 GLN B CA 1
ATOM 2740 C C . GLN C 1 140 ? 68.934 -22.409 -36.654 1.000 34.433 140 GLN B C 1
ATOM 2741 O O . GLN C 1 140 ? 68.954 -23.356 -35.879 1.000 31.133 140 GLN B O 1
ATOM 2747 N N . THR C 1 141 ? 69.967 -21.564 -36.793 1.000 34.131 141 THR B N 1
ATOM 2748 C CA . THR C 1 141 ? 71.212 -21.722 -36.059 1.000 35.032 141 THR B CA 1
ATOM 2749 C C . THR C 1 141 ? 71.797 -20.356 -35.702 1.000 34.010 141 THR B C 1
ATOM 2750 O O . THR C 1 141 ? 71.726 -19.411 -36.494 1.000 35.210 141 THR B O 1
ATOM 2754 N N . PRO C 1 142 ? 72.455 -20.212 -34.529 1.000 32.854 142 PRO B N 1
ATOM 2755 C CA . PRO C 1 142 ? 72.614 -21.303 -33.568 1.000 34.377 142 PRO B CA 1
ATOM 2756 C C . PRO C 1 142 ? 71.373 -21.446 -32.695 1.000 33.899 142 PRO B C 1
ATOM 2757 O O . PRO C 1 142 ? 70.487 -20.593 -32.732 1.000 34.483 142 PRO B O 1
ATOM 2761 N N . SER C 1 143 ? 71.313 -22.522 -31.906 1.000 34.837 143 SER B N 1
ATOM 2762 C CA . SER C 1 143 ? 70.142 -22.773 -31.072 1.000 33.869 143 SER B CA 1
ATOM 2763 C C . SER C 1 143 ? 70.160 -21.835 -29.864 1.000 33.107 143 SER B C 1
ATOM 2764 O O . SER C 1 143 ? 69.121 -21.589 -29.248 1.000 32.148 143 SER B O 1
ATOM 2767 N N . SER C 1 144 ? 71.346 -21.302 -29.546 1.000 32.813 144 SER B N 1
ATOM 2768 C CA . SER C 1 144 ? 71.501 -20.407 -28.415 1.000 33.423 144 SER B CA 1
ATOM 2769 C C . SER C 1 144 ? 72.811 -19.649 -28.550 1.000 35.897 144 SER B C 1
ATOM 2770 O O . SER C 1 144 ? 73.744 -20.115 -29.186 1.000 38.295 144 SER B O 1
ATOM 2773 N N . VAL C 1 145 ? 72.870 -18.460 -27.953 1.000 37.855 145 VAL B N 1
ATOM 2774 C CA . VAL C 1 145 ? 74.045 -17.623 -28.091 1.000 37.165 145 VAL B CA 1
ATOM 2775 C C . VAL C 1 145 ? 74.033 -16.640 -26.935 1.000 33.874 145 VAL B C 1
ATOM 2776 O O . VAL C 1 145 ? 72.977 -16.215 -26.489 1.000 31.374 145 VAL B O 1
ATOM 2780 N N . SER C 1 146 ? 75.240 -16.329 -26.475 1.000 35.486 146 SER B N 1
ATOM 2781 C CA . SER C 1 146 ? 75.499 -15.424 -25.378 1.000 36.782 146 SER B CA 1
ATOM 2782 C C . SER C 1 146 ? 76.236 -14.215 -25.941 1.000 36.699 146 SER B C 1
ATOM 2783 O O . SER C 1 146 ? 77.166 -14.386 -26.710 1.000 37.304 146 SER B O 1
ATOM 2786 N N . SER C 1 147 ? 75.800 -13.005 -25.584 1.000 38.722 147 SER B N 1
ATOM 2787 C CA . SER C 1 147 ? 76.347 -11.783 -26.167 1.000 40.831 147 SER B CA 1
ATOM 2788 C C . SER C 1 147 ? 76.630 -10.745 -25.087 1.000 41.263 147 SER B C 1
ATOM 2789 O O . SER C 1 147 ? 75.832 -10.527 -24.184 1.000 38.872 147 SER B O 1
ATOM 2792 N N . ALA C 1 148 ? 77.776 -10.083 -25.215 1.000 44.555 148 ALA B N 1
ATOM 2793 C CA . ALA C 1 148 ? 78.082 -8.940 -24.377 1.000 46.661 148 ALA B CA 1
ATOM 2794 C C . ALA C 1 148 ? 77.238 -7.765 -24.859 1.000 43.887 148 ALA B C 1
ATOM 2795 O O . ALA C 1 148 ? 76.955 -7.641 -26.049 1.000 42.572 148 ALA B O 1
ATOM 2797 N N . VAL C 1 149 ? 76.796 -6.939 -23.911 1.000 43.420 149 VAL B N 1
ATOM 2798 C CA . VAL C 1 149 ? 76.084 -5.718 -24.241 1.000 41.778 149 VAL B CA 1
ATOM 2799 C C . VAL C 1 149 ? 76.973 -4.947 -25.207 1.000 42.402 149 VAL B C 1
ATOM 2800 O O . VAL C 1 149 ? 78.161 -4.783 -24.933 1.000 45.457 149 VAL B O 1
ATOM 2804 N N . GLY C 1 150 ? 76.401 -4.539 -26.349 1.000 39.958 150 GLY B N 1
ATOM 2805 C CA . GLY C 1 150 ? 77.146 -3.819 -27.363 1.000 39.789 150 GLY B CA 1
ATOM 2806 C C . GLY C 1 150 ? 77.721 -4.766 -28.412 1.000 39.938 150 GLY B C 1
ATOM 2807 O O . GLY C 1 150 ? 78.230 -4.323 -29.426 1.000 41.077 150 GLY B O 1
ATOM 2808 N N . GLY C 1 151 ? 77.611 -6.075 -28.178 1.000 41.792 151 GLY B N 1
ATOM 2809 C CA . GLY C 1 151 ? 78.078 -7.086 -29.119 1.000 41.954 151 GLY B CA 1
ATOM 2810 C C . GLY C 1 151 ? 77.168 -7.212 -30.340 1.000 39.637 151 GLY B C 1
ATOM 2811 O O . GLY C 1 151 ? 76.171 -6.502 -30.456 1.000 39.610 151 GLY B O 1
ATOM 2812 N N . THR C 1 152 ? 77.555 -8.103 -31.262 1.000 38.509 152 THR B N 1
ATOM 2813 C CA . THR C 1 152 ? 76.824 -8.328 -32.496 1.000 37.080 152 THR B CA 1
ATOM 2814 C C . THR C 1 152 ? 76.313 -9.768 -32.513 1.000 37.953 152 THR B C 1
ATOM 2815 O O . THR C 1 152 ? 77.066 -10.704 -32.252 1.000 38.676 152 THR B O 1
ATOM 2819 N N . VAL C 1 153 ? 75.030 -9.942 -32.854 1.000 36.762 153 VAL B N 1
ATOM 2820 C CA . VAL C 1 153 ? 74.433 -11.261 -32.880 1.000 35.944 153 VAL B CA 1
ATOM 2821 C C . VAL C 1 153 ? 73.882 -11.515 -34.274 1.000 36.408 153 VAL B C 1
ATOM 2822 O O . VAL C 1 153 ? 73.018 -10.773 -34.714 1.000 36.298 153 VAL B O 1
ATOM 2826 N N . THR C 1 154 ? 74.363 -12.576 -34.939 1.000 38.676 154 THR B N 1
ATOM 2827 C CA . THR C 1 154 ? 73.804 -13.018 -36.208 1.000 39.069 154 THR B CA 1
ATOM 2828 C C . THR C 1 154 ? 73.073 -14.349 -36.002 1.000 37.944 154 THR B C 1
ATOM 2829 O O . THR C 1 154 ? 73.581 -15.235 -35.314 1.000 38.833 154 THR B O 1
ATOM 2833 N N . ILE C 1 155 ? 71.882 -14.476 -36.607 1.000 35.735 155 ILE B N 1
ATOM 2834 C CA . ILE C 1 155 ? 71.072 -15.686 -36.535 1.000 34.620 155 ILE B CA 1
ATOM 2835 C C . ILE C 1 155 ? 70.720 -16.120 -37.958 1.000 34.676 155 ILE B C 1
ATOM 2836 O O . ILE C 1 155 ? 70.317 -15.292 -38.767 1.000 32.604 155 ILE B O 1
ATOM 2841 N N . ASN C 1 156 ? 70.841 -17.423 -38.240 1.000 35.072 156 ASN B N 1
ATOM 2842 C CA . ASN C 1 156 ? 70.649 -17.914 -39.592 1.000 35.868 156 ASN B CA 1
ATOM 2843 C C . ASN C 1 156 ? 69.389 -18.750 -39.670 1.000 35.184 156 ASN B C 1
ATOM 2844 O O . ASN C 1 156 ? 69.164 -19.581 -38.799 1.000 33.487 156 ASN B O 1
ATOM 2849 N N . CYS C 1 157 ? 68.643 -18.539 -40.763 1.000 37.381 157 CYS B N 1
ATOM 2850 C CA . CYS C 1 157 ? 67.609 -19.453 -41.198 1.000 39.648 157 CYS B CA 1
ATOM 2851 C C . CYS C 1 157 ? 67.877 -19.910 -42.621 1.000 41.283 157 CYS B C 1
ATOM 2852 O O . CYS C 1 157 ? 68.198 -19.107 -43.495 1.000 42.498 157 CYS B O 1
ATOM 2855 N N . GLN C 1 158 ? 67.703 -21.223 -42.800 1.000 42.433 158 GLN B N 1
ATOM 2856 C CA . GLN C 1 158 ? 67.937 -21.906 -44.053 1.000 45.197 158 GLN B CA 1
ATOM 2857 C C . GLN C 1 158 ? 66.679 -22.671 -44.454 1.000 47.398 158 GLN B C 1
ATOM 2858 O O . GLN C 1 158 ? 66.248 -23.580 -43.745 1.000 48.989 158 GLN B O 1
ATOM 2864 N N . ALA C 1 159 ? 66.098 -22.300 -45.602 1.000 49.615 159 ALA B N 1
ATOM 2865 C CA . ALA C 1 159 ? 64.914 -22.977 -46.108 1.000 48.358 159 ALA B CA 1
ATOM 2866 C C . ALA C 1 159 ? 65.324 -24.222 -46.884 1.000 50.761 159 ALA B C 1
ATOM 2867 O O . ALA C 1 159 ? 66.449 -24.298 -47.378 1.000 50.063 159 ALA B O 1
ATOM 2869 N N . SER C 1 160 ? 64.397 -25.189 -46.947 1.000 51.017 160 SER B N 1
ATOM 2870 C CA . SER C 1 160 ? 64.565 -26.431 -47.687 1.000 52.199 160 SER B CA 1
ATOM 2871 C C . SER C 1 160 ? 63.920 -26.304 -49.064 1.000 53.394 160 SER B C 1
ATOM 2872 O O . SER C 1 160 ? 64.037 -27.208 -49.895 1.000 56.115 160 SER B O 1
ATOM 2875 N N . GLN C 1 161 ? 63.227 -25.177 -49.276 1.000 49.668 161 GLN B N 1
ATOM 2876 C CA . GLN C 1 161 ? 62.837 -24.757 -50.608 1.000 48.685 161 GLN B CA 1
ATOM 2877 C C . GLN C 1 161 ? 62.494 -23.275 -50.566 1.000 47.675 161 GLN B C 1
ATOM 2878 O O . GLN C 1 161 ? 62.280 -22.689 -49.500 1.000 44.731 161 GLN B O 1
ATOM 2884 N N . SER C 1 162 ? 62.519 -22.667 -51.755 1.000 49.611 162 SER B N 1
ATOM 2885 C CA . SER C 1 162 ? 62.318 -21.239 -51.920 1.000 47.634 162 SER B CA 1
ATOM 2886 C C . SER C 1 162 ? 60.993 -20.847 -51.298 1.000 47.356 162 SER B C 1
ATOM 2887 O O . SER C 1 162 ? 60.027 -21.595 -51.399 1.000 48.361 162 SER B O 1
ATOM 2890 N N . LEU C 1 163 ? 60.964 -19.646 -50.719 1.000 48.458 163 LEU B N 1
ATOM 2891 C CA . LEU C 1 163 ? 59.799 -19.144 -50.019 1.000 47.546 163 LEU B CA 1
ATOM 2892 C C . LEU C 1 163 ? 58.901 -18.435 -51.021 1.000 49.677 163 LEU B C 1
ATOM 2893 O O . LEU C 1 163 ? 59.360 -17.969 -52.055 1.000 49.910 163 LEU B O 1
ATOM 2898 N N . TYR C 1 164 ? 57.627 -18.300 -50.661 1.000 53.450 164 TYR B N 1
ATOM 2899 C CA . TYR C 1 164 ? 56.660 -17.586 -51.479 1.000 56.521 164 TYR B CA 1
ATOM 2900 C C . TYR C 1 164 ? 57.139 -16.149 -51.696 1.000 59.146 164 TYR B C 1
ATOM 2901 O O . TYR C 1 164 ? 57.462 -15.451 -50.736 1.000 59.519 164 TYR B O 1
ATOM 2910 N N . ASN C 1 165 ? 57.217 -15.734 -52.966 1.000 60.287 165 ASN B N 1
ATOM 2911 C CA . ASN C 1 165 ? 57.750 -14.430 -53.343 1.000 61.975 165 ASN B CA 1
ATOM 2912 C C . ASN C 1 165 ? 59.276 -14.378 -53.242 1.000 58.774 165 ASN B C 1
ATOM 2913 O O . ASN C 1 165 ? 59.878 -13.364 -53.570 1.000 58.271 165 ASN B O 1
ATOM 2918 N N . ASN C 1 166 ? 59.902 -15.469 -52.793 1.000 56.431 166 ASN B N 1
ATOM 2919 C CA . ASN C 1 166 ? 61.349 -15.581 -52.707 1.000 56.227 166 ASN B CA 1
ATOM 2920 C C . ASN C 1 166 ? 61.893 -14.918 -51.449 1.000 51.715 166 ASN B C 1
ATOM 2921 O O . ASN C 1 166 ? 63.066 -15.094 -51.154 1.000 47.945 166 ASN B O 1
ATOM 2926 N N . LYS C 1 167 ? 61.046 -14.199 -50.701 1.000 51.631 167 LYS B N 1
ATOM 2927 C CA . LYS C 1 167 ? 61.541 -13.364 -49.618 1.000 51.268 167 LYS B CA 1
ATOM 2928 C C . LYS C 1 167 ? 60.576 -13.237 -48.438 1.000 49.096 167 LYS B C 1
ATOM 2929 O O . LYS C 1 167 ? 60.838 -12.435 -47.550 1.000 50.296 167 LYS B O 1
ATOM 2935 N N . ASN C 1 168 ? 59.507 -14.038 -48.368 1.000 48.257 168 ASN B N 1
ATOM 2936 C CA . ASN C 1 168 ? 58.559 -13.920 -47.265 1.000 44.554 168 ASN B CA 1
ATOM 2937 C C . ASN C 1 168 ? 59.033 -14.715 -46.054 1.000 42.530 168 ASN B C 1
ATOM 2938 O O . ASN C 1 168 ? 58.361 -15.649 -45.619 1.000 40.082 168 ASN B O 1
ATOM 2943 N N . LEU C 1 169 ? 60.185 -14.281 -45.527 1.000 41.058 169 LEU B N 1
ATOM 2944 C CA . LEU C 1 169 ? 60.774 -14.764 -44.292 1.000 36.794 169 LEU B CA 1
ATOM 2945 C C . LEU C 1 169 ? 60.646 -13.639 -43.270 1.000 34.032 169 LEU B C 1
ATOM 2946 O O . LEU C 1 169 ? 61.056 -12.520 -43.549 1.000 33.005 169 LEU B O 1
ATOM 2951 N N . ALA C 1 170 ? 60.056 -13.932 -42.106 1.000 30.731 170 ALA B N 1
ATOM 2952 C CA . ALA C 1 170 ? 59.848 -12.931 -41.072 1.000 28.326 170 ALA B CA 1
ATOM 2953 C C . ALA C 1 170 ? 60.526 -13.425 -39.811 1.000 27.606 170 ALA B C 1
ATOM 2954 O O . ALA C 1 170 ? 60.727 -14.624 -39.660 1.000 26.783 170 ALA B O 1
ATOM 2956 N N . TRP C 1 171 ? 60.906 -12.489 -38.939 1.000 29.040 171 TRP B N 1
ATOM 2957 C CA . TRP C 1 171 ? 61.504 -12.815 -37.653 1.000 29.252 171 TRP B CA 1
ATOM 2958 C C . TRP C 1 171 ? 60.569 -12.335 -36.548 1.000 28.056 171 TRP B C 1
ATOM 2959 O O . TRP C 1 171 ? 60.012 -11.234 -36.670 1.000 28.245 171 TRP B O 1
ATOM 2970 N N . TYR C 1 172 ? 60.429 -13.154 -35.488 1.000 24.731 172 TYR B N 1
ATOM 2971 C CA . TYR C 1 172 ? 59.706 -12.757 -34.287 1.000 24.657 172 TYR B CA 1
ATOM 2972 C C . TYR C 1 172 ? 60.598 -12.869 -33.055 1.000 25.410 172 TYR B C 1
ATOM 2973 O O . TYR C 1 172 ? 61.493 -13.712 -32.992 1.000 27.337 172 TYR B O 1
ATOM 2982 N N . GLN C 1 173 ? 60.350 -11.968 -32.102 1.000 25.874 173 GLN B N 1
ATOM 2983 C CA . GLN C 1 173 ? 61.005 -11.962 -30.803 1.000 27.437 173 GLN B CA 1
ATOM 2984 C C . GLN C 1 173 ? 59.976 -12.467 -29.793 1.000 27.221 173 GLN B C 1
ATOM 2985 O O . GLN C 1 173 ? 58.792 -12.152 -29.923 1.000 27.989 173 GLN B O 1
ATOM 2991 N N . GLN C 1 174 ? 60.414 -13.269 -28.811 1.000 28.154 174 GLN B N 1
ATOM 2992 C CA . GLN C 1 174 ? 59.535 -13.758 -27.750 1.000 27.348 174 GLN B CA 1
ATOM 2993 C C . GLN C 1 174 ? 60.297 -13.813 -26.422 1.000 28.755 174 GLN B C 1
ATOM 2994 O O . GLN C 1 174 ? 61.152 -14.676 -26.229 1.000 34.491 174 GLN B O 1
ATOM 3000 N N . LYS C 1 175 ? 59.961 -12.868 -25.526 1.000 28.310 175 LYS B N 1
ATOM 3001 C CA . LYS C 1 175 ? 60.450 -12.836 -24.162 1.000 27.386 175 LYS B CA 1
ATOM 3002 C C . LYS C 1 175 ? 59.692 -13.907 -23.377 1.000 26.600 175 LYS B C 1
ATOM 3003 O O . LYS C 1 175 ? 58.529 -14.201 -23.685 1.000 21.216 175 LYS B O 1
ATOM 3009 N N . PRO C 1 176 ? 60.326 -14.497 -22.318 1.000 27.019 176 PRO B N 1
ATOM 3010 C CA . PRO C 1 176 ? 59.749 -15.636 -21.594 1.000 26.595 176 PRO B CA 1
ATOM 3011 C C . PRO C 1 176 ? 58.361 -15.350 -21.035 1.000 27.929 176 PRO B C 1
ATOM 3012 O O . PRO C 1 176 ? 58.194 -14.412 -20.257 1.000 30.973 176 PRO B O 1
ATOM 3016 N N . GLY C 1 177 ? 57.377 -16.165 -21.431 1.000 27.264 177 GLY B N 1
ATOM 3017 C CA . GLY C 1 177 ? 56.037 -16.099 -20.865 1.000 27.782 177 GLY B CA 1
ATOM 3018 C C . GLY C 1 177 ? 55.170 -15.024 -21.521 1.000 29.869 177 GLY B C 1
ATOM 3019 O O . GLY C 1 177 ? 54.050 -14.800 -21.077 1.000 31.992 177 GLY B O 1
ATOM 3020 N N . GLN C 1 178 ? 55.692 -14.370 -22.568 1.000 30.260 178 GLN B N 1
ATOM 3021 C CA . GLN C 1 178 ? 54.956 -13.374 -23.327 1.000 31.142 178 GLN B CA 1
ATOM 3022 C C . GLN C 1 178 ? 54.758 -13.904 -24.745 1.000 29.640 178 GLN B C 1
ATOM 3023 O O . GLN C 1 178 ? 55.422 -14.858 -25.145 1.000 29.321 178 GLN B O 1
ATOM 3029 N N . ARG C 1 179 ? 53.853 -13.279 -25.507 1.000 28.744 179 ARG B N 1
ATOM 3030 C CA . ARG C 1 179 ? 53.537 -13.734 -26.854 1.000 29.114 179 ARG B CA 1
ATOM 3031 C C . ARG C 1 179 ? 54.693 -13.355 -27.768 1.000 29.725 179 ARG B C 1
ATOM 3032 O O . ARG C 1 179 ? 55.569 -12.604 -27.347 1.000 37.537 179 ARG B O 1
ATOM 3040 N N . PRO C 1 180 ? 54.744 -13.852 -29.025 1.000 26.309 180 PRO B N 1
ATOM 3041 C CA . PRO C 1 180 ? 55.717 -13.363 -30.007 1.000 25.811 180 PRO B CA 1
ATOM 3042 C C . PRO C 1 180 ? 55.426 -11.957 -30.518 1.000 27.223 180 PRO B C 1
ATOM 3043 O O . PRO C 1 180 ? 54.257 -11.606 -30.716 1.000 27.694 180 PRO B O 1
ATOM 3047 N N . LYS C 1 181 ? 56.503 -11.189 -30.770 1.000 28.442 181 LYS B N 1
ATOM 3048 C CA . LYS C 1 181 ? 56.420 -9.882 -31.409 1.000 29.676 181 LYS B CA 1
ATOM 3049 C C . LYS C 1 181 ? 57.172 -9.868 -32.743 1.000 30.332 181 LYS B C 1
ATOM 3050 O O . LYS C 1 181 ? 58.327 -10.274 -32.810 1.000 30.654 181 LYS B O 1
ATOM 3056 N N . LEU C 1 182 ? 56.531 -9.320 -33.787 1.000 31.693 182 LEU B N 1
ATOM 3057 C CA . LEU C 1 182 ? 57.098 -9.218 -35.129 1.000 28.382 182 LEU B CA 1
ATOM 3058 C C . LEU C 1 182 ? 58.146 -8.098 -35.206 1.000 27.921 182 LEU B C 1
ATOM 3059 O O . LEU C 1 182 ? 57.878 -6.974 -34.798 1.000 26.643 182 LEU B O 1
ATOM 3064 N N . LEU C 1 183 ? 59.320 -8.416 -35.783 1.000 29.106 183 LEU B N 1
ATOM 3065 C CA . LEU C 1 183 ? 60.421 -7.471 -35.960 1.000 29.159 183 LEU B CA 1
ATOM 3066 C C . LEU C 1 183 ? 60.631 -7.131 -37.433 1.000 28.797 183 LEU B C 1
ATOM 3067 O O . LEU C 1 183 ? 60.685 -5.970 -37.793 1.000 30.005 183 LEU B O 1
ATOM 3072 N N . ILE C 1 184 ? 60.834 -8.166 -38.250 1.000 29.036 184 ILE B N 1
ATOM 3073 C CA . ILE C 1 184 ? 61.257 -8.055 -39.642 1.000 29.134 184 ILE B CA 1
ATOM 3074 C C . ILE C 1 184 ? 60.274 -8.873 -40.475 1.000 28.970 184 ILE B C 1
ATOM 3075 O O . ILE C 1 184 ? 59.942 -9.988 -40.097 1.000 28.454 184 ILE B O 1
ATOM 3080 N N . TYR C 1 185 ? 59.824 -8.336 -41.613 1.000 31.146 185 TYR B N 1
ATOM 3081 C CA . TYR C 1 185 ? 59.033 -9.121 -42.551 1.000 33.411 185 TYR B CA 1
ATOM 3082 C C . TYR C 1 185 ? 59.441 -8.780 -43.985 1.000 35.933 185 TYR B C 1
ATOM 3083 O O . TYR C 1 185 ? 59.941 -7.696 -44.260 1.000 35.414 185 TYR B O 1
ATOM 3092 N N . SER C 1 186 ? 59.224 -9.749 -44.880 1.000 39.106 186 SER B N 1
ATOM 3093 C CA . SER C 1 186 ? 59.756 -9.775 -46.233 1.000 41.361 186 SER B CA 1
ATOM 3094 C C . SER C 1 186 ? 61.283 -9.769 -46.238 1.000 41.484 186 SER B C 1
ATOM 3095 O O . SER C 1 186 ? 61.894 -9.294 -47.186 1.000 46.137 186 SER B O 1
ATOM 3098 N N . ALA C 1 187 ? 61.896 -10.350 -45.202 1.000 40.475 187 ALA B N 1
ATOM 3099 C CA . ALA C 1 187 ? 63.335 -10.584 -45.140 1.000 40.342 187 ALA B CA 1
ATOM 3100 C C . ALA C 1 187 ? 64.074 -9.403 -44.518 1.000 39.598 187 ALA B C 1
ATOM 3101 O O . ALA C 1 187 ? 64.968 -9.615 -43.708 1.000 39.522 187 ALA B O 1
ATOM 3103 N N . SER C 1 188 ? 63.707 -8.172 -44.891 1.000 41.536 188 SER B N 1
ATOM 3104 C CA . SER C 1 188 ? 64.506 -7.009 -44.536 1.000 42.481 188 SER B CA 1
ATOM 3105 C C . SER C 1 188 ? 63.665 -5.794 -44.132 1.000 41.168 188 SER B C 1
ATOM 3106 O O . SER C 1 188 ? 64.230 -4.733 -43.937 1.000 41.445 188 SER B O 1
ATOM 3109 N N . THR C 1 189 ? 62.347 -5.927 -43.956 1.000 42.247 189 THR B N 1
ATOM 3110 C CA . THR C 1 189 ? 61.518 -4.773 -43.630 1.000 44.503 189 THR B CA 1
ATOM 3111 C C . THR C 1 189 ? 61.262 -4.742 -42.120 1.000 43.624 189 THR B C 1
ATOM 3112 O O . THR C 1 189 ? 60.689 -5.670 -41.553 1.000 40.700 189 THR B O 1
ATOM 3116 N N . LEU 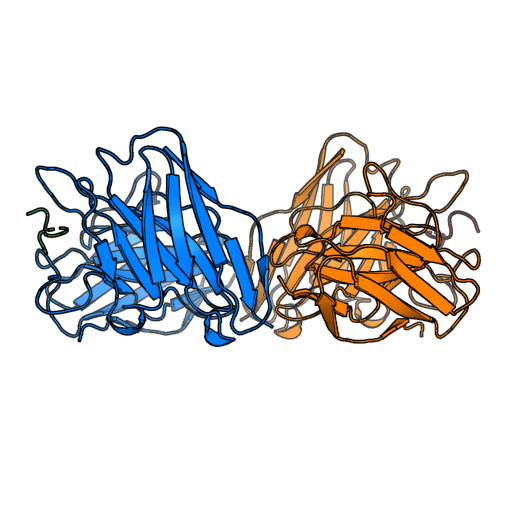C 1 190 ? 61.686 -3.642 -41.488 1.000 45.106 190 LEU B N 1
ATOM 3117 C CA . LEU C 1 190 ? 61.532 -3.452 -40.057 1.000 44.444 190 LEU B CA 1
ATOM 3118 C C . LEU C 1 190 ? 60.084 -3.069 -39.781 1.000 46.375 190 LEU B C 1
ATOM 3119 O O . LEU C 1 190 ? 59.587 -2.106 -40.368 1.000 50.339 190 LEU B O 1
ATOM 3124 N N . ALA C 1 191 ? 59.444 -3.808 -38.865 1.000 44.322 191 ALA B N 1
ATOM 3125 C CA . ALA C 1 191 ? 58.108 -3.498 -38.393 1.000 45.017 191 ALA B CA 1
ATOM 3126 C C . ALA C 1 191 ? 58.104 -2.106 -37.762 1.000 47.695 191 ALA B C 1
ATOM 3127 O O . ALA C 1 191 ? 58.976 -1.288 -38.063 1.000 50.800 191 ALA B O 1
ATOM 3129 N N . SER C 1 192 ? 57.087 -1.790 -36.958 1.000 49.961 192 SER B N 1
ATOM 3130 C CA . SER C 1 192 ? 56.909 -0.413 -36.516 1.000 53.983 192 SER B CA 1
ATOM 3131 C C . SER C 1 192 ? 57.434 -0.241 -35.091 1.000 52.620 192 SER B C 1
ATOM 3132 O O . SER C 1 192 ? 57.188 -1.088 -34.227 1.000 46.512 192 SER B O 1
ATOM 3135 N N . GLY C 1 193 ? 58.193 0.847 -34.873 1.000 51.997 193 GLY B N 1
ATOM 3136 C CA . GLY C 1 193 ? 58.832 1.105 -33.590 1.000 51.324 193 GLY B CA 1
ATOM 3137 C C . GLY C 1 193 ? 59.928 0.090 -33.253 1.000 45.945 193 GLY B C 1
ATOM 3138 O O . GLY C 1 193 ? 60.457 0.111 -32.146 1.000 50.177 193 GLY B O 1
ATOM 3139 N N . VAL C 1 194 ? 60.281 -0.779 -34.208 1.000 38.254 194 VAL B N 1
ATOM 3140 C CA . VAL C 1 194 ? 61.378 -1.700 -34.010 1.000 35.211 194 VAL B CA 1
ATOM 3141 C C . VAL C 1 194 ? 62.684 -0.929 -34.167 1.000 34.486 194 VAL B C 1
ATOM 3142 O O . VAL C 1 194 ? 62.861 -0.164 -35.115 1.000 35.282 194 VAL B O 1
ATOM 3146 N N . PRO C 1 195 ? 63.644 -1.114 -33.240 1.000 31.115 195 PRO B N 1
ATOM 3147 C CA . PRO C 1 195 ? 64.860 -0.310 -33.252 1.000 32.243 195 PRO B CA 1
ATOM 3148 C C . PRO C 1 195 ? 65.726 -0.675 -34.456 1.000 31.440 195 PRO B C 1
ATOM 3149 O O . PRO C 1 195 ? 65.736 -1.815 -34.906 1.000 30.105 195 PRO B O 1
ATOM 3153 N N . SER C 1 196 ? 66.485 0.305 -34.948 1.000 32.627 196 SER B N 1
ATOM 3154 C CA . SER C 1 196 ? 67.241 0.134 -36.177 1.000 33.336 196 SER B CA 1
ATOM 3155 C C . SER C 1 196 ? 68.473 -0.743 -35.937 1.000 32.675 196 SER B C 1
ATOM 3156 O O . SER C 1 196 ? 69.159 -1.100 -36.902 1.000 31.997 196 SER B O 1
ATOM 3159 N N . ARG C 1 197 ? 68.714 -1.111 -34.662 1.000 31.694 197 ARG B N 1
ATOM 3160 C CA . ARG C 1 197 ? 69.800 -2.011 -34.296 1.000 30.958 197 ARG B CA 1
ATOM 3161 C C . ARG C 1 197 ? 69.574 -3.376 -34.943 1.000 29.050 197 ARG B C 1
ATOM 3162 O O . ARG C 1 197 ? 70.534 -4.116 -35.168 1.000 27.891 197 ARG B O 1
ATOM 3170 N N . PHE C 1 198 ? 68.296 -3.699 -35.203 1.000 28.332 198 PHE B N 1
ATOM 3171 C CA . PHE C 1 198 ? 67.927 -4.936 -35.871 1.000 27.901 198 PHE B CA 1
ATOM 3172 C C . PHE C 1 198 ? 67.944 -4.696 -37.380 1.000 29.567 198 PHE B C 1
ATOM 3173 O O . PHE C 1 198 ? 67.487 -3.657 -37.849 1.000 31.500 198 PHE B O 1
ATOM 3181 N N . SER C 1 199 ? 68.488 -5.662 -38.136 1.000 30.699 199 SER B N 1
ATOM 3182 C CA . SER C 1 199 ? 68.388 -5.669 -39.591 1.000 31.799 199 SER B CA 1
ATOM 3183 C C . SER C 1 199 ? 68.428 -7.103 -40.095 1.000 32.153 199 SER B C 1
ATOM 3184 O O . SER C 1 199 ? 69.062 -7.953 -39.474 1.000 32.310 199 SER B O 1
ATOM 3187 N N . GLY C 1 200 ? 67.762 -7.350 -41.229 1.000 34.947 200 GLY B N 1
ATOM 3188 C CA . GLY C 1 200 ? 67.587 -8.703 -41.748 1.000 34.456 200 GLY B CA 1
ATOM 3189 C C . GLY C 1 200 ? 67.964 -8.781 -43.222 1.000 36.076 200 GLY B C 1
ATOM 3190 O O . GLY C 1 200 ? 67.760 -7.829 -43.971 1.000 37.637 200 GLY B O 1
ATOM 3191 N N . SER C 1 201 ? 68.514 -9.922 -43.644 1.000 36.212 201 SER B N 1
ATOM 3192 C CA . SER C 1 201 ? 68.924 -10.060 -45.029 1.000 37.523 201 SER B CA 1
ATOM 3193 C C . SER C 1 201 ? 68.682 -11.482 -45.519 1.000 37.300 201 SER B C 1
ATOM 3194 O O . SER C 1 201 ? 68.220 -12.334 -44.762 1.000 36.148 201 SER B O 1
ATOM 3197 N N . GLY C 1 202 ? 68.977 -11.696 -46.805 1.000 40.446 202 GLY B N 1
ATOM 3198 C CA . GLY C 1 202 ? 68.910 -13.004 -47.436 1.000 41.597 202 GLY B CA 1
ATOM 3199 C C . GLY C 1 202 ? 67.934 -13.025 -48.612 1.000 43.531 202 GLY B C 1
ATOM 3200 O O . GLY C 1 202 ? 67.281 -12.030 -48.909 1.000 44.882 202 GLY B O 1
ATOM 3201 N N . SER C 1 203 ? 67.846 -14.188 -49.262 1.000 44.793 203 SER B N 1
ATOM 3202 C CA . SER C 1 203 ? 67.024 -14.387 -50.449 1.000 46.265 203 SER B CA 1
ATOM 3203 C C . SER C 1 203 ? 67.099 -15.853 -50.870 1.000 48.876 203 SER B C 1
ATOM 3204 O O . SER C 1 203 ? 68.088 -16.534 -50.619 1.000 51.655 203 SER B O 1
ATOM 3207 N N . GLY C 1 204 ? 66.041 -16.336 -51.519 1.000 48.340 204 GLY B N 1
ATOM 3208 C CA . GLY C 1 204 ? 65.952 -17.739 -51.854 1.000 47.743 204 GLY B CA 1
ATOM 3209 C C . GLY C 1 204 ? 65.720 -18.564 -50.598 1.000 44.640 204 GLY B C 1
ATOM 3210 O O . GLY C 1 204 ? 64.579 -18.684 -50.152 1.000 42.678 204 GLY B O 1
ATOM 3211 N N . THR C 1 205 ? 66.806 -19.131 -50.051 1.000 43.698 205 THR B N 1
ATOM 3212 C CA . THR C 1 205 ? 66.697 -20.087 -48.960 1.000 41.569 205 THR B CA 1
ATOM 3213 C C . THR C 1 205 ? 67.696 -19.794 -47.838 1.000 42.270 205 THR B C 1
ATOM 3214 O O . THR C 1 205 ? 67.767 -20.570 -46.894 1.000 40.004 205 THR B O 1
ATOM 3218 N N . GLN C 1 206 ? 68.413 -18.662 -47.908 1.000 45.959 206 GLN B N 1
ATOM 3219 C CA . GLN C 1 206 ? 69.330 -18.242 -46.853 1.000 47.271 206 GLN B CA 1
ATOM 3220 C C . GLN C 1 206 ? 68.955 -16.840 -46.366 1.000 44.284 206 GLN B C 1
ATOM 3221 O O . GLN C 1 206 ? 68.850 -15.928 -47.180 1.000 44.441 206 GLN B O 1
ATOM 3227 N N . PHE C 1 207 ? 68.729 -16.703 -45.048 1.000 40.025 207 PHE B N 1
ATOM 3228 C CA . PHE C 1 207 ? 68.324 -15.446 -44.432 1.000 38.783 207 PHE B CA 1
ATOM 3229 C C . PHE C 1 207 ? 69.077 -15.304 -43.117 1.000 36.207 207 PHE B C 1
ATOM 3230 O O . PHE C 1 207 ? 69.329 -16.306 -42.457 1.000 36.067 207 PHE B O 1
ATOM 3238 N N . THR C 1 208 ? 69.414 -14.068 -42.733 1.000 34.980 208 THR B N 1
ATOM 3239 C CA . THR C 1 208 ? 70.013 -13.820 -41.430 1.000 33.904 208 THR B CA 1
ATOM 3240 C C . THR C 1 208 ? 69.312 -12.653 -40.744 1.000 30.837 208 THR B C 1
ATOM 3241 O O . THR C 1 208 ? 68.895 -11.705 -41.401 1.000 30.486 208 THR B O 1
ATOM 3245 N N . LEU C 1 209 ? 69.157 -12.770 -39.415 1.000 30.343 209 LEU B N 1
ATOM 3246 C CA . LEU C 1 209 ? 68.850 -11.652 -38.524 1.000 28.789 209 LEU B CA 1
ATOM 3247 C C . LEU C 1 209 ? 70.149 -11.195 -37.857 1.000 27.442 209 LEU B C 1
ATOM 3248 O O . LEU C 1 209 ? 70.907 -12.020 -37.358 1.000 25.779 209 LEU B O 1
ATOM 3253 N N . THR C 1 210 ? 70.422 -9.889 -37.878 1.000 27.675 210 THR B N 1
ATOM 3254 C CA . THR C 1 210 ? 71.589 -9.339 -37.198 1.000 28.967 210 THR B CA 1
ATOM 3255 C C . THR C 1 210 ? 71.097 -8.357 -36.143 1.000 28.696 210 THR B C 1
ATOM 3256 O O . THR C 1 210 ? 70.144 -7.643 -36.418 1.000 29.983 210 THR B O 1
ATOM 3260 N N . ILE C 1 211 ? 71.741 -8.349 -34.967 1.000 28.715 211 ILE B N 1
ATOM 3261 C CA . ILE C 1 211 ? 71.559 -7.320 -33.957 1.000 30.684 211 ILE B CA 1
ATOM 3262 C C . ILE C 1 211 ? 72.897 -6.597 -33.774 1.000 34.434 211 ILE B C 1
ATOM 3263 O O . ILE C 1 211 ? 73.829 -7.161 -33.200 1.000 37.158 211 ILE B O 1
ATOM 3268 N N . ASN C 1 212 ? 72.987 -5.342 -34.239 1.000 36.621 212 ASN B N 1
ATOM 3269 C CA . ASN C 1 212 ? 74.218 -4.551 -34.151 1.000 39.013 212 ASN B CA 1
ATOM 3270 C C . ASN C 1 212 ? 74.191 -3.653 -32.913 1.000 39.318 212 ASN B C 1
ATOM 3271 O O . ASN C 1 212 ? 73.617 -2.566 -32.953 1.000 42.305 212 ASN B O 1
ATOM 3276 N N . GLY C 1 213 ? 74.849 -4.081 -31.831 1.000 38.433 213 GLY B N 1
ATOM 3277 C CA . GLY C 1 213 ? 74.823 -3.338 -30.583 1.000 38.503 213 GLY B CA 1
ATOM 3278 C C . GLY C 1 213 ? 73.679 -3.831 -29.704 1.000 37.584 213 GLY B C 1
ATOM 3279 O O . GLY C 1 213 ? 72.694 -3.116 -29.518 1.000 35.341 213 GLY B O 1
ATOM 3280 N N . VAL C 1 214 ? 73.836 -5.064 -29.203 1.000 37.508 214 VAL B N 1
ATOM 3281 C CA . VAL C 1 214 ? 72.808 -5.775 -28.463 1.000 37.976 214 VAL B CA 1
ATOM 3282 C C . VAL C 1 214 ? 72.618 -5.143 -27.087 1.000 37.858 214 VAL B C 1
ATOM 3283 O O . VAL C 1 214 ? 73.592 -4.799 -26.414 1.000 36.879 214 VAL B O 1
ATOM 3287 N N . GLN C 1 215 ? 71.353 -5.094 -26.659 1.000 36.562 215 GLN B N 1
ATOM 3288 C CA . GLN C 1 215 ? 70.967 -4.457 -25.414 1.000 37.626 215 GLN B CA 1
ATOM 3289 C C . GLN C 1 215 ? 70.288 -5.480 -24.510 1.000 37.923 215 GLN B C 1
ATOM 3290 O O . GLN C 1 215 ? 69.722 -6.458 -24.988 1.000 35.017 215 GLN B O 1
ATOM 3296 N N . SER C 1 216 ? 70.348 -5.223 -23.198 1.000 42.273 216 SER B N 1
ATOM 3297 C CA . SER C 1 216 ? 69.817 -6.108 -22.171 1.000 41.208 216 SER B CA 1
ATOM 3298 C C . SER C 1 216 ? 68.366 -6.487 -22.456 1.000 38.724 216 SER B C 1
ATOM 3299 O O . SER C 1 216 ? 67.955 -7.593 -22.118 1.000 38.926 216 SER B O 1
ATOM 3302 N N . ASP C 1 217 ? 67.611 -5.576 -23.082 1.000 36.153 217 ASP B N 1
ATOM 3303 C CA . ASP C 1 217 ? 66.225 -5.838 -23.434 1.000 33.062 217 ASP B CA 1
ATOM 3304 C C . ASP C 1 217 ? 66.107 -6.734 -24.667 1.000 29.661 217 ASP B C 1
ATOM 3305 O O . ASP C 1 217 ? 65.009 -7.180 -24.983 1.000 29.723 217 ASP B O 1
ATOM 3310 N N . ASP C 1 218 ? 67.216 -7.030 -25.358 1.000 27.460 218 ASP B N 1
ATOM 3311 C CA . ASP C 1 218 ? 67.129 -7.860 -26.5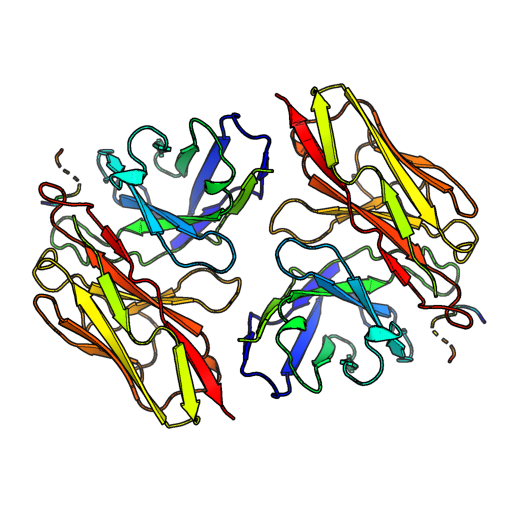48 1.000 25.255 218 ASP B CA 1
ATOM 3312 C C . ASP C 1 218 ? 67.246 -9.338 -26.149 1.000 25.984 218 ASP B C 1
ATOM 3313 O O . ASP C 1 218 ? 67.082 -10.224 -26.975 1.000 24.186 218 ASP B O 1
ATOM 3318 N N . ALA C 1 219 ? 67.476 -9.622 -24.863 1.000 28.947 219 ALA B N 1
ATOM 3319 C CA . ALA C 1 219 ? 67.444 -10.987 -24.372 1.000 29.977 219 ALA B CA 1
ATOM 3320 C C . ALA C 1 219 ? 66.067 -11.587 -24.613 1.000 30.742 219 ALA B C 1
ATOM 3321 O O . ALA C 1 219 ? 65.096 -11.212 -23.961 1.000 34.311 219 ALA B O 1
ATOM 3323 N N . ALA C 1 220 ? 66.009 -12.516 -25.570 1.000 29.789 220 ALA B N 1
ATOM 3324 C CA . ALA C 1 220 ? 64.793 -13.222 -25.897 1.000 28.659 220 ALA B CA 1
ATOM 3325 C C . ALA C 1 220 ? 65.121 -14.478 -26.697 1.000 28.769 220 ALA B C 1
ATOM 3326 O O . ALA C 1 220 ? 66.285 -14.792 -26.945 1.000 28.116 220 ALA B O 1
ATOM 3328 N N . THR C 1 221 ? 64.059 -15.195 -27.093 1.000 28.706 221 THR B N 1
ATOM 3329 C CA . THR C 1 221 ? 64.146 -16.231 -28.109 1.000 25.692 221 THR B CA 1
ATOM 3330 C C . THR C 1 221 ? 63.665 -15.646 -29.431 1.000 23.522 221 THR B C 1
ATOM 3331 O O . THR C 1 221 ? 62.644 -14.977 -29.466 1.000 22.504 221 THR B O 1
ATOM 3335 N N . TYR C 1 222 ? 64.397 -15.901 -30.515 1.000 24.847 222 TYR B N 1
ATOM 3336 C CA . TYR C 1 222 ? 64.022 -15.386 -31.826 1.000 24.943 222 TYR B CA 1
ATOM 3337 C C . TYR C 1 222 ? 63.680 -16.534 -32.770 1.000 25.245 222 TYR B C 1
ATOM 3338 O O . TYR C 1 222 ? 64.446 -17.477 -32.932 1.000 24.002 222 TYR B O 1
ATOM 3347 N N . TYR C 1 223 ? 62.520 -16.417 -33.413 1.000 27.106 223 TYR B N 1
ATOM 3348 C CA . TYR C 1 223 ? 62.043 -17.378 -34.393 1.000 25.222 223 TYR B CA 1
ATOM 3349 C C . TYR C 1 223 ? 62.029 -16.737 -35.770 1.000 25.338 223 TYR B C 1
ATOM 3350 O O . TYR C 1 223 ? 61.578 -15.603 -35.885 1.000 26.686 223 TYR B O 1
ATOM 3359 N N . CYS C 1 224 ? 62.516 -17.457 -36.797 1.000 27.723 224 CYS B N 1
ATOM 3360 C CA . CYS C 1 224 ? 62.204 -17.117 -38.181 1.000 27.758 224 CYS B CA 1
ATOM 3361 C C . CYS C 1 224 ? 60.900 -17.808 -38.591 1.000 24.935 224 CYS B C 1
ATOM 3362 O O . CYS C 1 224 ? 60.504 -18.779 -37.963 1.000 22.649 224 CYS B O 1
ATOM 3365 N N . GLN C 1 225 ? 60.238 -17.284 -39.631 1.000 26.185 225 GLN B N 1
ATOM 3366 C CA . GLN C 1 225 ? 59.016 -17.855 -40.193 1.000 26.921 225 GLN B CA 1
ATOM 3367 C C . GLN C 1 225 ? 58.915 -17.515 -41.685 1.000 28.833 225 GLN B C 1
ATOM 3368 O O . GLN C 1 225 ? 59.062 -16.354 -42.092 1.000 27.370 225 GLN B O 1
ATOM 3374 N N . GLY C 1 226 ? 58.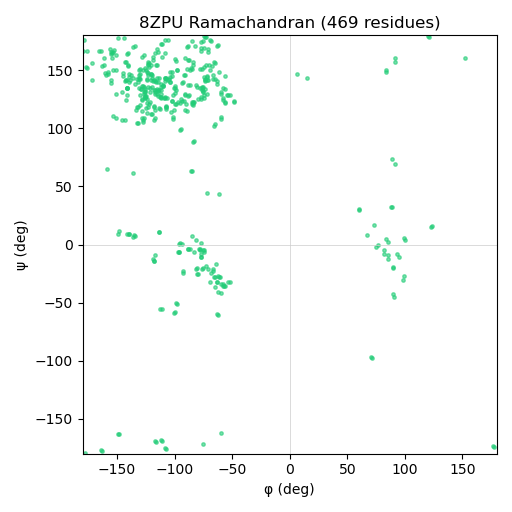665 -18.567 -42.482 1.000 29.622 226 GLY B N 1
ATOM 3375 C CA . GLY C 1 226 ? 58.660 -18.511 -43.929 1.000 31.101 226 GLY B CA 1
ATOM 3376 C C . GLY C 1 226 ? 57.298 -18.953 -44.454 1.000 34.695 226 GLY B C 1
ATOM 3377 O O . GLY C 1 226 ? 56.733 -19.920 -43.975 1.000 35.652 226 GLY B O 1
ATOM 3378 N N . GLU C 1 227 ? 56.760 -18.198 -45.411 1.000 39.379 227 GLU B N 1
ATOM 3379 C CA . GLU C 1 227 ? 55.599 -18.593 -46.184 1.000 41.101 227 GLU B CA 1
ATOM 3380 C C . GLU C 1 227 ? 56.074 -19.332 -47.430 1.000 42.785 227 GLU B C 1
ATOM 3381 O O . GLU C 1 227 ? 56.942 -18.843 -48.153 1.000 41.892 227 GLU B O 1
ATOM 3387 N N . PHE C 1 228 ? 55.499 -20.513 -47.658 1.000 43.406 228 PHE B N 1
ATOM 3388 C CA . PHE C 1 228 ? 55.828 -21.328 -48.816 1.000 44.582 228 PHE B CA 1
ATOM 3389 C C . PHE C 1 228 ? 54.638 -21.267 -49.760 1.000 49.114 228 PHE B C 1
ATOM 3390 O O . PHE C 1 228 ? 53.695 -20.518 -49.512 1.000 52.050 228 PHE B O 1
ATOM 3398 N N . SER C 1 229 ? 54.706 -22.045 -50.841 1.000 53.306 229 SER B N 1
ATOM 3399 C CA . SER C 1 229 ? 53.583 -22.208 -51.749 1.000 57.313 229 SER B CA 1
ATOM 3400 C C . SER C 1 229 ? 52.655 -23.299 -51.212 1.000 58.808 229 SER B C 1
ATOM 3401 O O . SER C 1 229 ? 53.092 -24.432 -51.029 1.000 62.406 229 SER B O 1
ATOM 3404 N N . CYS C 1 230 ? 51.376 -22.963 -50.986 1.000 56.137 230 CYS B N 1
ATOM 3405 C CA . CYS C 1 230 ? 50.452 -23.859 -50.297 1.000 53.005 230 CYS B CA 1
ATOM 3406 C C . CYS C 1 230 ? 50.306 -25.179 -51.055 1.000 54.325 230 CYS B C 1
ATOM 3407 O O . CYS C 1 230 ? 50.181 -26.227 -50.420 1.000 52.203 230 CYS B O 1
ATOM 3410 N N . SER C 1 231 ? 50.376 -25.121 -52.398 1.000 56.041 231 SER B N 1
ATOM 3411 C CA . SER C 1 231 ? 50.086 -26.250 -53.277 1.000 58.931 231 SER B CA 1
ATOM 3412 C C . SER C 1 231 ? 51.263 -27.228 -53.421 1.000 60.435 231 SER B C 1
ATOM 3413 O O . SER C 1 231 ? 51.175 -28.170 -54.201 1.000 63.072 231 SER B O 1
ATOM 3416 N N . SER C 1 232 ? 52.368 -27.008 -52.693 1.000 59.723 232 SER B N 1
ATOM 3417 C CA . SER C 1 232 ? 53.541 -27.864 -52.763 1.000 58.468 232 SER B CA 1
ATOM 3418 C C . SER C 1 232 ? 54.172 -28.049 -51.380 1.000 55.703 232 SER B C 1
ATOM 3419 O O . SER C 1 232 ? 55.277 -28.580 -51.268 1.000 52.968 232 SER B O 1
ATOM 3422 N N . ALA C 1 233 ? 53.486 -27.585 -50.324 1.000 54.388 233 ALA B N 1
ATOM 3423 C CA . ALA C 1 233 ? 54.018 -27.637 -48.967 1.000 52.144 233 ALA B CA 1
ATOM 3424 C C . ALA C 1 233 ? 52.991 -27.094 -47.973 1.000 48.291 233 ALA B C 1
ATOM 3425 O O . ALA C 1 233 ? 51.885 -26.718 -48.351 1.000 53.048 233 ALA B O 1
ATOM 3427 N N . ASP C 1 234 ? 53.369 -27.083 -46.693 1.000 43.401 234 ASP B N 1
ATOM 3428 C CA . ASP C 1 234 ? 52.671 -26.302 -45.687 1.000 40.166 234 ASP B CA 1
ATOM 3429 C C . ASP C 1 234 ? 52.799 -24.829 -46.053 1.000 40.961 234 ASP B C 1
ATOM 3430 O O . ASP C 1 234 ? 53.859 -24.388 -46.487 1.000 43.119 234 ASP B O 1
ATOM 3435 N N . CYS C 1 235 ? 51.724 -24.066 -45.860 1.000 42.419 235 CYS B N 1
ATOM 3436 C CA . CYS C 1 235 ? 51.730 -22.659 -46.242 1.000 43.308 235 CYS B CA 1
ATOM 3437 C C . CYS C 1 235 ? 52.721 -21.823 -45.435 1.000 40.609 235 CYS B C 1
ATOM 3438 O O . CYS C 1 235 ? 53.195 -20.804 -45.941 1.000 39.306 235 CYS B O 1
ATOM 3441 N N . ASN C 1 236 ? 52.997 -22.252 -44.195 1.000 39.810 236 ASN B N 1
ATOM 3442 C CA . ASN C 1 236 ? 53.991 -21.603 -43.346 1.000 39.160 236 ASN B CA 1
ATOM 3443 C C . ASN C 1 236 ? 54.764 -22.629 -42.523 1.000 36.546 236 ASN B C 1
ATOM 3444 O O . ASN C 1 236 ? 54.284 -23.737 -42.285 1.000 38.921 236 ASN B O 1
ATOM 3449 N N . ALA C 1 237 ? 55.966 -22.237 -42.091 1.000 34.398 237 ALA B N 1
ATOM 3450 C CA . ALA C 1 237 ? 56.652 -22.944 -41.018 1.000 34.975 237 ALA B CA 1
ATOM 3451 C C . ALA C 1 237 ? 57.553 -21.977 -40.242 1.000 32.603 237 ALA B C 1
ATOM 3452 O O . ALA C 1 237 ? 57.865 -20.896 -40.718 1.000 31.196 237 ALA B O 1
ATOM 3454 N N . PHE C 1 238 ? 57.969 -22.386 -39.041 1.000 30.748 238 PHE B N 1
ATOM 3455 C CA . PHE C 1 238 ? 58.872 -21.609 -38.208 1.000 29.285 238 PHE B CA 1
ATOM 3456 C C . PHE C 1 238 ? 60.181 -22.374 -38.052 1.000 27.952 238 PHE B C 1
ATOM 3457 O O . PHE C 1 238 ? 60.184 -23.594 -38.104 1.000 28.087 238 PHE B O 1
ATOM 3465 N N . GLY C 1 239 ? 61.277 -21.658 -37.796 1.000 28.104 239 GLY B N 1
ATOM 3466 C CA . GLY C 1 239 ? 62.486 -22.271 -37.269 1.000 28.707 239 GLY B CA 1
ATOM 3467 C C . GLY C 1 239 ? 62.273 -22.748 -35.832 1.000 27.859 239 GLY B C 1
ATOM 3468 O O . GLY C 1 239 ? 61.205 -22.527 -35.260 1.000 28.148 239 GLY B O 1
ATOM 3469 N N . GLY C 1 240 ? 63.283 -23.427 -35.267 1.000 27.065 240 GLY B N 1
ATOM 3470 C CA . GLY C 1 240 ? 63.190 -23.993 -33.931 1.000 25.955 240 GLY B CA 1
ATOM 3471 C C . GLY C 1 240 ? 63.590 -22.981 -32.858 1.000 26.853 240 GLY B C 1
ATOM 3472 O O . GLY C 1 240 ? 63.567 -23.286 -31.661 1.000 27.996 240 GLY B O 1
ATOM 3473 N N . GLY C 1 241 ? 64.022 -21.794 -33.302 1.000 27.661 241 GLY B N 1
ATOM 3474 C CA . GLY C 1 241 ? 64.249 -20.657 -32.424 1.000 27.237 241 GLY B CA 1
ATOM 3475 C C . GLY C 1 241 ? 65.679 -20.589 -31.901 1.000 29.383 241 GLY B C 1
ATOM 3476 O O . GLY C 1 241 ? 66.361 -21.597 -31.826 1.000 33.169 241 GLY B O 1
ATOM 3477 N N . THR C 1 242 ? 66.099 -19.387 -31.498 1.000 31.690 242 THR B N 1
ATOM 3478 C CA . THR C 1 242 ? 67.422 -19.139 -30.957 1.000 33.951 242 THR B CA 1
ATOM 3479 C C . THR C 1 242 ? 67.247 -18.410 -29.634 1.000 33.044 242 THR B C 1
ATOM 3480 O O . THR C 1 242 ? 66.608 -17.366 -29.578 1.000 30.775 242 THR B O 1
ATOM 3484 N N . GLU C 1 243 ? 67.830 -18.982 -28.581 1.000 34.350 243 GLU B N 1
ATOM 3485 C CA . GLU C 1 243 ? 67.880 -18.304 -27.304 1.000 34.467 243 GLU B CA 1
ATOM 3486 C C . GLU C 1 243 ? 69.070 -17.357 -27.283 1.000 34.883 243 GLU B C 1
ATOM 3487 O O . GLU C 1 243 ? 70.216 -17.789 -27.430 1.000 37.660 243 GLU B O 1
ATOM 3493 N N . VAL C 1 244 ? 68.778 -16.065 -27.096 1.000 33.458 244 VAL B N 1
ATOM 3494 C CA . VAL C 1 244 ? 69.822 -15.056 -27.007 1.000 31.197 244 VAL B CA 1
ATOM 3495 C C . VAL C 1 244 ? 69.812 -14.517 -25.587 1.000 29.474 244 VAL B C 1
ATOM 3496 O O . VAL C 1 244 ? 68.825 -13.930 -25.171 1.000 27.297 244 VAL B O 1
ATOM 3500 N N . VAL C 1 245 ? 70.917 -14.725 -24.872 1.000 30.766 245 VAL B N 1
ATOM 3501 C CA . VAL C 1 245 ? 71.115 -14.115 -23.568 1.000 31.512 245 VAL B CA 1
ATOM 3502 C C . VAL C 1 245 ? 72.093 -12.966 -23.759 1.000 31.934 245 VAL B C 1
ATOM 3503 O O . VAL C 1 245 ? 72.992 -13.053 -24.587 1.000 31.302 245 VAL B O 1
ATOM 3507 N N . VAL C 1 246 ? 71.932 -11.918 -22.950 1.000 33.577 246 VAL B N 1
ATOM 3508 C CA . VAL C 1 246 ? 72.831 -10.779 -22.999 1.000 37.080 246 VAL B CA 1
ATOM 3509 C C . VAL C 1 246 ? 73.557 -10.645 -21.664 1.000 42.648 246 VAL B C 1
ATOM 3510 O O . VAL C 1 246 ? 72.928 -10.442 -20.631 1.000 41.822 246 VAL B O 1
ATOM 3514 N N . LYS C 1 247 ? 74.888 -10.819 -21.705 1.000 50.830 247 LYS B N 1
ATOM 3515 C CA . LYS C 1 247 ? 75.738 -10.746 -20.525 1.000 54.181 247 LYS B CA 1
ATOM 3516 C C . LYS C 1 247 ? 75.944 -9.282 -20.132 1.000 55.981 247 LYS B C 1
ATOM 3517 O O . LYS C 1 247 ? 76.403 -8.464 -20.945 1.000 56.194 247 LYS B O 1
ATOM 3523 N N . GLY C 1 248 ? 75.612 -8.973 -18.866 1.000 57.701 248 GLY B N 1
ATOM 3524 C CA . GLY C 1 248 ? 75.829 -7.655 -18.291 1.000 60.810 248 GLY B CA 1
ATOM 3525 C C . GLY C 1 248 ? 76.240 -7.773 -16.838 1.000 63.131 248 GLY B C 1
ATOM 3526 O O . GLY C 1 248 ? 76.016 -8.868 -16.278 1.000 65.094 248 GLY B O 1
ATOM 3527 N N . HIS D 2 3 ? 45.038 -18.420 -57.205 1.000 82.508 3 HIS D N 1
ATOM 3528 C CA . HIS D 2 3 ? 46.239 -17.712 -57.729 1.000 83.230 3 HIS D CA 1
ATOM 3529 C C . HIS D 2 3 ? 46.750 -16.762 -56.640 1.000 78.133 3 HIS D C 1
ATOM 3530 O O . HIS D 2 3 ? 47.618 -17.155 -55.855 1.000 73.018 3 HIS D O 1
ATOM 3537 N N . PHE D 2 4 ? 46.187 -15.539 -56.586 1.000 69.227 4 PHE D N 1
ATOM 3538 C CA . PHE D 2 4 ? 46.512 -14.533 -55.578 1.000 60.156 4 PHE D CA 1
ATOM 3539 C C . PHE D 2 4 ? 45.220 -14.019 -54.950 1.000 58.567 4 PHE D C 1
ATOM 3540 O O . PHE D 2 4 ? 44.273 -13.724 -55.674 1.000 62.333 4 PHE D O 1
ATOM 3548 N N . PRO D 2 5 ? 45.108 -13.894 -53.602 1.000 55.241 5 PRO D N 1
ATOM 3549 C CA . PRO D 2 5 ? 46.014 -14.541 -52.640 1.000 51.404 5 PRO D CA 1
ATOM 3550 C C . PRO D 2 5 ? 45.924 -16.070 -52.607 1.000 47.387 5 PRO D C 1
ATOM 3551 O O . PRO D 2 5 ? 44.842 -16.645 -52.688 1.000 45.484 5 PRO D O 1
ATOM 3555 N N . GLN D 2 6 ? 47.069 -16.726 -52.428 1.000 44.719 6 GLN D N 1
ATOM 3556 C CA . GLN D 2 6 ? 47.138 -18.168 -52.549 1.000 45.693 6 GLN D CA 1
ATOM 3557 C C . GLN D 2 6 ? 46.162 -18.799 -51.557 1.000 45.143 6 GLN D C 1
ATOM 3558 O O . GLN D 2 6 ? 45.540 -19.834 -51.835 1.000 46.367 6 GLN D O 1
ATOM 3564 N N . PHE D 2 7 ? 46.034 -18.161 -50.395 1.000 43.197 7 PHE D N 1
ATOM 3565 C CA . PHE D 2 7 ? 45.207 -18.693 -49.326 1.000 44.289 7 PHE D CA 1
ATOM 3566 C C . PHE D 2 7 ? 43.753 -18.790 -49.785 1.000 45.505 7 PHE D C 1
ATOM 3567 O O . PHE D 2 7 ? 43.062 -19.758 -49.473 1.000 44.270 7 PHE D O 1
ATOM 3585 N N . TYR D 2 9 ? 42.453 -19.730 -52.307 1.000 66.399 9 TYR D N 1
ATOM 3586 C CA . TYR D 2 9 ? 42.156 -20.829 -53.219 1.000 71.596 9 TYR D CA 1
ATOM 3587 C C . TYR D 2 9 ? 42.627 -22.157 -52.614 1.000 71.906 9 TYR D C 1
ATOM 3588 O O . TYR D 2 9 ? 43.622 -22.196 -51.887 1.000 72.216 9 TYR D O 1
ATOM 3597 N N . SER D 2 10 ? 41.881 -23.235 -52.918 1.000 72.155 10 SER D N 1
ATOM 3598 C CA . SER D 2 10 ? 42.190 -24.591 -52.478 1.000 71.336 10 SER D CA 1
ATOM 3599 C C . SER D 2 10 ? 43.178 -25.249 -53.452 1.000 70.110 10 SER D C 1
ATOM 3600 O O . SER D 2 10 ? 43.011 -26.464 -53.693 1.000 70.621 10 SER D O 1
#

Secondary structure (DSSP, 8-state):
-EEEE---EEE-TT--EEEEEEEESS-TTS-EEEEEEE-TTS--EEEEEE-SS--EEE-TTTBTTEEEEE-SSEEEEEESS--GGG-EEEEEEEEEE-SS-EEEEEEEE---EEEEE----EEEE-SEEEEETT-EEEEEEEESSPPGGGT-EEEEEE-TTS--EEEEETTTEEPTT--TTEEEEEETTEEEEEEES--GGG-EEEEEEEE--GGGS-SEEE---EEEEEE-/-EEEE---EEE-TT--EEEEEEEESS-GGG-EEEEEEE-TTS--EEEEEE-SS--EEE-TTTBTTEEEEE-SSEEEEEESS--GGG-EEEEEEEEEE-SS-EEEEEEEE---EEEEE----EEEE-SEEEEETT-EEEEEEEESSPPGGGT-EEEEEE-TTS--EEEEETTTEE-SS--TTEEEEEETTEEEEEEES--GGG-EEEEEEEE--GGGS-SEEE---EEEEEE-/------/--S----

GO terms:
  GO:0005515 protein binding (F, IPI)
  GO:0001649 osteoblast differentiation (P, IDA)
  GO:0004674 protein serine/threonine kinase activity (F, IDA)
  GO:0005737 cytoplasm (C, IDA)
  GO:0005886 plasma membrane (C, IDA)
  GO:0016020 membrane (C, IDA)
  GO:0043491 phosphatidylinositol 3-kinase/protein kinase B signal transduction (P, IDA)
  GO:1904263 positive regulation of TORC1 signaling (P, IDA)
  GO:1905552 positive regulation of protein localization to endoplasmic reticulum (P, IDA)
  GO:1905786 positive regulation of anaphase-promoting complex-dependent catabolic process (P, IDA)
  GO:0160049 negative regulation of cGAS/STING signaling pathway (P, IDA)
  GO:0030335 positive regulation of cell migration (P, IDA)
  GO:0032436 positive regulation of proteasomal ubiquitin-dependent protein catabolic process (P, IDA)
  GO:0032869 cellular response to insulin stimulus (P, IDA)
  GO:0051897 positive regulation of phosphatidylinositol 3-kinase/protein kinase B signal transduction (P, IDA)
  GO:0110002 regulation of tRNA methylation (P, IDA)
  GO:0031397 negative regulation of protein ubiquitination (P, IMP)
  GO:1904841 TORC2 complex binding (F, IDA)
  GO:0004674 protein serine/threonine kinase activity (F, TAS)
  GO:0030291 protein serine/threonine kinase inhibitor activity (F, TAS)

InterPro domains:
  IPR000719 Protein kinase domain [PF00069] (150-408)
  IPR000719 Protein kinase domain [PS50011] (150-408)
  IPR000719 Protein kinase domain [SM00220] (150-408)
  IPR000961 AGC-kinase, C-terminal [PS51285] (409-480)
  IPR000961 AGC-kinase, C-terminal [SM00133] (409-476)
  IPR001849 Pleckstrin homology domain [PF00169] (7-106)
  IPR001849 Pleckstrin homology domain [PS50003] (5-108)
  IPR001849 Pleckstrin homology domain [SM00233] (6-110)
  IPR008271 Serine/threonine-protein kinase, active site [PS00108] (270-282)
  IPR011009 Protein kinase-like domain superfamily [SSF56112] (145-459)
  IPR011993 PH-like domain superfamily [G3DSA:2.30.29.30] (1-123)
  IPR017441 Protein kinase, ATP binding site [PS00107] (156-189)
  IPR017892 Protein kinase, C-terminal [PF00433] (429-474)
  IPR034676 Protein kinase B alpha, catalytic domain [cd05594] (124-479)
  IPR039026 Protein Kinase B, pleckstrin homology domain [cd01241] (4-111)

Organism: Homo sapiens (NCBI:txid9606)

B-factor: mean 45.98, std 13.95, range [11.25, 119.92]

Solvent-accessible surface area: 19264 Å² total

Radius of gyration: 24.3 Å; Cα contacts (8 Å, |Δi|>4): 1383; chains: 4; bounding box: 50×40×75 Å